Protein AF-0000000085419392 (afdb_homodimer)

Structure (mmCIF, N/CA/C/O backbone):
data_AF-0000000085419392-model_v1
#
loop_
_entity.id
_entity.type
_entity.pdbx_description
1 polymer 'Haloacid dehalogenase-like hydrolase domain-containing protein 3'
#
loop_
_atom_site.group_PDB
_atom_site.id
_atom_site.type_symbol
_atom_site.label_atom_id
_atom_site.label_alt_id
_atom_site.label_comp_id
_atom_site.label_asym_id
_atom_site.label_entity_id
_atom_site.label_seq_id
_atom_site.pdbx_PDB_ins_code
_atom_site.Cartn_x
_atom_site.Cartn_y
_atom_site.Cartn_z
_atom_site.occupancy
_atom_site.B_iso_or_equiv
_atom_site.auth_seq_id
_atom_site.auth_comp_id
_atom_site.auth_asym_id
_atom_site.auth_atom_id
_atom_site.pdbx_PDB_model_num
ATOM 1 N N . MET A 1 1 ? -0.703 -5.172 9.68 1 62.25 1 MET A N 1
ATOM 2 C CA . MET A 1 1 ? -2.096 -4.75 9.547 1 62.25 1 MET A CA 1
ATOM 3 C C . MET A 1 1 ? -2.98 -5.477 10.547 1 62.25 1 MET A C 1
ATOM 5 O O . MET A 1 1 ? -3.896 -6.207 10.164 1 62.25 1 MET A O 1
ATOM 9 N N . PRO A 1 2 ? -2.609 -5.266 11.789 1 72.12 2 PRO A N 1
ATOM 10 C CA . PRO A 1 2 ? -3.229 -6.117 12.805 1 72.12 2 PRO A CA 1
ATOM 11 C C . PRO A 1 2 ? -4.746 -5.961 12.867 1 72.12 2 PRO A C 1
ATOM 13 O O . PRO A 1 2 ? -5.469 -6.949 13.008 1 72.12 2 PRO A O 1
ATOM 16 N N . VAL A 1 3 ? -5.156 -4.75 12.586 1 88.69 3 VAL A N 1
ATOM 17 C CA . VAL A 1 3 ? -6.582 -4.547 12.828 1 88.69 3 VAL A CA 1
ATOM 18 C C . VAL A 1 3 ? -7.395 -5.199 11.711 1 88.69 3 VAL A C 1
ATOM 20 O O . VAL A 1 3 ? -8.477 -5.742 11.961 1 88.69 3 VAL A O 1
ATOM 23 N N . TYR A 1 4 ? -6.859 -5.219 10.461 1 93.81 4 TYR A N 1
ATOM 24 C CA . TYR A 1 4 ? -7.523 -5.891 9.352 1 93.81 4 TYR A CA 1
ATOM 25 C C . TYR A 1 4 ? -7.723 -7.371 9.641 1 93.81 4 TYR A C 1
ATOM 27 O O . TYR A 1 4 ? -8.797 -7.922 9.391 1 93.81 4 TYR A O 1
ATOM 35 N N . ARG A 1 5 ? -6.664 -7.988 10.164 1 92.94 5 ARG A N 1
ATOM 36 C CA . ARG A 1 5 ? -6.719 -9.422 10.453 1 92.94 5 ARG A CA 1
ATOM 37 C C . ARG A 1 5 ? -7.504 -9.695 11.727 1 92.94 5 ARG A C 1
ATOM 39 O O . ARG A 1 5 ? -8.391 -10.555 11.742 1 92.94 5 ARG A O 1
ATOM 46 N N . THR A 1 6 ? -7.195 -8.977 12.812 1 92.5 6 THR A N 1
ATOM 47 C CA . THR A 1 6 ? -7.793 -9.242 14.109 1 92.5 6 THR A CA 1
ATOM 48 C C . THR A 1 6 ? -9.305 -9.047 14.07 1 92.5 6 THR A C 1
ATOM 50 O O . THR A 1 6 ? -10.062 -9.898 14.523 1 92.5 6 THR A O 1
ATOM 53 N N . LEU A 1 7 ? -9.734 -7.961 13.484 1 94.19 7 LEU A N 1
ATOM 54 C CA . LEU A 1 7 ? -11.164 -7.707 13.359 1 94.19 7 LEU A CA 1
ATOM 55 C C . LEU A 1 7 ? -11.805 -8.672 12.359 1 94.19 7 LEU A C 1
ATOM 57 O O . LEU A 1 7 ? -12.969 -9.039 12.516 1 94.19 7 LEU A O 1
ATOM 61 N N . GLY A 1 8 ? -11.031 -9.039 11.344 1 95.81 8 GLY A N 1
ATOM 62 C CA . GLY A 1 8 ? -11.562 -9.844 10.258 1 95.81 8 GLY A CA 1
ATOM 63 C C . GLY A 1 8 ? -11.734 -11.305 10.617 1 95.81 8 GLY A C 1
ATOM 64 O O . GLY A 1 8 ? -12.484 -12.031 9.961 1 95.81 8 GLY A O 1
ATOM 65 N N . GLU A 1 9 ? -11.07 -11.727 11.664 1 94.69 9 GLU A N 1
ATOM 66 C CA . GLU A 1 9 ? -11.062 -13.141 12.039 1 94.69 9 GLU A CA 1
ATOM 67 C C . GLU A 1 9 ? -12.484 -13.656 12.25 1 94.69 9 GLU A C 1
ATOM 69 O O . GLU A 1 9 ? -12.844 -1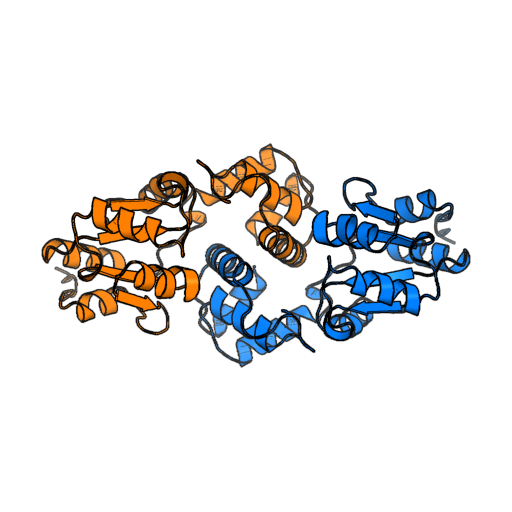4.719 11.734 1 94.69 9 GLU A O 1
ATOM 74 N N . LYS A 1 10 ? -13.289 -12.922 12.93 1 96.25 10 LYS A N 1
ATOM 75 C CA . LYS A 1 10 ? -14.633 -13.375 13.25 1 96.25 10 LYS A CA 1
ATOM 76 C C . LYS A 1 10 ? -15.539 -13.336 12.016 1 96.25 10 LYS A C 1
ATOM 78 O O . LYS A 1 10 ? -16.625 -13.906 12.023 1 96.25 10 LYS A O 1
ATOM 83 N N . TYR A 1 11 ? -15.094 -12.727 10.93 1 96.88 11 TYR A N 1
ATOM 84 C CA . TYR A 1 11 ? -15.883 -12.641 9.703 1 96.88 11 TYR A CA 1
ATOM 85 C C . TYR A 1 11 ? -15.352 -13.602 8.648 1 96.88 11 TYR A C 1
ATOM 87 O O . TYR A 1 11 ? -15.836 -13.609 7.512 1 96.88 11 TYR A O 1
ATOM 95 N N . GLY A 1 12 ? -14.289 -14.352 8.969 1 92.75 12 GLY A N 1
ATOM 96 C CA . GLY A 1 12 ? -13.844 -15.406 8.07 1 92.75 12 GLY A CA 1
ATOM 97 C C . GLY A 1 12 ? -12.578 -15.062 7.316 1 92.75 12 GLY A C 1
ATOM 98 O O . GLY A 1 12 ? -12.203 -15.758 6.371 1 92.75 12 GLY A O 1
ATOM 99 N N . VAL A 1 13 ? -11.906 -13.938 7.617 1 92.75 13 VAL A N 1
ATOM 100 C CA . VAL A 1 13 ? -10.625 -13.609 7.012 1 92.75 13 VAL A CA 1
ATOM 101 C C . VAL A 1 13 ? -9.594 -14.68 7.363 1 92.75 13 VAL A C 1
ATOM 103 O O . VAL A 1 13 ? -9.375 -14.977 8.539 1 92.75 13 VAL A O 1
ATOM 106 N N . LYS A 1 14 ? -8.898 -15.203 6.324 1 87.44 14 LYS A N 1
ATOM 107 C CA . LYS A 1 14 ? -7.992 -16.328 6.543 1 87.44 14 LYS A CA 1
ATOM 108 C C . LYS A 1 14 ? -6.547 -15.938 6.25 1 87.44 14 LYS A C 1
ATOM 110 O O . LYS A 1 14 ? -5.613 -16.594 6.723 1 87.44 14 LYS A O 1
ATOM 115 N N . TYR A 1 15 ? -6.359 -14.906 5.508 1 88.38 15 TYR A N 1
ATOM 116 C CA . TYR A 1 15 ? -5.008 -14.484 5.148 1 88.38 15 TYR A CA 1
ATOM 117 C C . TYR A 1 15 ? -4.238 -14.016 6.379 1 88.38 15 TYR A C 1
ATOM 119 O O . TYR A 1 15 ? -4.82 -13.422 7.293 1 88.38 15 TYR A O 1
ATOM 127 N N . SER A 1 16 ? -2.963 -14.234 6.379 1 87.88 16 SER A N 1
ATOM 128 C CA . SER A 1 16 ? -2.096 -13.688 7.418 1 87.88 16 SER A CA 1
ATOM 129 C C . SER A 1 16 ? -1.962 -12.172 7.289 1 87.88 16 SER A C 1
ATOM 131 O O . SER A 1 16 ? -2.328 -11.602 6.266 1 87.88 16 SER A O 1
ATOM 133 N N . GLU A 1 17 ? -1.417 -11.539 8.266 1 90.31 17 GLU A N 1
ATOM 134 C CA . GLU A 1 17 ? -1.191 -10.094 8.227 1 90.31 17 GLU A CA 1
ATOM 135 C C . GLU A 1 17 ? -0.261 -9.711 7.078 1 90.31 17 GLU A C 1
ATOM 137 O O . GLU A 1 17 ? -0.479 -8.703 6.406 1 90.31 17 GLU A O 1
ATOM 142 N N . ASP A 1 18 ? 0.721 -10.547 6.926 1 88.88 18 ASP A N 1
ATOM 143 C CA . ASP A 1 18 ? 1.685 -10.266 5.863 1 88.88 18 ASP A CA 1
ATOM 144 C C . ASP A 1 18 ? 1.052 -10.445 4.484 1 88.88 18 ASP A C 1
ATOM 146 O O . ASP A 1 18 ? 1.324 -9.672 3.566 1 88.88 18 ASP A O 1
ATOM 150 N N . GLU A 1 19 ? 0.229 -11.43 4.336 1 85.88 19 GLU A N 1
ATOM 151 C CA . GLU A 1 19 ? -0.485 -11.633 3.078 1 85.88 19 GLU A CA 1
ATOM 152 C C . GLU A 1 19 ? -1.461 -10.492 2.807 1 85.88 19 GLU A C 1
ATOM 154 O O . GLU A 1 19 ? -1.6 -10.047 1.667 1 85.88 19 GLU A O 1
ATOM 159 N N . ILE A 1 20 ? -2.135 -10.062 3.857 1 91.5 20 ILE A N 1
ATOM 160 C CA . ILE A 1 20 ? -3.062 -8.945 3.729 1 91.5 20 ILE A CA 1
ATOM 161 C C . ILE A 1 20 ? -2.307 -7.699 3.271 1 91.5 20 ILE A C 1
ATOM 163 O O . ILE A 1 20 ? -2.783 -6.961 2.406 1 91.5 20 ILE A O 1
ATOM 167 N N . LEU A 1 21 ? -1.169 -7.484 3.838 1 91.19 21 LEU A N 1
ATOM 168 C CA . LEU A 1 21 ? -0.359 -6.332 3.455 1 91.19 21 LEU A CA 1
ATOM 169 C C . LEU A 1 21 ? 0.006 -6.391 1.977 1 91.19 21 LEU A C 1
ATOM 171 O O . LEU A 1 21 ? -0.064 -5.379 1.274 1 91.19 21 LEU A O 1
ATOM 175 N N . MET A 1 22 ? 0.4 -7.504 1.529 1 86.69 22 MET A N 1
ATOM 176 C CA . MET A 1 22 ? 0.785 -7.68 0.131 1 86.69 22 MET A CA 1
ATOM 177 C C . MET A 1 22 ? -0.395 -7.41 -0.796 1 86.69 22 MET A C 1
ATOM 179 O O . MET A 1 22 ? -0.25 -6.719 -1.807 1 86.69 22 MET A O 1
ATOM 183 N N . ARG A 1 23 ? -1.497 -7.949 -0.425 1 87.56 23 ARG A N 1
ATOM 184 C CA . ARG A 1 23 ? -2.697 -7.754 -1.231 1 87.56 23 ARG A CA 1
ATOM 185 C C . ARG A 1 23 ? -3.164 -6.305 -1.178 1 87.56 23 ARG A C 1
ATOM 187 O O . ARG A 1 23 ? -3.684 -5.777 -2.164 1 87.56 23 ARG A O 1
ATOM 194 N N . TYR A 1 24 ? -2.994 -5.754 -0.038 1 92.06 24 TYR A N 1
ATOM 195 C CA . TYR A 1 24 ? -3.33 -4.348 0.161 1 92.06 24 TYR A CA 1
ATOM 196 C C . TYR A 1 24 ? -2.535 -3.457 -0.785 1 92.06 24 TYR A C 1
ATOM 198 O O . TYR A 1 24 ? -3.104 -2.598 -1.462 1 92.06 24 TYR A O 1
ATOM 206 N N . ARG A 1 25 ? -1.259 -3.625 -0.827 1 88.19 25 ARG A N 1
ATOM 207 C CA . ARG A 1 25 ? -0.41 -2.803 -1.684 1 88.19 25 ARG A CA 1
ATOM 208 C C . ARG A 1 25 ? -0.748 -3.018 -3.156 1 88.19 25 ARG A C 1
ATOM 210 O O . ARG A 1 25 ? -0.733 -2.07 -3.945 1 88.19 25 ARG A O 1
ATOM 217 N N . GLN A 1 26 ? -1.061 -4.207 -3.527 1 83.94 26 GLN A N 1
ATOM 218 C CA . GLN A 1 26 ? -1.454 -4.504 -4.902 1 83.94 26 GLN A CA 1
ATOM 219 C C . GLN A 1 26 ? -2.734 -3.764 -5.277 1 83.94 26 GLN A C 1
ATOM 221 O O . GLN A 1 26 ? -2.834 -3.199 -6.371 1 83.94 26 GLN A O 1
ATOM 226 N N . ALA A 1 27 ? -3.646 -3.824 -4.379 1 87.56 27 ALA A N 1
ATOM 227 C CA . ALA A 1 27 ? -4.926 -3.158 -4.625 1 87.56 27 ALA A CA 1
ATOM 228 C C . ALA A 1 27 ? -4.746 -1.647 -4.73 1 87.56 27 ALA A C 1
ATOM 230 O O . ALA A 1 27 ? -5.312 -1.008 -5.617 1 87.56 27 ALA A O 1
ATOM 231 N N . TYR A 1 28 ? -3.951 -1.117 -3.84 1 87.38 28 TYR A N 1
ATOM 232 C CA . TYR A 1 28 ? -3.77 0.329 -3.789 1 87.38 28 TYR A CA 1
ATOM 233 C C . TYR A 1 28 ? -2.98 0.823 -4.996 1 87.38 28 TYR A C 1
ATOM 235 O O . TYR A 1 28 ? -3.15 1.963 -5.434 1 87.38 28 TYR A O 1
ATOM 243 N N . ALA A 1 29 ? -2.1 -0.014 -5.504 1 80.19 29 ALA A N 1
ATOM 244 C CA . ALA A 1 29 ? -1.233 0.354 -6.621 1 80.19 29 ALA A CA 1
ATOM 245 C C . ALA A 1 29 ? -2.016 0.396 -7.934 1 80.19 29 ALA A C 1
ATOM 247 O O . ALA A 1 29 ? -1.55 0.964 -8.922 1 80.19 29 ALA A O 1
ATOM 248 N N . GLN A 1 30 ? -3.221 -0.127 -7.965 1 80.19 30 GLN A N 1
ATOM 249 C CA . GLN A 1 30 ? -4.035 -0.136 -9.172 1 80.19 30 GLN A CA 1
ATOM 250 C C . GLN A 1 30 ? -4.809 1.173 -9.328 1 80.19 30 GLN A C 1
ATOM 252 O O . GLN A 1 30 ? -5.227 1.771 -8.336 1 80.19 30 GLN A O 1
ATOM 257 N N . PRO A 1 31 ? -4.973 1.533 -10.602 1 78.94 31 PRO A N 1
ATOM 258 C CA . PRO A 1 31 ? -5.836 2.701 -10.797 1 78.94 31 PRO A CA 1
ATOM 259 C C . PRO A 1 31 ? -7.262 2.471 -10.305 1 78.94 31 PRO A C 1
ATOM 261 O O . PRO A 1 31 ? -7.797 1.368 -10.445 1 78.94 31 PRO A O 1
ATOM 264 N N . TRP A 1 32 ? -7.758 3.529 -9.719 1 84.25 32 TRP A N 1
ATOM 265 C CA . TRP A 1 32 ? -9.156 3.525 -9.305 1 84.25 32 TRP A CA 1
ATOM 266 C C . TRP A 1 32 ? -10.062 3.961 -10.453 1 84.25 32 TRP A C 1
ATOM 268 O O . TRP A 1 32 ? -10.07 5.133 -10.836 1 84.25 32 TRP A O 1
ATOM 278 N N . GLY A 1 33 ? -10.68 3.076 -11.141 1 76.19 33 GLY A N 1
ATOM 279 C CA . GLY A 1 33 ? -11.391 3.303 -12.383 1 76.19 33 GLY A CA 1
ATOM 280 C C . GLY A 1 33 ? -12.75 3.949 -12.188 1 76.19 33 GLY A C 1
ATOM 281 O O . GLY A 1 33 ? -13.375 4.398 -13.148 1 76.19 33 GLY A O 1
ATOM 282 N N . ARG A 1 34 ? -13.164 4.086 -11.031 1 77.62 34 ARG A N 1
ATOM 283 C CA . ARG A 1 34 ? -14.539 4.547 -10.844 1 77.62 34 ARG A CA 1
ATOM 284 C C . ARG A 1 34 ? -14.594 6.066 -10.742 1 77.62 34 ARG A C 1
ATOM 286 O O . ARG A 1 34 ? -15.672 6.66 -10.836 1 77.62 34 ARG A O 1
ATOM 293 N N . SER A 1 35 ? -13.438 6.637 -10.453 1 76.25 35 SER A N 1
ATOM 294 C CA . SER A 1 35 ? -13.367 8.086 -10.336 1 76.25 35 SER A CA 1
ATOM 295 C C . SER A 1 35 ? -11.953 8.594 -10.594 1 76.25 35 SER A C 1
ATOM 297 O O . SER A 1 35 ? -10.992 7.824 -10.547 1 76.25 35 SER A O 1
ATOM 299 N N . ARG A 1 36 ? -11.922 9.797 -10.867 1 77.56 36 ARG A N 1
ATOM 300 C CA . ARG A 1 36 ? -10.625 10.453 -11.008 1 77.56 36 ARG A CA 1
ATOM 301 C C . ARG A 1 36 ? -9.922 10.57 -9.656 1 77.56 36 ARG A C 1
ATOM 303 O O . ARG A 1 36 ? -8.695 10.609 -9.594 1 77.56 36 ARG A O 1
ATOM 310 N N . LEU A 1 37 ? -10.781 10.703 -8.625 1 86.31 37 LEU A N 1
ATOM 311 C CA . LEU A 1 37 ? -10.273 10.758 -7.254 1 86.31 37 LEU A CA 1
ATOM 312 C C . LEU A 1 37 ? -10.492 9.43 -6.539 1 86.31 37 LEU A C 1
ATOM 314 O O . LEU A 1 37 ? -11.531 8.789 -6.711 1 86.31 37 LEU A O 1
ATOM 318 N N . ARG A 1 38 ? -9.594 9.07 -5.703 1 84.75 38 ARG A N 1
ATOM 319 C CA . ARG A 1 38 ? -9.773 7.887 -4.867 1 84.75 38 ARG A CA 1
ATOM 320 C C . ARG A 1 38 ? -10.781 8.148 -3.758 1 84.75 38 ARG A C 1
ATOM 322 O O . ARG A 1 38 ? -11.672 7.328 -3.512 1 84.75 38 ARG A O 1
ATOM 329 N N . TYR A 1 39 ? -10.578 9.367 -3.227 1 90.12 39 TYR A N 1
ATOM 330 C CA . TYR A 1 39 ? -11.398 9.695 -2.07 1 90.12 39 TYR A CA 1
ATOM 331 C C . TYR A 1 39 ? -12.516 10.656 -2.455 1 90.12 39 TYR A C 1
ATOM 333 O O . TYR A 1 39 ? -12.352 11.875 -2.361 1 90.12 39 TYR A O 1
ATOM 341 N N . VAL A 1 40 ? -13.625 10.117 -2.85 1 91.69 40 VAL A N 1
ATOM 342 C CA . VAL A 1 40 ? -14.82 10.906 -3.139 1 91.69 40 VAL A CA 1
ATOM 343 C C . VAL A 1 40 ? -15.75 10.891 -1.931 1 91.69 40 VAL A C 1
ATOM 345 O O . VAL A 1 40 ? -16.109 9.828 -1.424 1 91.69 40 VAL A O 1
ATOM 348 N N . ASP A 1 41 ? -16.078 12.078 -1.458 1 94.5 41 ASP A N 1
ATOM 349 C CA . ASP A 1 41 ? -16.891 12.211 -0.257 1 94.5 41 ASP A CA 1
ATOM 350 C C . ASP A 1 41 ? -16.234 11.516 0.935 1 94.5 41 ASP A C 1
ATOM 352 O O . ASP A 1 41 ? -15.094 11.82 1.287 1 94.5 41 ASP A O 1
ATOM 356 N N . ASP A 1 42 ? -16.906 10.477 1.427 1 95.44 42 ASP A N 1
ATOM 357 C CA . ASP A 1 42 ? -16.359 9.828 2.607 1 95.44 42 ASP A CA 1
ATOM 358 C C . ASP A 1 42 ? -15.469 8.648 2.217 1 95.44 42 ASP A C 1
ATOM 360 O O . ASP A 1 42 ? -14.977 7.918 3.084 1 95.44 42 ASP A O 1
ATOM 364 N N . GLY A 1 43 ? -15.273 8.445 0.979 1 94.75 43 GLY A N 1
ATOM 365 C CA . GLY A 1 43 ? -14.312 7.488 0.463 1 94.75 43 GLY A CA 1
ATOM 366 C C . GLY A 1 43 ? -14.766 6.047 0.604 1 94.75 43 GLY A C 1
ATOM 367 O O . GLY A 1 43 ? -14 5.121 0.332 1 94.75 43 GLY A O 1
ATOM 368 N N . ARG A 1 44 ? -16.016 5.742 0.938 1 95.19 44 ARG A N 1
ATOM 369 C CA . ARG A 1 44 ? -16.516 4.414 1.286 1 95.19 44 ARG A CA 1
ATOM 370 C C . ARG A 1 44 ? -16.344 3.445 0.121 1 95.19 44 ARG A C 1
ATOM 372 O O . ARG A 1 44 ? -15.844 2.33 0.303 1 95.19 44 ARG A O 1
ATOM 379 N N . PRO A 1 45 ? -16.719 3.832 -1.145 1 94.75 45 PRO A N 1
ATOM 380 C CA . PRO A 1 45 ? -16.547 2.867 -2.234 1 94.75 45 PRO A CA 1
ATOM 381 C C . PRO A 1 45 ? -15.094 2.443 -2.434 1 94.75 45 PRO A C 1
ATOM 383 O O . PRO A 1 45 ? -14.82 1.262 -2.652 1 94.75 45 PRO A O 1
ATOM 386 N N . PHE A 1 46 ? -14.242 3.295 -2.34 1 94.5 46 PHE A N 1
ATOM 387 C CA . PHE A 1 46 ? -12.82 3.012 -2.51 1 94.5 46 PHE A CA 1
ATOM 388 C C . PHE A 1 46 ? -12.32 2.094 -1.402 1 94.5 46 PHE A C 1
ATOM 390 O O . PHE A 1 46 ? -11.664 1.084 -1.676 1 94.5 46 PHE A O 1
ATOM 397 N N . TRP A 1 47 ? -12.664 2.447 -0.149 1 95.31 47 TRP A N 1
ATOM 398 C CA . TRP A 1 47 ? -12.148 1.672 0.976 1 95.31 47 TRP A CA 1
ATOM 399 C C . TRP A 1 47 ? -12.773 0.279 1.007 1 95.31 47 TRP A C 1
ATOM 401 O O . TRP A 1 47 ? -12.125 -0.689 1.403 1 95.31 47 TRP A O 1
ATOM 411 N N . GLN A 1 48 ? -13.992 0.223 0.631 1 95.56 48 GLN A N 1
ATOM 412 C CA . GLN A 1 48 ? -14.625 -1.089 0.54 1 95.56 48 GLN A CA 1
ATOM 413 C C . GLN A 1 48 ? -13.875 -1.994 -0.433 1 95.56 48 GLN A C 1
ATOM 415 O O . GLN A 1 48 ? -13.672 -3.178 -0.156 1 95.56 48 GLN A O 1
ATOM 420 N N . HIS A 1 49 ? -13.531 -1.439 -1.519 1 93.19 49 HIS A N 1
ATOM 421 C CA . HIS A 1 49 ? -12.766 -2.176 -2.516 1 93.19 49 HIS A CA 1
ATOM 422 C C . HIS A 1 49 ? -11.422 -2.623 -1.952 1 93.19 49 HIS A C 1
ATOM 424 O O . HIS A 1 49 ? -11.023 -3.779 -2.119 1 93.19 49 HIS A O 1
ATOM 430 N N . ILE A 1 50 ? -10.719 -1.731 -1.301 1 93.44 50 ILE A N 1
ATOM 431 C CA . ILE A 1 50 ? -9.398 -2.029 -0.755 1 93.44 50 ILE A CA 1
ATOM 432 C C . ILE A 1 50 ? -9.508 -3.137 0.29 1 93.44 50 ILE A C 1
ATOM 434 O O . ILE A 1 50 ? -8.727 -4.09 0.279 1 93.44 50 ILE A O 1
ATOM 438 N N . VAL A 1 51 ? -10.5 -3.02 1.186 1 95.31 51 VAL A N 1
ATOM 439 C CA . VAL A 1 51 ? -10.672 -3.982 2.268 1 95.31 51 VAL A CA 1
ATOM 440 C C . VAL A 1 51 ? -11.008 -5.355 1.69 1 95.31 51 VAL A C 1
ATOM 442 O O . VAL A 1 51 ? -10.391 -6.359 2.061 1 95.31 51 VAL A O 1
ATOM 445 N N . SER A 1 52 ? -11.906 -5.398 0.786 1 94.12 52 SER A N 1
ATOM 446 C CA . SER A 1 52 ? -12.297 -6.68 0.203 1 94.12 52 SER A CA 1
ATOM 447 C C . SER A 1 52 ? -11.148 -7.301 -0.587 1 94.12 52 SER A C 1
ATOM 449 O O . SER A 1 52 ? -10.906 -8.508 -0.498 1 94.12 52 SER A O 1
ATOM 451 N N . SER A 1 53 ? -10.438 -6.492 -1.305 1 90.75 53 SER A N 1
ATOM 452 C CA . SER A 1 53 ? -9.344 -6.984 -2.133 1 90.75 53 SER A CA 1
ATOM 453 C C . SER A 1 53 ? -8.188 -7.496 -1.275 1 90.75 53 SER A C 1
ATOM 455 O O . SER A 1 53 ? -7.535 -8.477 -1.631 1 90.75 53 SER A O 1
ATOM 457 N N . SER A 1 54 ? -7.992 -6.84 -0.198 1 92.75 54 SER A N 1
ATOM 458 C CA . SER A 1 54 ? -6.812 -7.16 0.595 1 92.75 54 SER A CA 1
ATOM 459 C C . SER A 1 54 ? -7.074 -8.344 1.524 1 92.75 54 SER A C 1
ATOM 461 O O . SER A 1 54 ? -6.152 -9.094 1.856 1 92.75 54 SER A O 1
ATOM 463 N N . THR A 1 55 ? -8.336 -8.57 1.931 1 93.44 55 THR A N 1
ATOM 464 C CA . THR A 1 55 ? -8.609 -9.578 2.947 1 93.44 55 THR A CA 1
ATOM 465 C C . THR A 1 55 ? -9.383 -10.75 2.352 1 93.44 55 THR A C 1
ATOM 467 O O . THR A 1 55 ? -9.516 -11.797 2.984 1 93.44 55 THR A O 1
ATOM 470 N N . GLY A 1 56 ? -9.938 -10.539 1.182 1 88.5 56 GLY A N 1
ATOM 471 C CA . GLY A 1 56 ? -10.781 -11.555 0.576 1 88.5 56 GLY A CA 1
ATOM 472 C C . GLY A 1 56 ? -12.18 -11.602 1.173 1 88.5 56 GLY A C 1
ATOM 473 O O . GLY A 1 56 ? -12.961 -12.5 0.857 1 88.5 56 GLY A O 1
ATOM 474 N N . CYS A 1 57 ? -12.492 -10.648 2.068 1 93.75 57 CYS A N 1
ATOM 475 C CA . CYS A 1 57 ? -13.773 -10.633 2.77 1 93.75 57 CYS A CA 1
ATOM 476 C C . CYS A 1 57 ? -14.609 -9.43 2.357 1 93.75 57 CYS A C 1
ATOM 478 O O . CYS A 1 57 ? -14.18 -8.289 2.506 1 93.75 57 CYS A O 1
ATOM 480 N N . SER A 1 58 ? -15.773 -9.703 1.871 1 93.5 58 SER A N 1
ATOM 481 C CA . SER A 1 58 ? -16.641 -8.633 1.402 1 93.5 58 SER A CA 1
ATOM 482 C C . SER A 1 58 ? -17.797 -8.398 2.369 1 93.5 58 SER A C 1
ATOM 484 O O . SER A 1 58 ? -18.797 -7.758 2.014 1 93.5 58 SER A O 1
ATOM 486 N N . ASN A 1 59 ? -17.672 -8.945 3.574 1 96.75 59 ASN A N 1
ATOM 487 C CA . ASN A 1 59 ? -18.703 -8.734 4.586 1 96.75 59 ASN A CA 1
ATOM 488 C C . ASN A 1 59 ? -18.875 -7.262 4.93 1 96.75 59 ASN A C 1
ATOM 490 O O . ASN A 1 59 ? -17.906 -6.598 5.305 1 96.75 59 ASN A O 1
ATOM 494 N N . LEU A 1 60 ? -20.125 -6.797 4.84 1 97.31 60 LEU A N 1
ATOM 495 C CA . LEU A 1 60 ? -20.375 -5.375 5.035 1 97.31 60 LEU A CA 1
ATOM 496 C C . LEU A 1 60 ? -20.156 -4.977 6.488 1 97.31 60 LEU A C 1
ATOM 498 O O . LEU A 1 60 ? -19.703 -3.861 6.773 1 97.31 60 LEU A O 1
ATOM 502 N N . GLU A 1 61 ? -20.531 -5.809 7.383 1 98.19 61 GLU A N 1
ATOM 503 C CA . GLU A 1 61 ? -20.312 -5.504 8.789 1 98.19 61 GLU A CA 1
ATOM 504 C C . GLU A 1 61 ? -18.812 -5.406 9.109 1 98.19 61 GLU A C 1
ATOM 506 O O . GLU A 1 61 ? -18.406 -4.555 9.898 1 98.19 61 GLU A O 1
ATOM 511 N N . TYR A 1 62 ? -18.109 -6.344 8.562 1 97.94 62 TYR A N 1
ATOM 512 C CA . TYR A 1 62 ? -16.656 -6.305 8.711 1 97.94 62 TYR A CA 1
ATOM 513 C C . TYR A 1 62 ? -16.094 -4.973 8.227 1 97.94 62 TYR A C 1
ATOM 515 O O . TYR A 1 62 ? -15.336 -4.309 8.945 1 97.94 62 TYR A O 1
ATOM 523 N N . PHE A 1 63 ? -16.562 -4.562 7.055 1 97.94 63 PHE A N 1
ATOM 524 C CA . PHE A 1 63 ? -16.109 -3.301 6.48 1 97.94 63 PHE A CA 1
ATOM 525 C C . PHE A 1 63 ? -16.453 -2.133 7.398 1 97.94 63 PHE A C 1
ATOM 527 O O . PHE A 1 63 ? -15.602 -1.29 7.688 1 97.94 63 PHE A O 1
ATOM 534 N N . GLU A 1 64 ? -17.641 -2.094 7.848 1 97.88 64 GLU A N 1
ATOM 535 C CA . GLU A 1 64 ? -18.094 -0.971 8.656 1 97.88 64 GLU A CA 1
ATOM 536 C C . GLU A 1 64 ? -17.312 -0.874 9.961 1 97.88 64 GLU A C 1
ATOM 538 O O . GLU A 1 64 ? -17 0.226 10.43 1 97.88 64 GLU A O 1
ATOM 543 N N . GLU A 1 65 ? -17.016 -1.984 10.508 1 97 65 GLU A N 1
ATOM 544 C CA . GLU A 1 65 ? -16.234 -1.972 11.742 1 97 65 GLU A CA 1
ATOM 545 C C . GLU A 1 65 ? -14.836 -1.408 11.5 1 97 65 GLU A C 1
ATOM 547 O O . GLU A 1 65 ? -14.344 -0.593 12.281 1 97 65 GLU A O 1
ATOM 552 N N . LEU A 1 66 ? -14.242 -1.843 10.445 1 95.75 66 LEU A N 1
ATOM 553 C CA . LEU A 1 66 ? -12.914 -1.351 10.094 1 95.75 66 LEU A CA 1
ATOM 554 C C . LEU A 1 66 ? -12.953 0.132 9.742 1 95.75 66 LEU A C 1
ATOM 556 O O . LEU A 1 66 ? -12.094 0.903 10.172 1 95.75 66 LEU A O 1
ATOM 560 N N . TYR A 1 67 ? -13.938 0.426 8.961 1 96.06 67 TYR A N 1
ATOM 561 C CA . TYR A 1 67 ? -14.148 1.803 8.531 1 96.06 67 TYR A CA 1
ATOM 562 C C . TYR A 1 67 ? -14.312 2.732 9.727 1 96.06 67 TYR A C 1
ATOM 564 O O . TYR A 1 67 ? -13.695 3.799 9.773 1 96.06 67 TYR A O 1
ATOM 572 N N . HIS A 1 68 ? -15.055 2.322 10.703 1 94.25 68 HIS A N 1
ATOM 573 C CA . HIS A 1 68 ? -15.281 3.111 11.906 1 94.25 68 HIS A CA 1
ATOM 574 C C . HIS A 1 68 ? -14.008 3.199 12.75 1 94.25 68 HIS A C 1
ATOM 576 O O . HIS A 1 68 ? -13.727 4.242 13.344 1 94.25 68 HIS A O 1
ATOM 582 N N . TYR A 1 69 ? -13.312 2.113 12.836 1 93.38 69 TYR A N 1
ATOM 583 C CA . TYR A 1 69 ? -12.062 2.1 13.586 1 93.38 69 TYR A CA 1
ATOM 584 C C . TYR A 1 69 ? -11.133 3.217 13.117 1 93.38 69 TYR A C 1
ATOM 586 O O . TYR A 1 69 ? -10.555 3.932 13.938 1 93.38 69 TYR A O 1
ATOM 594 N N . TYR A 1 70 ? -11.062 3.469 11.844 1 91.75 70 TYR A N 1
ATOM 595 C CA . TYR A 1 70 ? -10.094 4.406 11.281 1 91.75 70 TYR A CA 1
ATOM 596 C C . TYR A 1 70 ? -10.617 5.836 11.352 1 91.75 70 TYR A C 1
ATOM 598 O O . TYR A 1 70 ? -9.969 6.77 10.883 1 91.75 70 TYR A O 1
ATOM 606 N N . THR A 1 71 ? -11.719 6.031 11.961 1 88.75 71 THR A N 1
ATOM 607 C CA . THR A 1 71 ? -12.219 7.375 12.227 1 88.75 71 THR A CA 1
ATOM 608 C C . THR A 1 71 ? -11.992 7.754 13.688 1 88.75 71 THR A C 1
ATOM 610 O O . THR A 1 71 ? -12.359 8.852 14.117 1 88.75 71 THR A O 1
ATOM 613 N N . THR A 1 72 ? -11.414 6.855 14.398 1 88.25 72 THR A N 1
ATOM 614 C CA . THR A 1 72 ? -11.203 7.086 15.828 1 88.25 72 THR A CA 1
ATOM 615 C C . THR A 1 72 ? -9.75 7.453 16.109 1 88.25 72 THR A C 1
ATOM 617 O O . THR A 1 72 ? -8.883 7.27 15.242 1 88.25 72 THR A O 1
ATOM 620 N N . GLU A 1 73 ? -9.484 7.875 17.328 1 86.62 73 GLU A N 1
ATOM 621 C CA . GLU A 1 73 ? -8.148 8.258 17.766 1 86.62 73 GLU A CA 1
ATOM 622 C C . GLU A 1 73 ? -7.281 7.027 18.031 1 86.62 73 GLU A C 1
ATOM 624 O O . GLU A 1 73 ? -6.066 7.141 18.188 1 86.62 73 GLU A O 1
ATOM 629 N N . LYS A 1 74 ? -7.906 5.891 18 1 87.19 74 LYS A N 1
ATOM 630 C CA . LYS A 1 74 ? -7.145 4.668 18.219 1 87.19 74 LYS A CA 1
ATOM 631 C C . LYS A 1 74 ? -6.211 4.379 17.047 1 87.19 74 LYS A C 1
ATOM 633 O O . LYS A 1 74 ? -5.141 3.797 17.219 1 87.19 74 LYS A O 1
ATOM 638 N N . ALA A 1 75 ? -6.648 4.852 15.898 1 86.75 75 ALA A N 1
ATOM 639 C CA . ALA A 1 75 ? -5.895 4.527 14.688 1 86.75 75 ALA A CA 1
ATOM 640 C C . ALA A 1 75 ? -4.848 5.594 14.391 1 86.75 75 ALA A C 1
ATOM 642 O O . ALA A 1 75 ? -3.938 5.371 13.586 1 86.75 75 ALA A O 1
ATOM 643 N N . TRP A 1 76 ? -4.992 6.746 15.062 1 84.69 76 TRP A N 1
ATOM 644 C CA . TRP A 1 76 ? -4.133 7.887 14.766 1 84.69 76 TRP A CA 1
ATOM 645 C C . TRP A 1 76 ? -3.586 8.508 16.047 1 84.69 76 TRP A C 1
ATOM 647 O O . TRP A 1 76 ? -4.285 8.57 17.062 1 84.69 76 TRP A O 1
ATOM 657 N N . GLN A 1 77 ? -2.314 8.875 16 1 79.94 77 GLN A N 1
ATOM 658 C CA . GLN A 1 77 ? -1.709 9.523 17.156 1 79.94 77 GLN A CA 1
ATOM 659 C C . GLN A 1 77 ? -0.896 10.742 16.75 1 79.94 77 GLN A C 1
ATOM 661 O O . GLN A 1 77 ? -0.256 10.742 15.688 1 79.94 77 GLN A O 1
ATOM 666 N N . LEU A 1 78 ? -1.034 11.711 17.594 1 80.06 78 LEU A N 1
ATOM 667 C CA . LEU A 1 78 ? -0.129 12.852 17.453 1 80.06 78 LEU A CA 1
ATOM 668 C C . LEU A 1 78 ? 1.262 12.5 17.969 1 80.06 78 LEU A C 1
ATOM 670 O O . LEU A 1 78 ? 1.423 12.164 19.156 1 80.06 78 LEU A O 1
ATOM 674 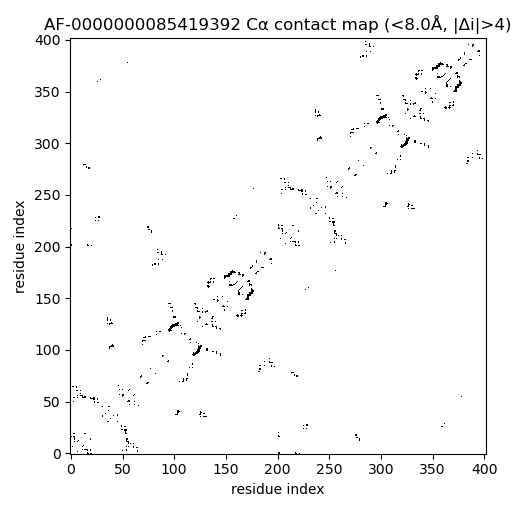N N . ILE A 1 79 ? 2.26 12.555 17.156 1 75.69 79 ILE A N 1
ATOM 675 C CA . ILE A 1 79 ? 3.562 12.016 17.516 1 75.69 79 ILE A CA 1
ATOM 676 C C . ILE A 1 79 ? 4.43 13.125 18.109 1 75.69 79 ILE A C 1
ATOM 678 O O . ILE A 1 79 ? 5.301 12.859 18.938 1 75.69 79 ILE A O 1
ATOM 682 N N . ASP A 1 80 ? 4.156 14.328 17.812 1 83.31 80 ASP A N 1
ATOM 683 C CA . ASP A 1 80 ? 4.977 15.422 18.328 1 83.31 80 ASP A CA 1
ATOM 684 C C . ASP A 1 80 ? 4.422 15.945 19.656 1 83.31 80 ASP A C 1
ATOM 686 O O . ASP A 1 80 ? 3.363 16.578 19.688 1 83.31 80 ASP A O 1
ATOM 690 N N . PRO A 1 81 ? 5.156 15.703 20.734 1 84.25 81 PRO A N 1
ATOM 691 C CA . PRO A 1 81 ? 4.648 16.109 22.047 1 84.25 81 PRO A CA 1
ATOM 692 C C . PRO A 1 81 ? 4.539 17.609 22.203 1 84.25 81 PRO A C 1
ATOM 694 O O . PRO A 1 81 ? 3.795 18.094 23.062 1 84.25 81 PRO A O 1
ATOM 697 N N . ASP A 1 82 ? 5.227 18.344 21.406 1 89.31 82 ASP A N 1
ATOM 698 C CA . ASP A 1 82 ? 5.242 19.797 21.531 1 89.31 82 ASP A CA 1
ATOM 699 C C . ASP A 1 82 ? 4.227 20.438 20.594 1 89.31 82 ASP A C 1
ATOM 701 O O . ASP A 1 82 ? 4.105 21.656 20.547 1 89.31 82 ASP A O 1
ATOM 705 N N . ALA A 1 83 ? 3.475 19.656 19.938 1 92.81 83 ALA A N 1
ATOM 706 C CA . ALA A 1 83 ? 2.605 20.172 18.891 1 92.81 83 ALA A CA 1
ATOM 707 C C . ALA A 1 83 ? 1.657 21.234 19.422 1 92.81 83 ALA A C 1
ATOM 709 O O . ALA A 1 83 ? 1.561 22.344 18.859 1 92.81 83 ALA A O 1
ATOM 710 N N . LYS A 1 84 ? 1.054 20.922 20.547 1 92.31 84 LYS A N 1
ATOM 711 C CA . LYS A 1 84 ? 0.08 21.844 21.094 1 92.31 84 LYS A CA 1
ATOM 712 C C . LYS A 1 84 ? 0.717 23.203 21.391 1 92.31 84 LYS A C 1
ATOM 714 O O . LYS A 1 84 ? 0.183 24.234 20.984 1 92.31 84 LYS A O 1
ATOM 719 N N . TYR A 1 85 ? 1.884 23.234 21.953 1 94 85 TYR A N 1
ATOM 720 C CA . TYR A 1 85 ? 2.566 24.469 22.328 1 94 85 TYR A CA 1
ATOM 721 C C . TYR A 1 85 ? 3.045 25.219 21.094 1 94 85 TYR A C 1
ATOM 723 O O . TYR A 1 85 ? 3.021 26.453 21.062 1 94 85 TYR A O 1
ATOM 731 N N . VAL A 1 86 ? 3.414 24.469 20.156 1 96.5 86 VAL A N 1
ATOM 732 C CA . VAL A 1 86 ? 3.91 25.078 18.922 1 96.5 86 VAL A CA 1
ATOM 733 C C . VAL A 1 86 ? 2.77 25.797 18.219 1 96.5 86 VAL A C 1
ATOM 735 O O . VAL A 1 86 ? 2.92 26.953 17.797 1 96.5 86 VAL A O 1
ATOM 738 N N . PHE A 1 87 ? 1.626 25.203 18.109 1 96.88 87 PHE A N 1
ATOM 739 C CA . PHE A 1 87 ? 0.52 25.797 17.359 1 96.88 87 PHE A CA 1
ATOM 740 C C . PHE A 1 87 ? -0.076 26.969 18.125 1 96.88 87 PHE A C 1
ATOM 742 O O . PHE A 1 87 ? -0.541 27.953 17.531 1 96.88 87 PHE A O 1
ATOM 749 N N . GLU A 1 88 ? 0.028 26.906 19.453 1 95.44 88 GLU A N 1
ATOM 750 C CA . GLU A 1 88 ? -0.351 28.078 20.25 1 95.44 88 GLU A CA 1
ATOM 751 C C . GLU A 1 88 ? 0.587 29.25 20 1 95.44 88 GLU A C 1
ATOM 753 O O . GLU A 1 88 ? 0.138 30.391 19.875 1 95.44 88 GLU A O 1
ATOM 758 N N . ALA A 1 89 ? 1.843 28.969 19.953 1 97 89 ALA A N 1
ATOM 759 C CA . ALA A 1 89 ? 2.836 30.016 19.703 1 97 89 ALA A CA 1
ATOM 760 C C . ALA A 1 89 ? 2.639 30.625 18.312 1 97 89 ALA A C 1
ATOM 762 O O . ALA A 1 89 ? 2.748 31.844 18.141 1 97 89 ALA A O 1
ATOM 763 N N . LEU A 1 90 ? 2.328 29.797 17.328 1 97.75 90 LEU A N 1
ATOM 764 C CA . LEU A 1 90 ? 2.078 30.281 15.977 1 97.75 90 LEU A CA 1
ATOM 765 C C . LEU A 1 90 ? 0.878 31.219 15.945 1 97.75 90 LEU A C 1
ATOM 767 O O . LEU A 1 90 ? 0.937 32.281 15.336 1 97.75 90 LEU A O 1
ATOM 771 N N . ARG A 1 91 ? -0.131 30.828 16.625 1 96.88 91 ARG A N 1
ATOM 772 C CA . ARG A 1 91 ? -1.339 31.641 16.672 1 96.88 91 ARG A CA 1
ATOM 773 C C . ARG A 1 91 ? -1.06 32.969 17.344 1 96.88 91 ARG A C 1
ATOM 775 O O . ARG A 1 91 ? -1.488 34.031 16.844 1 96.88 91 ARG A O 1
ATOM 782 N N . ARG A 1 92 ? -0.296 33 18.391 1 96.62 92 ARG A N 1
ATOM 783 C CA . ARG A 1 92 ? 0.049 34.219 19.109 1 96.62 92 ARG A CA 1
ATOM 784 C C . ARG A 1 92 ? 0.886 35.156 18.234 1 96.62 92 ARG A C 1
ATOM 786 O O . ARG A 1 92 ? 0.77 36.375 18.328 1 96.62 92 ARG A O 1
ATOM 793 N N . ALA A 1 93 ? 1.612 34.531 17.406 1 97.5 93 ALA A N 1
ATOM 794 C CA . ALA A 1 93 ? 2.496 35.312 16.531 1 97.5 93 ALA A CA 1
ATOM 795 C C . ALA A 1 93 ? 1.748 35.812 15.297 1 97.5 93 ALA A C 1
ATOM 797 O O . ALA A 1 93 ? 2.316 36.531 14.469 1 97.5 93 ALA A O 1
ATOM 798 N N . GLY A 1 94 ? 0.528 35.375 15.148 1 97.12 94 GLY A N 1
ATOM 799 C CA . GLY A 1 94 ? -0.289 35.844 14.031 1 97.12 94 GLY A CA 1
ATOM 800 C C . GLY A 1 94 ? -0.119 35 12.789 1 97.12 94 GLY A C 1
ATOM 801 O O . GLY A 1 94 ? -0.545 35.406 11.695 1 97.12 94 GLY A O 1
ATOM 802 N N . VAL A 1 95 ? 0.496 33.844 12.93 1 98.12 95 VAL A N 1
ATOM 803 C CA . VAL A 1 95 ? 0.689 32.969 11.797 1 98.12 95 VAL A CA 1
ATOM 804 C C . VAL A 1 95 ? -0.569 32.125 11.578 1 98.12 95 VAL A C 1
ATOM 806 O O . VAL A 1 95 ? -1.056 31.469 12.508 1 98.12 95 VAL A O 1
ATOM 809 N N . ARG A 1 96 ? -1.108 32.062 10.406 1 98.38 96 ARG A N 1
ATOM 810 C CA . ARG A 1 96 ? -2.25 31.234 10.07 1 98.38 96 ARG A CA 1
ATOM 811 C C . ARG A 1 96 ? -1.796 29.844 9.609 1 98.38 96 ARG A C 1
ATOM 813 O O . ARG A 1 96 ? -0.77 29.719 8.938 1 98.38 96 ARG A O 1
ATOM 820 N N . THR A 1 97 ? -2.506 28.875 9.961 1 98.56 97 THR A N 1
ATOM 821 C CA . THR A 1 97 ? -2.129 27.5 9.633 1 98.56 97 THR A CA 1
ATOM 822 C C . THR A 1 97 ? -3.297 26.75 9 1 98.56 97 THR A C 1
ATOM 824 O O . THR A 1 97 ? -4.457 27.047 9.289 1 98.56 97 THR A O 1
ATOM 827 N N . ALA A 1 98 ? -2.99 25.828 8.062 1 98.75 98 ALA A N 1
ATOM 828 C CA . ALA A 1 98 ? -3.99 25 7.398 1 98.75 98 ALA A CA 1
ATOM 829 C C . ALA A 1 98 ? -3.502 23.562 7.273 1 98.75 98 ALA A C 1
ATOM 831 O O . ALA A 1 98 ? -2.297 23.297 7.242 1 98.75 98 ALA A O 1
ATOM 832 N N . VAL A 1 99 ? -4.453 22.672 7.258 1 98.19 99 VAL A N 1
ATOM 833 C CA . VAL A 1 99 ? -4.188 21.281 6.875 1 98.19 99 VAL A CA 1
ATOM 834 C C . VAL A 1 99 ? -4.465 21.109 5.383 1 98.19 99 VAL A C 1
ATOM 836 O O . VAL A 1 99 ? -5.5 21.547 4.879 1 98.19 99 VAL A O 1
ATOM 839 N N . VAL A 1 100 ? -3.521 20.578 4.664 1 98.31 100 VAL A N 1
ATOM 840 C CA . VAL A 1 100 ? -3.684 20.156 3.277 1 98.31 100 VAL A CA 1
ATOM 841 C C . VAL A 1 100 ? -3.438 18.656 3.158 1 98.31 100 VAL A C 1
ATOM 843 O O . VAL A 1 100 ? -2.316 18.188 3.369 1 98.31 100 VAL A O 1
ATOM 846 N N . SER A 1 101 ? -4.465 17.891 2.844 1 95.88 101 SER A N 1
ATOM 847 C CA . SER A 1 101 ? -4.328 16.438 2.949 1 95.88 101 SER A CA 1
ATOM 848 C C . SER A 1 101 ? -5.094 15.727 1.84 1 95.88 101 SER A C 1
ATOM 850 O O . SER A 1 101 ? -6.211 16.125 1.501 1 95.88 101 SER A O 1
ATOM 852 N N . ASN A 1 102 ? -4.395 14.781 1.153 1 93.06 102 ASN A N 1
ATOM 853 C CA . ASN A 1 102 ? -5.133 13.773 0.399 1 93.06 102 ASN A CA 1
ATOM 854 C C . ASN A 1 102 ? -5.914 12.844 1.322 1 93.06 102 ASN A C 1
ATOM 856 O O . ASN A 1 102 ? -5.355 11.891 1.868 1 93.06 102 ASN A O 1
ATOM 860 N N . PHE A 1 103 ? -7.207 13.164 1.548 1 93.56 103 PHE A N 1
ATOM 861 C CA . PHE A 1 103 ? -8.039 12.445 2.506 1 93.56 103 PHE A CA 1
ATOM 862 C C . PHE A 1 103 ? -9.516 12.562 2.141 1 93.56 103 PHE A C 1
ATOM 864 O O . PHE A 1 103 ? -9.875 13.336 1.248 1 93.56 103 PHE A O 1
ATOM 871 N N . ASP A 1 104 ? -10.289 11.711 2.721 1 95.06 104 ASP A N 1
ATOM 872 C CA . ASP A 1 104 ? -11.727 11.82 2.52 1 95.06 104 ASP A CA 1
ATOM 873 C C . ASP A 1 104 ? -12.359 12.727 3.57 1 95.06 104 ASP A C 1
ATOM 875 O O . ASP A 1 104 ? -11.656 13.367 4.352 1 95.06 104 ASP A O 1
ATOM 879 N N . THR A 1 105 ? -13.68 12.914 3.541 1 95.38 105 THR A N 1
ATOM 880 C CA . THR A 1 105 ? -14.359 13.93 4.344 1 95.38 105 THR A CA 1
ATOM 881 C C . THR A 1 105 ? -14.312 13.562 5.828 1 95.38 105 THR A C 1
ATOM 883 O O . THR A 1 105 ? -14.695 14.359 6.68 1 95.38 105 THR A O 1
ATOM 886 N N . ARG A 1 106 ? -13.75 12.461 6.207 1 94.5 106 ARG A N 1
ATOM 887 C CA . ARG A 1 106 ? -13.648 12.055 7.605 1 94.5 106 ARG A CA 1
ATOM 888 C C . ARG A 1 106 ? -12.477 12.75 8.289 1 94.5 106 ARG A C 1
ATOM 890 O O . ARG A 1 106 ? -12.328 12.664 9.516 1 94.5 106 ARG A O 1
ATOM 897 N N . LEU A 1 107 ? -11.727 13.445 7.594 1 95 107 LEU A N 1
ATOM 898 C CA . LEU A 1 107 ? -10.586 14.133 8.188 1 95 107 LEU A CA 1
ATOM 899 C C . LEU A 1 107 ? -11.039 15.102 9.281 1 95 107 LEU A C 1
ATOM 901 O O . LEU A 1 107 ? -10.438 15.156 10.352 1 95 107 LEU A O 1
ATOM 905 N N . ARG A 1 108 ? -12.102 15.875 9.055 1 94.19 108 ARG A N 1
ATOM 906 C CA . ARG A 1 108 ? -12.523 16.891 10.016 1 94.19 108 ARG A CA 1
ATOM 907 C C . ARG A 1 108 ? -12.961 16.25 11.328 1 94.19 108 ARG A C 1
ATOM 909 O O . ARG A 1 108 ? -12.453 16.594 12.398 1 94.19 108 ARG A O 1
ATOM 916 N N . PRO A 1 109 ? -13.859 15.227 11.227 1 93.69 109 PRO A N 1
ATOM 917 C CA . PRO A 1 109 ? -14.195 14.594 12.5 1 93.69 109 PRO A CA 1
ATOM 918 C C . PRO A 1 109 ? -12.992 13.906 13.148 1 93.69 109 PRO A C 1
ATOM 920 O O . PRO A 1 109 ? -12.898 13.844 14.375 1 93.69 109 PRO A O 1
ATOM 923 N N . LEU A 1 110 ? -12.07 13.438 12.406 1 93.19 110 LEU A N 1
ATOM 924 C CA . LEU A 1 110 ? -10.859 12.836 12.961 1 93.19 110 LEU A CA 1
ATOM 925 C C . LEU A 1 110 ? -10.039 13.875 13.719 1 93.19 110 LEU A C 1
ATOM 927 O O . LEU A 1 110 ? -9.555 13.609 14.82 1 93.19 110 LEU A O 1
ATOM 931 N N . LEU A 1 111 ? -9.867 15.062 13.18 1 94.75 111 LEU A N 1
ATOM 932 C CA . LEU A 1 111 ? -9.133 16.141 13.844 1 94.75 111 LEU A CA 1
ATOM 933 C C . LEU A 1 111 ? -9.812 16.531 15.156 1 94.75 111 LEU A C 1
ATOM 935 O O . LEU A 1 111 ? -9.141 16.844 16.141 1 94.75 111 LEU A O 1
ATOM 939 N N . GLN A 1 112 ? -11.109 16.438 15.148 1 94.25 112 GLN A N 1
ATOM 940 C CA . GLN A 1 112 ? -11.859 16.703 16.375 1 94.25 112 GLN A CA 1
ATOM 941 C C . GLN A 1 112 ? -11.594 15.633 17.422 1 94.25 112 GLN A C 1
ATOM 943 O O . GLN A 1 112 ? -11.375 15.945 18.594 1 94.25 112 GLN A O 1
ATOM 948 N N . ALA A 1 113 ? -11.602 14.422 16.953 1 91.38 113 ALA A N 1
ATOM 949 C CA . ALA A 1 113 ? -11.352 13.305 17.859 1 91.38 113 ALA A CA 1
ATOM 950 C C . ALA A 1 113 ? -9.953 13.391 18.453 1 91.38 113 ALA A C 1
ATOM 952 O O . ALA A 1 113 ? -9.742 13 19.609 1 91.38 113 ALA A O 1
ATOM 953 N N . LEU A 1 114 ? -9.07 13.938 17.734 1 91.44 114 LEU A N 1
ATOM 954 C CA . LEU A 1 114 ? -7.691 14.078 18.188 1 91.44 114 LEU A CA 1
ATOM 955 C C . LEU A 1 114 ? -7.504 15.375 18.969 1 91.44 114 LEU A C 1
ATOM 957 O O . LEU A 1 114 ? -6.395 15.68 19.422 1 91.44 114 LEU A O 1
ATOM 961 N N . ASN A 1 115 ? -8.531 16.203 19.062 1 92.44 115 ASN A N 1
ATOM 962 C CA . ASN A 1 115 ? -8.547 17.469 19.781 1 92.44 115 ASN A CA 1
ATOM 963 C C . ASN A 1 115 ? -7.52 18.438 19.219 1 92.44 115 ASN A C 1
ATOM 965 O O . ASN A 1 115 ? -6.793 19.094 19.969 1 92.44 115 ASN A O 1
ATOM 969 N N . CYS A 1 116 ? -7.457 18.469 17.844 1 94.31 116 CYS A N 1
ATOM 970 C CA . CYS A 1 116 ? -6.484 19.375 17.266 1 94.31 116 CYS A CA 1
ATOM 971 C C . CYS A 1 116 ? -7.113 20.188 16.141 1 94.31 116 CYS A C 1
ATOM 973 O O . CYS A 1 116 ? -6.422 20.953 15.461 1 94.31 116 CYS A O 1
ATOM 975 N N . ASP A 1 117 ? -8.43 20.062 15.977 1 94.94 117 ASP A N 1
ATOM 976 C CA . ASP A 1 117 ? -9.125 20.797 14.922 1 94.94 117 ASP A CA 1
ATOM 977 C C . ASP A 1 117 ? -8.992 22.297 15.133 1 94.94 117 ASP A C 1
ATOM 979 O O . ASP A 1 117 ? -8.883 23.062 14.164 1 94.94 117 ASP A O 1
ATOM 983 N N . HIS A 1 118 ? -8.891 22.734 16.344 1 95.56 118 HIS A N 1
ATOM 984 C CA . HIS A 1 118 ? -8.883 24.156 16.688 1 95.56 118 HIS A CA 1
ATOM 985 C C . HIS A 1 118 ? -7.504 24.766 16.453 1 95.56 118 HIS A C 1
ATOM 987 O O . HIS A 1 118 ? -7.344 26 16.531 1 95.56 118 HIS A O 1
ATOM 993 N N . TRP A 1 119 ? -6.5 23.906 16.141 1 95.94 119 TRP A N 1
ATOM 994 C CA . TRP A 1 119 ? -5.156 24.406 15.867 1 95.94 119 TRP A CA 1
ATOM 995 C C . TRP A 1 119 ? -5.098 25.125 14.523 1 95.94 119 TRP A C 1
ATOM 997 O O . TRP A 1 119 ? -4.215 25.953 14.297 1 95.94 119 TRP A O 1
ATOM 1007 N N . PHE A 1 120 ? -6.023 24.875 13.625 1 98.19 120 PHE A N 1
ATOM 1008 C CA . PHE A 1 120 ? -5.883 25.266 12.234 1 98.19 120 PHE A CA 1
ATOM 1009 C C . PHE A 1 120 ? -6.953 26.281 11.852 1 98.19 120 PHE A C 1
ATOM 1011 O O . PHE A 1 120 ? -8.102 26.172 12.281 1 98.19 120 PHE A O 1
ATOM 1018 N N . ASP A 1 121 ? -6.574 27.203 11.031 1 98.56 121 ASP A N 1
ATOM 1019 C CA . ASP A 1 121 ? -7.488 28.234 10.539 1 98.56 121 ASP A CA 1
ATOM 1020 C C . ASP A 1 121 ? -8.273 27.719 9.328 1 98.56 121 ASP A C 1
ATOM 1022 O O . ASP A 1 121 ? -9.328 28.266 9 1 98.56 121 ASP A O 1
ATOM 1026 N N . ALA A 1 122 ? -7.734 26.719 8.664 1 98.5 122 ALA A N 1
ATOM 1027 C CA . ALA A 1 122 ? -8.383 26.156 7.48 1 98.5 122 ALA A CA 1
ATOM 1028 C C . ALA A 1 122 ? -7.996 24.688 7.281 1 98.5 122 ALA A C 1
ATOM 1030 O O . ALA A 1 122 ? -6.973 24.234 7.797 1 98.5 122 ALA A O 1
ATOM 1031 N N . VAL A 1 123 ? -8.875 24 6.59 1 98.31 123 VAL A N 1
ATOM 1032 C CA . VAL A 1 123 ? -8.625 22.609 6.203 1 98.31 123 VAL A CA 1
ATOM 1033 C C . VAL A 1 123 ? -8.977 22.406 4.73 1 98.31 123 VAL A C 1
ATOM 1035 O O . VAL A 1 123 ? -10.117 22.656 4.324 1 98.31 123 VAL A O 1
ATOM 1038 N N . ALA A 1 124 ? -7.984 22.094 3.947 1 98.25 124 ALA A N 1
ATOM 1039 C CA . ALA A 1 124 ? -8.188 21.703 2.555 1 98.25 124 ALA A CA 1
ATOM 1040 C C . ALA A 1 124 ? -8.023 20.188 2.383 1 98.25 124 ALA A C 1
ATOM 1042 O O . ALA A 1 124 ? -6.902 19.672 2.426 1 98.25 124 ALA A O 1
ATOM 1043 N N . VAL A 1 125 ? -9.117 19.562 2.186 1 97.5 125 VAL A N 1
ATOM 1044 C CA . VAL A 1 125 ? -9.141 18.125 1.996 1 97.5 125 VAL A CA 1
ATOM 1045 C C . VAL A 1 125 ? -9.477 17.797 0.543 1 97.5 125 VAL A C 1
ATOM 1047 O O . VAL A 1 125 ? -10.375 18.406 -0.044 1 97.5 125 VAL A O 1
ATOM 1050 N N . SER A 1 126 ? -8.766 16.844 0.008 1 96.69 126 SER A N 1
ATOM 1051 C CA . SER A 1 126 ? -8.883 16.562 -1.419 1 96.69 126 SER A CA 1
ATOM 1052 C C . SER A 1 126 ? -10.312 16.219 -1.802 1 96.69 126 SER A C 1
ATOM 1054 O O . SER A 1 126 ? -10.797 16.625 -2.861 1 96.69 126 SER A O 1
ATOM 1056 N N . ALA A 1 127 ? -11.039 15.531 -0.968 1 95.88 127 ALA A N 1
ATOM 1057 C CA . ALA A 1 127 ? -12.406 15.109 -1.269 1 95.88 127 ALA A CA 1
ATOM 1058 C C . ALA A 1 127 ? -13.328 16.312 -1.41 1 95.88 127 ALA A C 1
ATOM 1060 O O . ALA A 1 127 ? -14.289 16.281 -2.184 1 95.88 127 ALA A O 1
ATOM 1061 N N . GLU A 1 128 ? -13.023 17.328 -0.752 1 95.62 128 GLU A N 1
ATOM 1062 C CA . GLU A 1 128 ? -13.836 18.547 -0.778 1 95.62 128 GLU A CA 1
ATOM 1063 C C . GLU A 1 128 ? -13.383 19.484 -1.891 1 95.62 128 GLU A C 1
ATOM 1065 O O . GLU A 1 128 ? -14.219 20.094 -2.576 1 95.62 128 GLU A O 1
ATOM 1070 N N . VAL A 1 129 ? -12.086 19.547 -2.076 1 96.31 129 VAL A N 1
ATOM 1071 C CA . VAL A 1 129 ? -11.5 20.453 -3.061 1 96.31 129 VAL A CA 1
ATOM 1072 C C . VAL A 1 129 ? -11.602 19.844 -4.453 1 96.31 129 VAL A C 1
ATOM 1074 O O . VAL A 1 129 ? -11.5 20.547 -5.461 1 96.31 129 VAL A O 1
ATOM 1077 N N . ALA A 1 130 ? -11.727 18.531 -4.559 1 94.69 130 ALA A N 1
ATOM 1078 C CA . ALA A 1 130 ? -11.789 17.75 -5.793 1 94.69 130 ALA A CA 1
ATOM 1079 C C . ALA A 1 130 ? -10.453 17.781 -6.531 1 94.69 130 ALA A C 1
ATOM 1081 O O . ALA A 1 130 ? -10.422 17.859 -7.762 1 94.69 130 ALA A O 1
ATOM 1082 N N . ALA A 1 131 ? -9.398 17.828 -5.809 1 94.81 131 ALA A N 1
ATOM 1083 C CA . ALA A 1 131 ? -8.031 17.734 -6.305 1 94.81 131 ALA A CA 1
ATOM 1084 C C . ALA A 1 131 ? -7.094 17.172 -5.242 1 94.81 131 ALA A C 1
ATOM 1086 O O . ALA A 1 131 ? -7.156 17.562 -4.074 1 94.81 131 ALA A O 1
ATOM 1087 N N . GLU A 1 132 ? -6.305 16.203 -5.625 1 93.75 132 GLU A N 1
ATOM 1088 C CA . GLU A 1 132 ? -5.324 15.602 -4.727 1 93.75 132 GLU A CA 1
ATOM 1089 C C . GLU A 1 132 ? -3.924 16.156 -4.992 1 93.75 132 GLU A C 1
ATOM 1091 O O . GLU A 1 132 ? -3.594 16.5 -6.125 1 93.75 132 GLU A O 1
ATOM 1096 N N . LYS A 1 133 ? -3.17 16.219 -3.836 1 95.44 133 LYS A N 1
ATOM 1097 C CA . LYS A 1 133 ? -1.74 16.438 -4.043 1 95.44 133 LYS A CA 1
ATOM 1098 C C . LYS A 1 133 ? -1.166 15.375 -4.988 1 95.44 133 LYS A C 1
ATOM 1100 O O . LYS A 1 133 ? -1.573 14.211 -4.949 1 95.44 133 LYS A O 1
ATOM 1105 N N . PRO A 1 134 ? -0.399 15.805 -5.945 1 94.44 134 PRO A N 1
ATOM 1106 C CA . PRO A 1 134 ? 0.385 17.047 -6.039 1 94.44 134 PRO A CA 1
ATOM 1107 C C . PRO A 1 134 ? -0.295 18.109 -6.895 1 94.44 134 PRO A C 1
ATOM 1109 O O . PRO A 1 134 ? 0.33 19.109 -7.246 1 94.44 134 PRO A O 1
ATOM 1112 N N . ASN A 1 135 ? -1.502 17.953 -7.289 1 95.62 135 ASN A N 1
ATOM 1113 C CA . ASN A 1 135 ? -2.211 19 -8.023 1 95.62 135 ASN A CA 1
ATOM 1114 C C . ASN A 1 135 ? -2.145 20.344 -7.293 1 95.62 135 ASN A C 1
ATOM 1116 O O . ASN A 1 135 ? -2.516 20.438 -6.125 1 95.62 135 ASN A O 1
ATOM 1120 N N . PRO A 1 136 ? -1.657 21.359 -8.031 1 98.12 136 PRO A N 1
ATOM 1121 C CA . PRO A 1 136 ? -1.475 22.641 -7.348 1 98.12 136 PRO A CA 1
ATOM 1122 C C . PRO A 1 136 ? -2.783 23.219 -6.809 1 98.12 136 PRO A C 1
ATOM 1124 O O . PRO A 1 136 ? -2.77 24.031 -5.887 1 98.12 136 PRO A O 1
ATOM 1127 N N . THR A 1 137 ? -3.863 22.766 -7.301 1 98.25 137 THR A N 1
ATOM 1128 C CA . THR A 1 137 ? -5.176 23.328 -6.98 1 98.25 137 THR A CA 1
ATOM 1129 C C . THR A 1 137 ? -5.449 23.219 -5.48 1 98.25 137 THR A C 1
ATOM 1131 O O . THR A 1 137 ? -6.016 24.141 -4.891 1 98.25 137 THR A O 1
ATOM 1134 N N . ILE A 1 138 ? -5.031 22.188 -4.867 1 98.44 138 ILE A N 1
ATOM 1135 C CA . ILE A 1 138 ? -5.375 21.984 -3.463 1 98.44 138 ILE A CA 1
ATOM 1136 C C . ILE A 1 138 ? -4.543 22.922 -2.59 1 98.44 138 ILE A C 1
ATOM 1138 O O . ILE A 1 138 ? -5.016 23.406 -1.56 1 98.44 138 ILE A O 1
ATOM 1142 N N . PHE A 1 139 ? -3.355 23.203 -2.977 1 98.88 139 PHE A N 1
ATOM 1143 C CA . PHE A 1 139 ? -2.52 24.156 -2.254 1 98.88 139 PHE A CA 1
ATOM 1144 C C . PHE A 1 139 ? -3.053 25.578 -2.412 1 98.88 139 PHE A C 1
ATOM 1146 O O . PHE A 1 139 ? -3.117 26.328 -1.441 1 98.88 139 PHE A O 1
ATOM 1153 N N . LEU A 1 140 ? -3.439 25.906 -3.631 1 98.81 140 LEU A N 1
ATOM 1154 C CA . LEU A 1 140 ? -4 27.234 -3.914 1 98.81 140 LEU A CA 1
ATOM 1155 C C . LEU A 1 140 ? -5.293 27.453 -3.139 1 98.81 140 LEU A C 1
ATOM 1157 O O . LEU A 1 140 ? -5.547 28.547 -2.641 1 98.81 140 LEU A O 1
ATOM 1161 N N . LYS A 1 141 ? -6.07 26.422 -3.055 1 98.81 141 LYS A N 1
ATOM 1162 C CA . LYS A 1 141 ? -7.297 26.5 -2.268 1 98.81 141 LYS A CA 1
ATOM 1163 C C . LYS A 1 141 ? -6.992 26.797 -0.801 1 98.81 141 LYS A C 1
ATOM 1165 O O . LYS A 1 141 ? -7.691 27.578 -0.161 1 98.81 141 LYS A O 1
ATOM 1170 N N . ALA A 1 142 ? -6.008 26.125 -0.246 1 98.88 142 ALA A N 1
ATOM 1171 C CA . ALA A 1 142 ? -5.613 26.375 1.138 1 98.88 142 ALA A CA 1
ATOM 1172 C C . ALA A 1 142 ? -5.176 27.828 1.328 1 98.88 142 ALA A C 1
ATOM 1174 O O . ALA A 1 142 ? -5.547 28.469 2.314 1 98.88 142 ALA A O 1
ATOM 1175 N N . CYS A 1 143 ? -4.43 28.328 0.411 1 98.81 143 CYS A N 1
ATOM 1176 C CA . CYS A 1 143 ? -3.996 29.719 0.469 1 98.81 143 CYS A CA 1
ATOM 1177 C C . CYS A 1 143 ? -5.188 30.672 0.425 1 98.81 143 CYS A C 1
ATOM 1179 O O . CYS A 1 143 ? -5.242 31.641 1.179 1 98.81 143 CYS A O 1
ATOM 1181 N N . GLU A 1 144 ? -6.066 30.375 -0.474 1 98.81 144 GLU A N 1
ATOM 1182 C CA . GLU A 1 144 ? -7.289 31.172 -0.581 1 98.81 144 GLU A CA 1
ATOM 1183 C C . GLU A 1 144 ? -8.047 31.188 0.745 1 98.81 144 GLU A C 1
ATOM 1185 O O . GLU A 1 144 ? -8.453 32.25 1.212 1 98.81 144 GLU A O 1
ATOM 1190 N N . LEU A 1 145 ? -8.211 30.094 1.372 1 98.62 145 LEU A N 1
ATOM 1191 C CA . LEU A 1 145 ? -8.93 29.984 2.637 1 98.62 145 LEU A CA 1
ATOM 1192 C C . LEU A 1 145 ? -8.219 30.766 3.738 1 98.62 145 LEU A C 1
ATOM 1194 O O . LEU A 1 145 ? -8.867 31.297 4.641 1 98.62 145 LEU A O 1
ATOM 1198 N N . LEU A 1 146 ? -6.926 30.766 3.619 1 98.56 146 LEU A N 1
ATOM 1199 C CA . LEU A 1 146 ? -6.121 31.469 4.617 1 98.56 146 LEU A CA 1
ATOM 1200 C C . LEU A 1 146 ? -5.996 32.938 4.277 1 98.56 146 LEU A C 1
ATOM 1202 O O . LEU A 1 146 ? -5.5 33.75 5.086 1 98.56 146 LEU A O 1
ATOM 1206 N N . ASP A 1 147 ? -6.398 33.281 3.086 1 98.38 147 ASP A N 1
ATOM 1207 C CA . ASP A 1 147 ? -6.27 34.656 2.572 1 98.38 147 ASP A CA 1
ATOM 1208 C C . ASP A 1 147 ? -4.809 35.094 2.521 1 98.38 147 ASP A C 1
ATOM 1210 O O . ASP A 1 147 ? -4.445 36.125 3.057 1 98.38 147 ASP A O 1
ATOM 1214 N N . VAL A 1 148 ? -3.939 34.25 1.936 1 98.5 148 VAL A N 1
ATOM 1215 C CA . VAL A 1 148 ? -2.529 34.562 1.706 1 98.5 148 VAL A CA 1
ATOM 1216 C C . VAL A 1 148 ? -2.154 34.188 0.268 1 98.5 148 VAL A C 1
ATOM 1218 O O . VAL A 1 148 ? -2.842 33.406 -0.386 1 98.5 148 VAL A O 1
ATOM 1221 N N . LYS A 1 149 ? -1.08 34.812 -0.21 1 98.56 149 LYS A N 1
ATOM 1222 C CA . LYS A 1 149 ? -0.514 34.438 -1.5 1 98.56 149 LYS A CA 1
ATOM 1223 C C . LYS A 1 149 ? 0.371 33.219 -1.366 1 98.56 149 LYS A C 1
ATOM 1225 O O . LYS A 1 149 ? 1.001 33 -0.327 1 98.56 149 LYS A O 1
ATOM 1230 N N . PRO A 1 150 ? 0.388 32.406 -2.43 1 98.75 150 PRO A N 1
ATOM 1231 C CA . PRO A 1 150 ? 1.239 31.203 -2.365 1 98.75 150 PRO A CA 1
ATOM 1232 C C . PRO A 1 150 ? 2.68 31.531 -1.975 1 98.75 150 PRO A C 1
ATOM 1234 O O . PRO A 1 150 ? 3.297 30.781 -1.208 1 98.75 150 PRO A O 1
ATOM 1237 N N . GLU A 1 151 ? 3.148 32.625 -2.383 1 98.5 151 GLU A N 1
ATOM 1238 C CA . GLU A 1 151 ? 4.535 33 -2.135 1 98.5 151 GLU A CA 1
ATOM 1239 C C . GLU A 1 151 ? 4.77 33.312 -0.659 1 98.5 151 GLU A C 1
ATOM 1241 O O . GLU A 1 151 ? 5.914 33.406 -0.207 1 98.5 151 GLU A O 1
ATOM 1246 N N . GLU A 1 152 ? 3.727 33.438 0.102 1 98.12 152 GLU A N 1
ATOM 1247 C CA . GLU A 1 152 ? 3.801 33.75 1.524 1 98.12 152 GLU A CA 1
ATOM 1248 C C . GLU A 1 152 ? 3.607 32.5 2.379 1 98.12 152 GLU A C 1
ATOM 1250 O O . GLU A 1 152 ? 3.584 32.594 3.609 1 98.12 152 GLU A O 1
ATOM 1255 N N . ALA A 1 153 ? 3.473 31.375 1.775 1 98.62 153 ALA A N 1
ATOM 1256 C CA . ALA A 1 153 ? 3.146 30.141 2.492 1 98.62 153 ALA A CA 1
ATOM 1257 C C . ALA A 1 153 ? 4.277 29.125 2.381 1 98.62 153 ALA A C 1
ATOM 1259 O O . ALA A 1 153 ? 5 29.094 1.381 1 98.62 153 ALA A O 1
ATOM 1260 N N . VAL A 1 154 ? 4.445 28.344 3.432 1 98.81 154 VAL A N 1
ATOM 1261 C CA . VAL A 1 154 ? 5.332 27.188 3.41 1 98.81 154 VAL A CA 1
ATOM 1262 C C . VAL A 1 154 ? 4.547 25.938 3.754 1 98.81 154 VAL A C 1
ATOM 1264 O O . VAL A 1 154 ? 3.781 25.906 4.723 1 98.81 154 VAL A O 1
ATOM 1267 N N . HIS A 1 155 ? 4.605 24.969 2.908 1 98.88 155 HIS A N 1
ATOM 1268 C CA . HIS A 1 155 ? 3.98 23.672 3.145 1 98.88 155 HIS A CA 1
ATOM 1269 C C . HIS A 1 155 ? 4.977 22.688 3.732 1 98.88 155 HIS A C 1
ATOM 1271 O O . HIS A 1 155 ? 6.105 22.562 3.248 1 98.88 155 HIS A O 1
ATOM 1277 N N . ILE A 1 156 ? 4.547 22.016 4.801 1 97.69 156 ILE A N 1
ATOM 1278 C CA . ILE A 1 156 ? 5.34 20.969 5.441 1 97.69 156 ILE A CA 1
ATOM 1279 C C . ILE A 1 156 ? 4.68 19.609 5.23 1 97.69 156 ILE A C 1
ATOM 1281 O O . ILE A 1 156 ? 3.51 19.422 5.57 1 97.69 156 ILE A O 1
ATOM 1285 N N . GLY A 1 157 ? 5.359 18.719 4.676 1 94.5 157 GLY A N 1
ATOM 1286 C CA . GLY A 1 157 ? 4.852 17.375 4.5 1 94.5 157 GLY A CA 1
ATOM 1287 C C . GLY A 1 157 ? 5.949 16.328 4.359 1 94.5 157 GLY A C 1
ATOM 1288 O O . GLY A 1 157 ? 7.133 16.672 4.348 1 94.5 157 GLY A O 1
ATOM 1289 N N . ASP A 1 158 ? 5.582 15.102 4.262 1 88.12 158 ASP A N 1
ATOM 1290 C CA . ASP A 1 158 ? 6.582 14.039 4.324 1 88.12 158 ASP A CA 1
ATOM 1291 C C . ASP A 1 158 ? 6.652 13.266 3.008 1 88.12 158 ASP A C 1
ATOM 1293 O O . ASP A 1 158 ? 7.32 12.234 2.922 1 88.12 158 ASP A O 1
ATOM 1297 N N . ASP A 1 159 ? 5.965 13.734 2.072 1 87.62 159 ASP A N 1
ATOM 1298 C CA . ASP A 1 159 ? 6.008 13.125 0.748 1 87.62 159 ASP A CA 1
ATOM 1299 C C . ASP A 1 159 ? 6.621 14.078 -0.277 1 87.62 159 ASP A C 1
ATOM 1301 O O . ASP A 1 159 ? 6.043 15.117 -0.584 1 87.62 159 ASP A O 1
ATOM 1305 N N . ARG A 1 160 ? 7.727 13.695 -0.875 1 87.81 160 ARG A N 1
ATOM 1306 C CA . ARG A 1 160 ? 8.492 14.578 -1.741 1 87.81 160 ARG A CA 1
ATOM 1307 C C . ARG A 1 160 ? 7.656 15.039 -2.932 1 87.81 160 ARG A C 1
ATOM 1309 O O . ARG A 1 160 ? 7.641 16.219 -3.268 1 87.81 160 ARG A O 1
ATOM 1316 N N . ARG A 1 161 ? 6.988 14.117 -3.572 1 87.75 161 ARG A N 1
ATOM 1317 C CA . ARG A 1 161 ? 6.215 14.477 -4.758 1 87.75 161 ARG A CA 1
ATOM 1318 C C . ARG A 1 161 ? 4.949 15.242 -4.379 1 87.75 161 ARG A C 1
ATOM 1320 O O . ARG A 1 161 ? 4.727 16.359 -4.852 1 87.75 161 ARG A O 1
ATOM 1327 N N . ASN A 1 162 ? 4.156 14.617 -3.535 1 92.31 162 ASN A N 1
ATOM 1328 C CA . ASN A 1 162 ? 2.857 15.195 -3.203 1 92.31 162 ASN A CA 1
ATOM 1329 C C . ASN A 1 162 ? 3.002 16.5 -2.434 1 92.31 162 ASN A C 1
ATOM 1331 O O . ASN A 1 162 ? 2.244 17.453 -2.658 1 92.31 162 ASN A O 1
ATOM 1335 N N . ASP A 1 163 ? 3.994 16.547 -1.568 1 96.25 163 ASP A N 1
ATOM 1336 C CA . ASP A 1 163 ? 4.078 17.688 -0.667 1 96.25 163 ASP A CA 1
ATOM 1337 C C . ASP A 1 163 ? 5.102 18.703 -1.166 1 96.25 163 ASP A C 1
ATOM 1339 O O . ASP A 1 163 ? 4.793 19.891 -1.299 1 96.25 163 ASP A O 1
ATOM 1343 N N . LEU A 1 164 ? 6.281 18.312 -1.479 1 96.06 164 LEU A N 1
ATOM 1344 C CA . LEU A 1 164 ? 7.324 19.266 -1.846 1 96.06 164 LEU A CA 1
ATOM 1345 C C . LEU A 1 164 ? 7.109 19.797 -3.262 1 96.06 164 LEU A C 1
ATOM 1347 O O . LEU A 1 164 ? 6.91 21 -3.457 1 96.06 164 LEU A O 1
ATOM 1351 N N . TRP A 1 165 ? 7.043 18.922 -4.215 1 95.69 165 TRP A N 1
ATOM 1352 C CA . TRP A 1 165 ? 6.902 19.344 -5.602 1 95.69 165 TRP A CA 1
ATOM 1353 C C . TRP A 1 165 ? 5.539 19.984 -5.844 1 95.69 165 TRP A C 1
ATOM 1355 O O . TRP A 1 165 ? 5.434 21 -6.527 1 95.69 165 TRP A O 1
ATOM 1365 N N . GLY A 1 166 ? 4.469 19.359 -5.281 1 97.31 166 GLY A N 1
ATOM 1366 C CA . GLY A 1 166 ? 3.131 19.906 -5.434 1 97.31 166 GLY A CA 1
ATOM 1367 C C . GLY A 1 166 ? 2.996 21.328 -4.898 1 97.31 166 GLY A C 1
ATOM 1368 O O . GLY A 1 166 ? 2.461 22.203 -5.578 1 97.31 166 GLY A O 1
ATOM 1369 N N . ALA A 1 167 ? 3.539 21.547 -3.74 1 98.75 167 ALA A N 1
ATOM 1370 C CA . ALA A 1 167 ? 3.453 22.859 -3.125 1 98.75 167 ALA A CA 1
ATOM 1371 C C . ALA A 1 167 ? 4.273 23.891 -3.904 1 98.75 167 ALA A C 1
ATOM 1373 O O . ALA A 1 167 ? 3.828 25.016 -4.117 1 98.75 167 ALA A O 1
ATOM 1374 N N . ARG A 1 168 ? 5.43 23.531 -4.348 1 98.44 168 ARG A N 1
ATOM 1375 C CA . ARG A 1 168 ? 6.293 24.422 -5.105 1 98.44 168 ARG A CA 1
ATOM 1376 C C . ARG A 1 168 ? 5.664 24.797 -6.449 1 98.44 168 ARG A C 1
ATOM 1378 O O . ARG A 1 168 ? 5.762 25.938 -6.898 1 98.44 168 ARG A O 1
ATOM 1385 N N . ASP A 1 169 ? 5.055 23.812 -7.031 1 98.19 169 ASP A N 1
ATOM 1386 C CA . ASP A 1 169 ? 4.352 24.078 -8.281 1 98.19 169 ASP A CA 1
ATOM 1387 C C . ASP A 1 169 ? 3.217 25.078 -8.086 1 98.19 169 ASP A C 1
ATOM 1389 O O . ASP A 1 169 ? 2.844 25.781 -9.023 1 98.19 169 ASP A O 1
ATOM 1393 N N . ALA A 1 170 ? 2.67 25.141 -6.945 1 98.56 170 ALA A N 1
ATOM 1394 C CA . ALA A 1 170 ? 1.587 26.062 -6.617 1 98.56 170 ALA A CA 1
ATOM 1395 C C . ALA A 1 170 ? 2.131 27.438 -6.246 1 98.56 170 ALA A C 1
ATOM 1397 O O . ALA A 1 170 ? 1.365 28.375 -6.039 1 98.56 170 ALA A O 1
ATOM 1398 N N . GLY A 1 171 ? 3.484 27.5 -6.137 1 98.69 171 GLY A N 1
ATOM 1399 C CA . GLY A 1 171 ? 4.102 28.781 -5.828 1 98.69 171 GLY A CA 1
ATOM 1400 C C . GLY A 1 171 ? 4.438 28.938 -4.359 1 98.69 171 GLY A C 1
ATOM 1401 O O . GLY A 1 171 ? 4.906 30 -3.936 1 98.69 171 GLY A O 1
ATOM 1402 N N . CYS A 1 172 ? 4.305 27.875 -3.562 1 98.81 172 CYS A N 1
ATOM 1403 C CA . CYS A 1 172 ? 4.617 27.906 -2.139 1 98.81 172 CYS A CA 1
ATOM 1404 C C . CYS A 1 172 ? 6.059 27.484 -1.886 1 98.81 172 CYS A C 1
ATOM 1406 O O . CYS A 1 172 ? 6.66 26.797 -2.715 1 98.81 172 CYS A O 1
ATOM 1408 N N . ASP A 1 173 ? 6.59 27.906 -0.8 1 98.56 173 ASP A N 1
ATOM 1409 C CA . ASP A 1 173 ? 7.746 27.188 -0.261 1 98.56 173 ASP A CA 1
ATOM 1410 C C . ASP A 1 173 ? 7.348 25.828 0.277 1 98.56 173 ASP A C 1
ATOM 1412 O O . ASP A 1 173 ? 6.172 25.578 0.55 1 98.56 173 ASP A O 1
ATOM 1416 N N . ALA A 1 174 ? 8.266 24.953 0.396 1 98.75 174 ALA A N 1
ATOM 1417 C CA . ALA A 1 174 ? 7.969 23.625 0.892 1 98.75 174 ALA A CA 1
ATOM 1418 C C . ALA A 1 174 ? 9.172 23.016 1.619 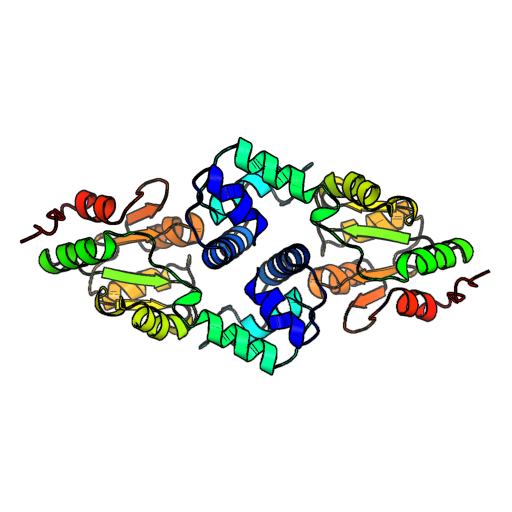1 98.75 174 ALA A C 1
ATOM 1420 O O . ALA A 1 174 ? 10.312 23.172 1.174 1 98.75 174 ALA A O 1
ATOM 1421 N N . TRP A 1 175 ? 8.922 22.469 2.768 1 98.31 175 TRP A N 1
ATOM 1422 C CA . TRP A 1 175 ? 9.93 21.75 3.547 1 98.31 175 TRP A CA 1
ATOM 1423 C C . TRP A 1 175 ? 9.523 20.297 3.76 1 98.31 175 TRP A C 1
ATOM 1425 O O . TRP A 1 175 ? 8.383 20.016 4.133 1 98.31 175 TRP A O 1
ATOM 1435 N N . LEU A 1 176 ? 10.398 19.391 3.514 1 94.81 176 LEU A N 1
ATOM 1436 C CA . LEU A 1 176 ? 10.148 17.969 3.682 1 94.81 176 LEU A CA 1
ATOM 1437 C C . LEU A 1 176 ? 10.352 17.547 5.133 1 94.81 176 LEU A C 1
ATOM 1439 O O . LEU A 1 176 ? 11.438 17.703 5.684 1 94.81 176 LEU A O 1
ATOM 1443 N N . TRP A 1 177 ? 9.312 17.016 5.711 1 91.19 177 TRP A N 1
ATOM 1444 C CA . TRP A 1 177 ? 9.383 16.453 7.059 1 91.19 177 TRP A CA 1
ATOM 1445 C C . TRP A 1 177 ? 10.305 15.242 7.098 1 91.19 177 TRP A C 1
ATOM 1447 O O . TRP A 1 177 ? 10.188 14.352 6.258 1 91.19 177 TRP A O 1
ATOM 1457 N N . GLY A 1 178 ? 11.188 15.141 8.07 1 84.75 178 GLY A N 1
ATOM 1458 C CA . GLY A 1 178 ? 12.125 14.039 8.188 1 84.75 178 GLY A CA 1
ATOM 1459 C C . GLY A 1 178 ? 13.43 14.281 7.453 1 84.75 178 GLY A C 1
ATOM 1460 O O . GLY A 1 178 ? 14.375 13.5 7.582 1 84.75 178 GLY A O 1
ATOM 1461 N N . SER A 1 179 ? 13.508 15.391 6.715 1 89.88 179 SER A N 1
ATOM 1462 C CA . SER A 1 179 ? 14.719 15.773 5.992 1 89.88 179 SER A CA 1
ATOM 1463 C C . SER A 1 179 ? 15.086 17.234 6.254 1 89.88 179 SER A C 1
ATOM 1465 O O . SER A 1 179 ? 16.016 17.516 7.02 1 89.88 179 SER A O 1
ATOM 1467 N N . ASP A 1 180 ? 14.203 18.125 5.832 1 94.81 180 ASP A N 1
ATOM 1468 C CA . ASP A 1 180 ? 14.438 19.547 6.035 1 94.81 180 ASP A CA 1
ATOM 1469 C C . ASP A 1 180 ? 14.117 19.953 7.473 1 94.81 180 ASP A C 1
ATOM 1471 O O . ASP A 1 180 ? 14.781 20.828 8.039 1 94.81 180 ASP A O 1
ATOM 1475 N N . VAL A 1 181 ? 13.062 19.391 8 1 94.5 181 VAL A N 1
ATOM 1476 C CA . VAL A 1 181 ? 12.609 19.656 9.359 1 94.5 181 VAL A CA 1
ATOM 1477 C C . VAL A 1 181 ? 12.211 18.359 10.039 1 94.5 181 VAL A C 1
ATOM 1479 O O . VAL A 1 181 ? 11.781 17.406 9.383 1 94.5 181 VAL A O 1
ATOM 1482 N N . HIS A 1 182 ? 12.281 18.375 11.43 1 89.81 182 HIS A N 1
ATOM 1483 C CA . HIS A 1 182 ? 12.086 17.125 12.148 1 89.81 182 HIS A CA 1
ATOM 1484 C C . HIS A 1 182 ? 11.102 17.297 13.297 1 89.81 182 HIS A C 1
ATOM 1486 O O . HIS A 1 182 ? 10.766 16.312 13.977 1 89.81 182 HIS A O 1
ATOM 1492 N N . SER A 1 183 ? 10.695 18.516 13.578 1 92.12 183 SER A N 1
ATOM 1493 C CA . SER A 1 183 ? 9.719 18.797 14.625 1 92.12 183 SER A CA 1
ATOM 1494 C C . SER A 1 183 ? 8.93 20.062 14.32 1 92.12 183 SER A C 1
ATOM 1496 O O . SER A 1 183 ? 9.375 20.906 13.531 1 92.12 183 SER A O 1
ATOM 1498 N N . PHE A 1 184 ? 7.77 20.188 14.922 1 95.19 184 PHE A N 1
ATOM 1499 C CA . PHE A 1 184 ? 6.992 21.422 14.766 1 95.19 184 PHE A CA 1
ATOM 1500 C C . PHE A 1 184 ? 7.727 22.609 15.375 1 95.19 184 PHE A C 1
ATOM 1502 O O . PHE A 1 184 ? 7.625 23.719 14.867 1 95.19 184 PHE A O 1
ATOM 1509 N N . LYS A 1 185 ? 8.453 22.328 16.422 1 95.88 185 LYS A N 1
ATOM 1510 C CA . LYS A 1 185 ? 9.258 23.391 17.031 1 95.88 185 LYS A CA 1
ATOM 1511 C C . LYS A 1 185 ? 10.281 23.938 16.031 1 95.88 185 LYS A C 1
ATOM 1513 O O . LYS A 1 185 ? 10.445 25.156 15.914 1 95.88 185 LYS A O 1
ATOM 1518 N N . GLU A 1 186 ? 10.906 23.031 15.359 1 96.19 186 GLU A N 1
ATOM 1519 C CA . GLU A 1 186 ? 11.867 23.438 14.344 1 96.19 186 GLU A CA 1
ATOM 1520 C C . GLU A 1 186 ? 11.203 24.266 13.242 1 96.19 186 GLU A C 1
ATOM 1522 O O . GLU A 1 186 ? 11.773 25.234 12.758 1 96.19 186 GLU A O 1
ATOM 1527 N N . VAL A 1 187 ? 10.016 23.922 12.852 1 97.06 187 VAL A N 1
ATOM 1528 C CA . VAL A 1 187 ? 9.266 24.641 11.836 1 97.06 187 VAL A CA 1
ATOM 1529 C C . VAL A 1 187 ? 8.984 26.062 12.32 1 97.06 187 VAL A C 1
ATOM 1531 O O . VAL A 1 187 ? 9.234 27.031 11.609 1 97.06 187 VAL A O 1
ATOM 1534 N N . ALA A 1 188 ? 8.477 26.188 13.508 1 97.62 188 ALA A N 1
ATOM 1535 C CA . ALA A 1 188 ? 8.125 27.484 14.07 1 97.62 188 ALA A CA 1
ATOM 1536 C C . ALA A 1 188 ? 9.352 28.391 14.164 1 97.62 188 ALA A C 1
ATOM 1538 O O . ALA A 1 188 ? 9.305 29.547 13.773 1 97.62 188 ALA A O 1
ATOM 1539 N N . GLU A 1 189 ? 10.398 27.828 14.609 1 96.56 189 GLU A N 1
ATOM 1540 C CA . GLU A 1 189 ? 11.625 28.609 14.789 1 96.56 189 GLU A CA 1
ATOM 1541 C C . GLU A 1 189 ? 12.188 29.062 13.445 1 96.56 189 GLU A C 1
ATOM 1543 O O . GLU A 1 189 ? 12.703 30.172 13.328 1 96.56 189 GLU A O 1
ATOM 1548 N N . ARG A 1 190 ? 12.062 28.266 12.484 1 97.38 190 ARG A N 1
ATOM 1549 C CA . ARG A 1 190 ? 12.594 28.578 11.156 1 97.38 190 ARG A CA 1
ATOM 1550 C C . ARG A 1 190 ? 11.82 29.734 10.523 1 97.38 190 ARG A C 1
ATOM 1552 O O . ARG A 1 190 ? 12.367 30.5 9.727 1 97.38 190 ARG A O 1
ATOM 1559 N N . ILE A 1 191 ? 10.586 29.844 10.891 1 97.06 191 ILE A N 1
ATOM 1560 C CA . ILE A 1 191 ? 9.828 30.938 10.305 1 97.06 191 ILE A CA 1
ATOM 1561 C C . ILE A 1 191 ? 9.812 32.125 11.258 1 97.06 191 ILE A C 1
ATOM 1563 O O . ILE A 1 191 ? 9.039 33.062 11.078 1 97.06 191 ILE A O 1
ATOM 1567 N N . GLY A 1 192 ? 10.586 32.062 12.375 1 96.56 192 GLY A N 1
ATOM 1568 C CA . GLY A 1 192 ? 10.836 33.25 13.203 1 96.56 192 GLY A CA 1
ATOM 1569 C C . GLY A 1 192 ? 9.938 33.312 14.43 1 96.56 192 GLY A C 1
ATOM 1570 O O . GLY A 1 192 ? 9.781 34.375 15.039 1 96.56 192 GLY A O 1
ATOM 1571 N N . VAL A 1 193 ? 9.289 32.156 14.719 1 96.88 193 VAL A N 1
ATOM 1572 C CA . VAL A 1 193 ? 8.398 32.156 15.867 1 96.88 193 VAL A CA 1
ATOM 1573 C C . VAL A 1 193 ? 9.078 31.422 17.031 1 96.88 193 VAL A C 1
ATOM 1575 O O . VAL A 1 193 ? 9.5 30.281 16.906 1 96.88 193 VAL A O 1
ATOM 1578 N N . SER A 1 194 ? 9.234 32.062 18.188 1 92.56 194 SER A N 1
ATOM 1579 C CA . SER A 1 194 ? 9.797 31.469 19.391 1 92.56 194 SER A CA 1
ATOM 1580 C C . SER A 1 194 ? 8.758 30.625 20.125 1 92.56 194 SER A C 1
ATOM 1582 O O . SER A 1 194 ? 7.641 31.094 20.375 1 92.56 194 SER A O 1
ATOM 1584 N N . VAL A 1 195 ? 9.031 29.406 20.375 1 89.56 195 VAL A N 1
ATOM 1585 C CA . VAL A 1 195 ? 8.141 28.5 21.078 1 89.56 195 VAL A CA 1
ATOM 1586 C C . VAL A 1 195 ? 8.547 28.422 22.547 1 89.56 195 VAL A C 1
ATOM 1588 O O . VAL A 1 195 ? 9.695 28.078 22.859 1 89.56 195 VAL A O 1
ATOM 1591 N N . GLY A 1 196 ? 8.188 29.391 23.422 1 70.31 196 GLY A N 1
ATOM 1592 C CA . GLY A 1 196 ? 8.547 29.422 24.828 1 70.31 196 GLY A CA 1
ATOM 1593 C C . GLY A 1 196 ? 8.188 28.156 25.578 1 70.31 196 GLY A C 1
ATOM 1594 O O . GLY A 1 196 ? 7.305 27.406 25.156 1 70.31 196 GLY A O 1
ATOM 1595 N N . MET A 1 197 ? 9.133 27.531 26.266 1 58 197 MET A N 1
ATOM 1596 C CA . MET A 1 197 ? 8.883 26.391 27.156 1 58 197 MET A CA 1
ATOM 1597 C C . MET A 1 197 ? 7.633 26.625 28 1 58 197 MET A C 1
ATOM 1599 O O . MET A 1 197 ? 7.371 27.75 28.438 1 58 197 MET A O 1
ATOM 1603 N N . GLY A 1 198 ? 6.41 26.156 27.703 1 48.56 198 GLY A N 1
ATOM 1604 C CA . GLY A 1 198 ? 5.398 26.172 28.75 1 48.56 198 GLY A CA 1
ATOM 1605 C C . GLY A 1 198 ? 5.98 26.156 30.141 1 48.56 198 GLY A C 1
ATOM 1606 O O . GLY A 1 198 ? 6.82 25.328 30.469 1 48.56 198 GLY A O 1
ATOM 1607 N N . ASN A 1 199 ? 6.211 27.234 30.75 1 38.94 199 ASN A N 1
ATOM 1608 C CA . ASN A 1 199 ? 6.492 27.312 32.188 1 38.94 199 ASN A CA 1
ATOM 1609 C C . ASN A 1 199 ? 5.629 26.328 32.969 1 38.94 199 ASN A C 1
ATOM 1611 O O . ASN A 1 199 ? 4.418 26.25 32.75 1 38.94 199 ASN A O 1
ATOM 1615 N N . SER A 1 200 ? 6.051 25.062 33.281 1 35.47 200 SER A N 1
ATOM 1616 C CA . SER A 1 200 ? 5.516 24.578 34.562 1 35.47 200 SER A CA 1
ATOM 1617 C C . SER A 1 200 ? 5.297 25.719 35.531 1 35.47 200 SER A C 1
ATOM 1619 O O . SER A 1 200 ? 6.254 26.266 36.094 1 35.47 200 SER A O 1
ATOM 1621 N N . MET A 1 201 ? 4.445 26.688 35.281 1 25.66 201 MET A N 1
ATOM 1622 C CA . MET A 1 201 ? 3.93 27.234 36.531 1 25.66 201 MET A CA 1
ATOM 1623 C C . MET A 1 201 ? 3.156 26.172 37.312 1 25.66 201 MET A C 1
ATOM 1625 O O . MET A 1 201 ? 2.486 25.328 36.719 1 25.66 201 MET A O 1
ATOM 1629 N N . MET B 1 1 ? 0.911 -3.939 10.195 1 62.28 1 MET B N 1
ATOM 1630 C CA . MET B 1 1 ? 2.271 -4.234 9.75 1 62.28 1 MET B CA 1
ATOM 1631 C C . MET B 1 1 ? 3.174 -4.543 10.938 1 62.28 1 MET B C 1
ATOM 1633 O O . MET B 1 1 ? 4.117 -3.801 11.219 1 62.28 1 MET B O 1
ATOM 1637 N N . PRO B 1 2 ? 2.797 -5.629 11.586 1 72.06 2 PRO B N 1
ATOM 1638 C CA . PRO B 1 2 ? 3.426 -5.863 12.883 1 72.06 2 PRO B CA 1
ATOM 1639 C C . PRO B 1 2 ? 4.945 -6.004 12.789 1 72.06 2 PRO B C 1
ATOM 1641 O O . PRO B 1 2 ? 5.672 -5.469 13.633 1 72.06 2 PRO B O 1
ATOM 1644 N N . VAL B 1 3 ? 5.352 -6.574 11.688 1 88.94 3 VAL B N 1
ATOM 1645 C CA . VAL B 1 3 ? 6.777 -6.887 11.68 1 88.94 3 VAL B CA 1
ATOM 1646 C C . VAL B 1 3 ? 7.586 -5.613 11.445 1 88.94 3 VAL B C 1
ATOM 1648 O O . VAL B 1 3 ? 8.672 -5.445 12.008 1 88.94 3 VAL B O 1
ATOM 1651 N N . TYR B 1 4 ? 7.047 -4.652 10.648 1 93.94 4 TYR B N 1
ATOM 1652 C CA . TYR B 1 4 ? 7.707 -3.369 10.43 1 93.94 4 TYR B CA 1
ATOM 1653 C C . TYR B 1 4 ? 7.914 -2.627 11.742 1 93.94 4 TYR B C 1
ATOM 1655 O O . TYR B 1 4 ? 8.984 -2.074 11.992 1 93.94 4 TYR B O 1
ATOM 1663 N N . ARG B 1 5 ? 6.855 -2.619 12.555 1 92.94 5 ARG B N 1
ATOM 1664 C CA . ARG B 1 5 ? 6.918 -1.901 13.828 1 92.94 5 ARG B CA 1
ATOM 1665 C C . ARG B 1 5 ? 7.711 -2.688 14.859 1 92.94 5 ARG B C 1
ATOM 1667 O O . ARG B 1 5 ? 8.602 -2.139 15.516 1 92.94 5 ARG B O 1
ATOM 1674 N N . THR B 1 6 ? 7.406 -3.973 15.023 1 92.56 6 THR B N 1
ATOM 1675 C CA . THR B 1 6 ? 8.016 -4.785 16.078 1 92.56 6 THR B CA 1
ATOM 1676 C C . THR B 1 6 ? 9.523 -4.879 15.883 1 92.56 6 THR B C 1
ATOM 1678 O O . THR B 1 6 ? 10.289 -4.664 16.828 1 92.56 6 THR B O 1
ATOM 1681 N N . LEU B 1 7 ? 9.953 -5.137 14.68 1 94.19 7 LEU B N 1
ATOM 1682 C CA . LEU B 1 7 ? 11.383 -5.203 14.398 1 94.19 7 LEU B CA 1
ATOM 1683 C C . LEU B 1 7 ? 12.016 -3.816 14.469 1 94.19 7 LEU B C 1
ATOM 1685 O O . LEU B 1 7 ? 13.18 -3.684 14.844 1 94.19 7 LEU B O 1
ATOM 1689 N N . GLY B 1 8 ? 11.234 -2.807 14.102 1 95.81 8 GLY B N 1
ATOM 1690 C CA . GLY B 1 8 ? 11.758 -1.455 13.992 1 95.81 8 GLY B CA 1
ATOM 1691 C C . GLY B 1 8 ? 11.938 -0.773 15.328 1 95.81 8 GLY B C 1
ATOM 1692 O O . GLY B 1 8 ? 12.688 0.199 15.445 1 95.81 8 GLY B O 1
ATOM 1693 N N . GLU B 1 9 ? 11.289 -1.29 16.328 1 94.75 9 GLU B N 1
ATOM 1694 C CA . GLU B 1 9 ? 11.289 -0.657 17.656 1 94.75 9 GLU B CA 1
ATOM 1695 C C . GLU B 1 9 ? 12.711 -0.473 18.172 1 94.75 9 GLU B C 1
ATOM 1697 O O . GLU B 1 9 ? 13.078 0.609 18.641 1 94.75 9 GLU B O 1
ATOM 1702 N N . LYS B 1 10 ? 13.516 -1.471 18.047 1 96.25 10 LYS B N 1
ATOM 1703 C CA . LYS B 1 10 ? 14.875 -1.413 18.578 1 96.25 10 LYS B CA 1
ATOM 1704 C C . LYS B 1 10 ? 15.758 -0.504 17.734 1 96.25 10 LYS B C 1
ATOM 1706 O O . LYS B 1 10 ? 16.859 -0.128 18.172 1 96.25 10 LYS B O 1
ATOM 1711 N N . TYR B 1 11 ? 15.305 -0.081 16.578 1 96.88 11 TYR B N 1
ATOM 1712 C CA . TYR B 1 11 ? 16.078 0.79 15.695 1 96.88 11 TYR B CA 1
ATOM 1713 C C . TYR B 1 11 ? 15.555 2.217 15.734 1 96.88 11 TYR B C 1
ATOM 1715 O O . TYR B 1 11 ? 16.016 3.082 14.992 1 96.88 11 TYR B O 1
ATOM 1723 N N . GLY B 1 12 ? 14.5 2.463 16.531 1 92.75 12 GLY B N 1
ATOM 1724 C CA . GLY B 1 12 ? 14.055 3.83 16.75 1 92.75 12 GLY B CA 1
ATOM 1725 C C . GLY B 1 12 ? 12.781 4.176 16 1 92.75 12 GLY B C 1
ATOM 1726 O O . GLY B 1 12 ? 12.398 5.344 15.922 1 92.75 12 GLY B O 1
ATOM 1727 N N . VAL B 1 13 ? 12.109 3.211 15.359 1 92.75 13 VAL B N 1
ATOM 1728 C CA . VAL B 1 13 ? 10.812 3.453 14.719 1 92.75 13 VAL B CA 1
ATOM 1729 C C . VAL B 1 13 ? 9.797 3.883 15.773 1 92.75 13 VAL B C 1
ATOM 1731 O O . VAL B 1 13 ? 9.586 3.186 16.766 1 92.75 13 VAL B O 1
ATOM 1734 N N . LYS B 1 14 ? 9.094 5.012 15.492 1 87.25 14 LYS B N 1
ATOM 1735 C CA . LYS B 1 14 ? 8.195 5.582 16.5 1 87.25 14 LYS B CA 1
ATOM 1736 C C . LYS B 1 14 ? 6.746 5.547 16.031 1 87.25 14 LYS B C 1
ATOM 1738 O O . LYS B 1 14 ? 5.82 5.605 16.844 1 87.25 14 LYS B O 1
ATOM 1743 N N . TYR B 1 15 ? 6.543 5.426 14.766 1 88.19 15 TYR B N 1
ATOM 1744 C CA . TYR B 1 15 ? 5.188 5.43 14.227 1 88.19 15 TYR B CA 1
ATOM 1745 C C . TYR B 1 15 ? 4.426 4.188 14.672 1 88.19 15 TYR B C 1
ATOM 1747 O O . TYR B 1 15 ? 5.008 3.109 14.812 1 88.19 15 TYR B O 1
ATOM 1755 N N . SER B 1 16 ? 3.15 4.328 14.852 1 87.69 16 SER B N 1
ATOM 1756 C CA . SER B 1 16 ? 2.291 3.182 15.125 1 87.69 16 SER B CA 1
ATOM 1757 C C . SER B 1 16 ? 2.148 2.289 13.898 1 87.69 16 SER B C 1
ATOM 1759 O O . SER B 1 16 ? 2.502 2.693 12.789 1 87.69 16 SER B O 1
ATOM 1761 N N . GLU B 1 17 ? 1.598 1.131 14.047 1 90.19 17 GLU B N 1
ATOM 1762 C CA . GLU B 1 17 ? 1.364 0.216 12.938 1 90.19 17 GLU B CA 1
ATOM 1763 C C . GLU B 1 17 ? 0.422 0.831 11.906 1 90.19 17 GLU B C 1
ATOM 1765 O O . GLU B 1 17 ? 0.63 0.682 10.703 1 90.19 17 GLU B O 1
ATOM 1770 N N . ASP B 1 18 ? -0.561 1.487 12.445 1 88.69 18 ASP B N 1
ATOM 1771 C CA . ASP B 1 18 ? -1.534 2.104 11.547 1 88.69 18 ASP B CA 1
ATOM 1772 C C . ASP B 1 18 ? -0.911 3.266 10.773 1 88.69 18 ASP B C 1
ATOM 1774 O O . ASP B 1 18 ? -1.197 3.457 9.594 1 88.69 18 ASP B O 1
ATOM 1778 N N . GLU B 1 19 ? -0.085 4.031 11.422 1 85.62 19 GLU B N 1
ATOM 1779 C CA . GLU B 1 19 ? 0.62 5.117 10.742 1 85.62 19 GLU B CA 1
ATOM 1780 C C . GLU B 1 19 ? 1.592 4.582 9.695 1 85.62 19 GLU B C 1
ATOM 1782 O O . GLU B 1 19 ? 1.723 5.152 8.617 1 85.62 19 GLU B O 1
ATOM 1787 N N . ILE B 1 20 ? 2.27 3.508 10.062 1 91.5 20 ILE B N 1
ATOM 1788 C CA . ILE B 1 20 ? 3.193 2.877 9.125 1 91.5 20 ILE B CA 1
ATOM 1789 C C . ILE B 1 20 ? 2.43 2.406 7.887 1 91.5 20 ILE B C 1
ATOM 1791 O O . ILE B 1 20 ? 2.896 2.58 6.758 1 91.5 20 ILE B O 1
ATOM 1795 N N . LEU B 1 21 ? 1.299 1.833 8.094 1 91.25 21 LEU B N 1
ATOM 1796 C CA . LEU B 1 21 ? 0.48 1.367 6.984 1 91.25 21 LEU B CA 1
ATOM 1797 C C . LEU B 1 21 ? 0.102 2.525 6.066 1 91.25 21 LEU B C 1
ATOM 1799 O O . LEU B 1 21 ? 0.16 2.395 4.84 1 91.25 21 LEU B O 1
ATOM 1803 N N . MET B 1 22 ? -0.298 3.59 6.617 1 86.56 22 MET B N 1
ATOM 1804 C CA . MET B 1 22 ? -0.691 4.762 5.844 1 86.56 22 MET B CA 1
ATOM 1805 C C . MET B 1 22 ? 0.48 5.285 5.02 1 86.56 22 MET B C 1
ATOM 1807 O O . MET B 1 22 ? 0.324 5.594 3.836 1 86.56 22 MET B O 1
ATOM 1811 N N . ARG B 1 23 ? 1.586 5.367 5.66 1 87.5 23 ARG B N 1
ATOM 1812 C CA . ARG B 1 23 ? 2.779 5.852 4.973 1 87.5 23 ARG B CA 1
ATOM 1813 C C . ARG B 1 23 ? 3.236 4.867 3.906 1 87.5 23 ARG B C 1
ATOM 1815 O O . ARG B 1 23 ? 3.746 5.27 2.857 1 87.5 23 ARG B O 1
ATOM 1822 N N . TYR B 1 24 ? 3.076 3.643 4.238 1 92.06 24 TYR B N 1
ATOM 1823 C CA . TYR B 1 24 ? 3.408 2.574 3.303 1 92.06 24 TYR B CA 1
ATOM 1824 C C . TYR B 1 24 ? 2.602 2.707 2.016 1 92.06 24 TYR B C 1
ATOM 1826 O O . TYR B 1 24 ? 3.162 2.666 0.918 1 92.06 24 TYR B O 1
ATOM 1834 N N . ARG B 1 25 ? 1.327 2.838 2.117 1 88.31 25 ARG B N 1
ATOM 1835 C CA . ARG B 1 25 ? 0.471 2.943 0.94 1 88.31 25 ARG B CA 1
ATOM 1836 C C . ARG B 1 25 ? 0.791 4.199 0.14 1 88.31 25 ARG B C 1
ATOM 1838 O O . ARG B 1 25 ? 0.764 4.184 -1.092 1 88.31 25 ARG B O 1
ATOM 1845 N N . GLN B 1 26 ? 1.109 5.266 0.804 1 83.94 26 GLN B N 1
ATOM 1846 C CA . GLN B 1 26 ? 1.492 6.5 0.127 1 83.94 26 GLN B CA 1
ATOM 1847 C C . GLN B 1 26 ? 2.766 6.309 -0.69 1 83.94 26 GLN B C 1
ATOM 1849 O O . GLN B 1 26 ? 2.855 6.77 -1.83 1 83.94 26 GLN B O 1
ATOM 1854 N N . ALA B 1 27 ? 3.691 5.672 -0.071 1 87.56 27 ALA B N 1
ATOM 1855 C CA . ALA B 1 27 ? 4.965 5.43 -0.747 1 87.56 27 ALA B CA 1
ATOM 1856 C C . ALA B 1 27 ? 4.777 4.523 -1.96 1 87.56 27 ALA B C 1
ATOM 1858 O O . ALA B 1 27 ? 5.336 4.781 -3.027 1 87.56 27 ALA B O 1
ATOM 1859 N N . TYR B 1 28 ? 3.99 3.498 -1.775 1 87.38 28 TYR B N 1
ATOM 1860 C CA . TYR B 1 28 ? 3.801 2.52 -2.84 1 87.38 28 TYR B CA 1
ATOM 1861 C C . TYR B 1 28 ? 3.004 3.113 -3.994 1 87.38 28 TYR B C 1
ATOM 1863 O O . TYR B 1 28 ? 3.164 2.701 -5.145 1 87.38 28 TYR B O 1
ATOM 1871 N N . ALA B 1 29 ? 2.125 4.039 -3.678 1 80.31 29 ALA B N 1
ATOM 1872 C CA . ALA B 1 29 ? 1.252 4.645 -4.68 1 80.31 29 ALA B CA 1
ATOM 1873 C C . ALA B 1 29 ? 2.025 5.613 -5.57 1 80.31 29 ALA B C 1
ATOM 1875 O O . ALA B 1 29 ? 1.551 5.996 -6.641 1 80.31 29 ALA B O 1
ATOM 1876 N N . GLN B 1 30 ? 3.24 5.984 -5.195 1 80.25 30 GLN B N 1
ATOM 1877 C CA . GLN B 1 30 ? 4.051 6.906 -5.984 1 80.25 30 GLN B CA 1
ATOM 1878 C C . GLN B 1 30 ? 4.812 6.172 -7.082 1 80.25 30 GLN B C 1
ATOM 1880 O O . GLN B 1 30 ? 5.234 5.031 -6.895 1 80.25 30 GLN B O 1
ATOM 1885 N N . PRO B 1 31 ? 4.961 6.906 -8.195 1 79 31 PRO B N 1
ATOM 1886 C CA . PRO B 1 31 ? 5.816 6.293 -9.219 1 79 31 PRO B CA 1
ATOM 1887 C C . PRO B 1 31 ? 7.246 6.074 -8.734 1 79 31 PRO B C 1
ATOM 1889 O O . PRO B 1 31 ? 7.789 6.902 -7.996 1 79 31 PRO B O 1
ATOM 1892 N N . TRP B 1 32 ? 7.742 4.938 -9.164 1 84.19 32 TRP B N 1
ATOM 1893 C CA . TRP B 1 32 ? 9.141 4.629 -8.906 1 84.19 32 TRP B CA 1
ATOM 1894 C C . TRP B 1 32 ? 10.039 5.211 -9.992 1 84.19 32 TRP B C 1
ATOM 1896 O O . TRP B 1 32 ? 10.039 4.734 -11.125 1 84.19 32 TRP B O 1
ATOM 1906 N N . GLY B 1 33 ? 10.641 6.328 -9.773 1 76.25 33 GLY B N 1
ATOM 1907 C CA . GLY B 1 33 ? 11.344 7.125 -10.766 1 76.25 33 GLY B CA 1
ATOM 1908 C C . GLY B 1 33 ? 12.695 6.555 -11.148 1 76.25 33 GLY B C 1
ATOM 1909 O O . GLY B 1 33 ? 13.312 6.992 -12.117 1 76.25 33 GLY B O 1
ATOM 1910 N N . ARG B 1 34 ? 13.117 5.594 -10.508 1 77.5 34 ARG B N 1
ATOM 1911 C CA . ARG B 1 34 ? 14.484 5.152 -10.742 1 77.5 34 ARG B CA 1
ATOM 1912 C C . ARG B 1 34 ? 14.539 4.082 -11.836 1 77.5 34 ARG B C 1
ATOM 1914 O O . ARG B 1 34 ? 15.602 3.779 -12.367 1 77.5 34 ARG B O 1
ATOM 1921 N N . SER B 1 35 ? 13.367 3.498 -12.062 1 76.31 35 SER B N 1
ATOM 1922 C CA . SER B 1 35 ? 13.289 2.463 -13.086 1 76.31 35 SER B CA 1
ATOM 1923 C C . SER B 1 35 ? 11.867 2.318 -13.617 1 76.31 35 SER B C 1
ATOM 1925 O O . SER B 1 35 ? 10.914 2.783 -12.992 1 76.31 35 SER B O 1
ATOM 1927 N N . ARG B 1 36 ? 11.828 1.744 -14.711 1 77.62 36 ARG B N 1
ATOM 1928 C CA . ARG B 1 36 ? 10.523 1.409 -15.281 1 77.62 36 ARG B CA 1
ATOM 1929 C C . ARG B 1 36 ? 9.852 0.299 -14.484 1 77.62 36 ARG B C 1
ATOM 1931 O O . ARG B 1 36 ? 8.617 0.211 -14.461 1 77.62 36 ARG B O 1
ATOM 1938 N N . LEU B 1 37 ? 10.734 -0.566 -13.914 1 86.69 37 LEU B N 1
ATOM 1939 C CA . LEU B 1 37 ? 10.25 -1.645 -13.062 1 86.69 37 LEU B CA 1
ATOM 1940 C C . LEU B 1 37 ? 10.469 -1.311 -11.586 1 86.69 37 LEU B C 1
ATOM 1942 O O . LEU B 1 37 ? 11.508 -0.745 -11.227 1 86.69 37 LEU B O 1
ATOM 1946 N N . ARG B 1 38 ? 9.586 -1.725 -10.758 1 85.06 38 ARG B N 1
ATOM 1947 C CA . ARG B 1 38 ? 9.773 -1.579 -9.32 1 85.06 38 ARG B CA 1
ATOM 1948 C C . ARG B 1 38 ? 10.797 -2.582 -8.797 1 85.06 38 ARG B C 1
ATOM 1950 O O . ARG B 1 38 ? 11.688 -2.221 -8.023 1 85.06 38 ARG B O 1
ATOM 1957 N N . TYR B 1 39 ? 10.578 -3.771 -9.367 1 90.38 39 TYR B N 1
ATOM 1958 C CA . TYR B 1 39 ? 11.406 -4.855 -8.859 1 90.38 39 TYR B CA 1
ATOM 1959 C C . TYR B 1 39 ? 12.523 -5.199 -9.836 1 90.38 39 TYR B C 1
ATOM 1961 O O . TYR B 1 39 ? 12.383 -6.117 -10.648 1 90.38 39 TYR B O 1
ATOM 1969 N N . VAL B 1 40 ? 13.625 -4.523 -9.719 1 91.81 40 VAL B N 1
ATOM 1970 C CA . VAL B 1 40 ? 14.812 -4.816 -10.508 1 91.81 40 VAL B CA 1
ATOM 1971 C C . VAL B 1 40 ? 15.75 -5.723 -9.719 1 91.81 40 VAL B C 1
ATOM 1973 O O . VAL B 1 40 ? 16.109 -5.41 -8.578 1 91.81 40 VAL B O 1
ATOM 1976 N N . ASP B 1 41 ? 16.078 -6.852 -10.312 1 94.5 41 ASP B N 1
ATOM 1977 C CA . ASP B 1 41 ? 16.906 -7.844 -9.641 1 94.5 41 ASP B CA 1
ATOM 1978 C C . ASP B 1 41 ? 16.266 -8.297 -8.328 1 94.5 41 ASP B C 1
ATOM 1980 O O . ASP B 1 41 ? 15.125 -8.766 -8.32 1 94.5 41 ASP B O 1
ATOM 1984 N N . ASP B 1 42 ? 16.953 -8.008 -7.23 1 95.5 42 ASP B N 1
ATOM 1985 C CA . ASP B 1 42 ? 16.406 -8.477 -5.961 1 95.5 42 ASP B CA 1
ATOM 1986 C C . ASP B 1 42 ? 15.523 -7.418 -5.312 1 95.5 42 ASP B C 1
ATOM 1988 O O . ASP B 1 42 ? 15.047 -7.598 -4.188 1 95.5 42 ASP B O 1
ATOM 1992 N N . GLY B 1 43 ? 15.328 -6.344 -5.965 1 94.81 43 GLY B N 1
ATOM 1993 C CA . GLY B 1 43 ? 14.359 -5.332 -5.57 1 94.81 43 GLY B CA 1
ATOM 1994 C C . GLY B 1 43 ? 14.82 -4.5 -4.391 1 94.81 43 GLY B C 1
ATOM 1995 O O . GLY B 1 43 ? 14.055 -3.693 -3.855 1 94.81 43 GLY B O 1
ATOM 1996 N N . ARG B 1 44 ? 16.094 -4.547 -3.959 1 95.19 44 ARG B N 1
ATOM 1997 C CA . ARG B 1 44 ? 16.594 -3.938 -2.73 1 95.19 44 ARG B CA 1
ATOM 1998 C C . ARG B 1 44 ? 16.406 -2.424 -2.754 1 95.19 44 ARG B C 1
ATOM 2000 O O . ARG B 1 44 ? 15.914 -1.837 -1.786 1 95.19 44 ARG B O 1
ATOM 2007 N N . PRO B 1 45 ? 16.766 -1.723 -3.879 1 94.81 45 PRO B N 1
ATOM 2008 C CA . PRO B 1 45 ? 16.594 -0.267 -3.855 1 94.81 45 PRO B CA 1
ATOM 2009 C C . PRO B 1 45 ? 15.141 0.156 -3.65 1 94.81 45 PRO B C 1
ATOM 2011 O O . PRO B 1 45 ? 14.867 1.088 -2.891 1 94.81 45 PRO B O 1
ATOM 2014 N N . PHE B 1 46 ? 14.281 -0.474 -4.23 1 94.5 46 PHE B N 1
ATOM 2015 C CA . PHE B 1 46 ? 12.859 -0.164 -4.109 1 94.5 46 PHE B CA 1
ATOM 2016 C C . PHE B 1 46 ? 12.367 -0.412 -2.688 1 94.5 46 PHE B C 1
ATOM 2018 O O . PHE B 1 46 ? 11.719 0.448 -2.092 1 94.5 46 PHE B O 1
ATOM 2025 N N . TRP B 1 47 ? 12.727 -1.593 -2.145 1 95.38 47 TRP B N 1
ATOM 2026 C CA . TRP B 1 47 ? 12.227 -1.944 -0.82 1 95.38 47 TRP B CA 1
ATOM 2027 C C . TRP B 1 47 ? 12.859 -1.058 0.251 1 95.38 47 TRP B C 1
ATOM 2029 O O . TRP B 1 47 ? 12.211 -0.732 1.251 1 95.38 47 TRP B O 1
ATOM 2039 N N . GLN B 1 48 ? 14.078 -0.725 0.044 1 95.62 48 GLN B N 1
ATOM 2040 C CA . GLN B 1 48 ? 14.711 0.204 0.973 1 95.62 48 GLN B CA 1
ATOM 2041 C C . GLN B 1 48 ? 13.953 1.528 1.031 1 95.62 48 GLN B C 1
ATOM 2043 O O . GLN B 1 48 ? 13.758 2.088 2.111 1 95.62 48 GLN B O 1
ATOM 2048 N N . HIS B 1 49 ? 13.594 1.984 -0.097 1 93.12 49 HIS B N 1
ATOM 2049 C CA . HIS B 1 49 ? 12.82 3.217 -0.182 1 93.12 49 HIS B CA 1
ATOM 2050 C C . HIS B 1 49 ? 11.484 3.076 0.538 1 93.12 49 HIS B C 1
ATOM 2052 O O . HIS B 1 49 ? 11.094 3.953 1.312 1 93.12 49 HIS B O 1
ATOM 2058 N N . ILE B 1 50 ? 10.781 1.996 0.291 1 93.44 50 ILE B N 1
ATOM 2059 C CA . ILE B 1 50 ? 9.469 1.771 0.885 1 93.44 50 ILE B CA 1
ATOM 2060 C C . ILE B 1 50 ? 9.594 1.699 2.404 1 93.44 50 ILE B C 1
ATOM 2062 O O . ILE B 1 50 ? 8.812 2.324 3.129 1 93.44 50 ILE B O 1
ATOM 2066 N N . VAL B 1 51 ? 10.594 0.953 2.893 1 95.38 51 VAL B N 1
ATOM 2067 C CA . VAL B 1 51 ? 10.773 0.762 4.328 1 95.38 51 VAL B CA 1
ATOM 2068 C C . VAL B 1 51 ? 11.109 2.098 4.988 1 95.38 51 VAL B C 1
ATOM 2070 O O . VAL B 1 51 ? 10.5 2.469 5.996 1 95.38 51 VAL B O 1
ATOM 2073 N N . SER B 1 52 ? 12 2.816 4.422 1 94.19 52 SER B N 1
ATOM 2074 C CA . SER B 1 52 ? 12.391 4.098 5.004 1 94.19 52 SER B CA 1
ATOM 2075 C C . SER B 1 52 ? 11.242 5.094 4.969 1 94.19 52 SER B C 1
ATOM 2077 O O . SER B 1 52 ? 11.008 5.812 5.945 1 94.19 52 SER B O 1
ATOM 2079 N N . SER B 1 53 ? 10.516 5.105 3.893 1 90.81 53 SER B N 1
ATOM 2080 C CA . SER B 1 53 ? 9.414 6.051 3.736 1 90.81 53 SER B CA 1
ATOM 2081 C C . SER B 1 53 ? 8.273 5.727 4.691 1 90.81 53 SER B C 1
ATOM 2083 O O . SER B 1 53 ? 7.617 6.633 5.211 1 90.81 53 SER B O 1
ATOM 2085 N N . SER B 1 54 ? 8.078 4.48 4.91 1 92.81 54 SER B N 1
ATOM 2086 C CA . SER B 1 54 ? 6.91 4.082 5.68 1 92.81 54 SER B CA 1
ATOM 2087 C C . SER B 1 54 ? 7.184 4.156 7.18 1 92.81 54 SER B C 1
ATOM 2089 O O . SER B 1 54 ? 6.27 4.395 7.973 1 92.81 54 SER B O 1
ATOM 2091 N N . THR B 1 55 ? 8.453 4.016 7.602 1 93.5 55 THR B N 1
ATOM 2092 C CA . THR B 1 55 ? 8.75 3.906 9.031 1 93.5 55 THR B CA 1
ATOM 2093 C C . THR B 1 55 ? 9.523 5.125 9.516 1 93.5 55 THR B C 1
ATOM 2095 O O . THR B 1 55 ? 9.664 5.332 10.727 1 93.5 55 THR B O 1
ATOM 2098 N N . GLY B 1 56 ? 10.062 5.871 8.594 1 88.5 56 GLY B N 1
ATOM 2099 C CA . GLY B 1 56 ? 10.906 6.996 8.953 1 88.5 56 GLY B CA 1
ATOM 2100 C C . GLY B 1 56 ? 12.305 6.578 9.375 1 88.5 56 GLY B C 1
ATOM 2101 O O . GLY B 1 56 ? 13.094 7.406 9.836 1 88.5 56 GLY B O 1
ATOM 2102 N N . CYS B 1 57 ? 12.633 5.273 9.242 1 93.81 57 CYS B N 1
ATOM 2103 C CA . CYS B 1 57 ? 13.914 4.738 9.68 1 93.81 57 CYS B CA 1
ATOM 2104 C C . CYS B 1 57 ? 14.75 4.27 8.492 1 93.81 57 CYS B C 1
ATOM 2106 O O . CYS B 1 57 ? 14.312 3.41 7.723 1 93.81 57 CYS B O 1
ATOM 2108 N N . SER B 1 58 ? 15.906 4.82 8.375 1 93.5 58 SER B N 1
ATOM 2109 C CA . SER B 1 58 ? 16.766 4.48 7.25 1 93.5 58 SER B CA 1
ATOM 2110 C C . SER B 1 58 ? 17.938 3.596 7.695 1 93.5 58 SER B C 1
ATOM 2112 O O . SER B 1 58 ? 18.922 3.455 6.973 1 93.5 58 SER B O 1
ATOM 2114 N N . ASN B 1 59 ? 17.812 3.041 8.891 1 96.75 59 ASN B N 1
ATOM 2115 C CA . ASN B 1 59 ? 18.859 2.145 9.383 1 96.75 59 ASN B CA 1
ATOM 2116 C C . ASN B 1 59 ? 19.016 0.918 8.484 1 96.75 59 ASN B C 1
ATOM 2118 O O . ASN B 1 59 ? 18.047 0.195 8.242 1 96.75 59 ASN B O 1
ATOM 2122 N N . LEU B 1 60 ? 20.25 0.682 8.062 1 97.31 60 LEU B N 1
ATOM 2123 C CA . LEU B 1 60 ? 20.516 -0.391 7.102 1 97.31 60 LEU B CA 1
ATOM 2124 C C . LEU B 1 60 ? 20.297 -1.757 7.75 1 97.31 60 LEU B C 1
ATOM 2126 O O . LEU B 1 60 ? 19.844 -2.697 7.094 1 97.31 60 LEU B O 1
ATOM 2130 N N . GLU B 1 61 ? 20.688 -1.884 8.969 1 98.19 61 GLU B N 1
ATOM 2131 C CA . GLU B 1 61 ? 20.469 -3.152 9.656 1 98.19 61 GLU B CA 1
ATOM 2132 C C . GLU B 1 61 ? 18.984 -3.465 9.805 1 98.19 61 GLU B C 1
ATOM 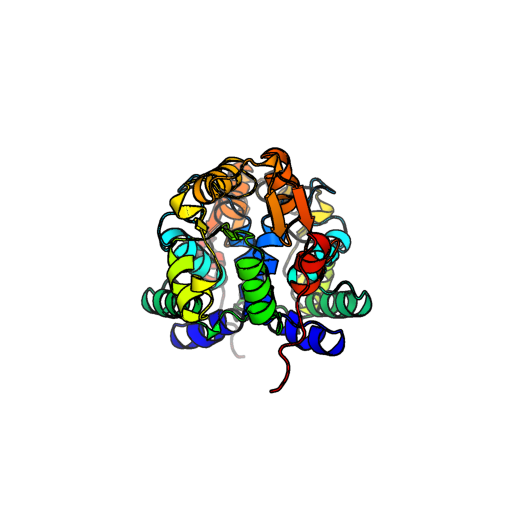2134 O O . GLU B 1 61 ? 18.578 -4.617 9.672 1 98.19 61 GLU B O 1
ATOM 2139 N N . TYR B 1 62 ? 18.266 -2.439 10.164 1 98 62 TYR B N 1
ATOM 2140 C CA . TYR B 1 62 ? 16.812 -2.582 10.242 1 98 62 TYR B CA 1
ATOM 2141 C C . TYR B 1 62 ? 16.25 -3.088 8.922 1 98 62 TYR B C 1
ATOM 2143 O O . TYR B 1 62 ? 15.5 -4.07 8.898 1 98 62 TYR B O 1
ATOM 2151 N N . PHE B 1 63 ? 16.703 -2.461 7.848 1 98 63 PHE B N 1
ATOM 2152 C CA . PHE B 1 63 ? 16.25 -2.85 6.52 1 98 63 PHE B CA 1
ATOM 2153 C C . PHE B 1 63 ? 16.594 -4.305 6.23 1 98 63 PHE B C 1
ATOM 2155 O O . PHE B 1 63 ? 15.742 -5.074 5.785 1 98 63 PHE B O 1
ATOM 2162 N N . GLU B 1 64 ? 17.781 -4.672 6.477 1 97.94 64 GLU B N 1
ATOM 2163 C CA . GLU B 1 64 ? 18.234 -6.016 6.152 1 97.94 64 GLU B CA 1
ATOM 2164 C C . GLU B 1 64 ? 17.453 -7.07 6.934 1 97.94 64 GLU B C 1
ATOM 2166 O O . GLU B 1 64 ? 17.156 -8.141 6.406 1 97.94 64 GLU B O 1
ATOM 2171 N N . GLU B 1 65 ? 17.172 -6.762 8.133 1 97 65 GLU B N 1
ATOM 2172 C CA . GLU B 1 65 ? 16.406 -7.707 8.93 1 97 65 GLU B CA 1
ATOM 2173 C C . GLU B 1 65 ? 15 -7.895 8.352 1 97 65 GLU B C 1
ATOM 2175 O O . GLU B 1 65 ? 14.516 -9.023 8.25 1 97 65 GLU B O 1
ATOM 2180 N N . LEU B 1 66 ? 14.398 -6.812 8 1 95.88 66 LEU B N 1
ATOM 2181 C CA . LEU B 1 66 ? 13.062 -6.875 7.41 1 95.88 66 LEU B CA 1
ATOM 2182 C C . LEU B 1 66 ? 13.102 -7.574 6.055 1 95.88 66 LEU B C 1
ATOM 2184 O O . LEU B 1 66 ? 12.242 -8.406 5.754 1 95.88 66 LEU B O 1
ATOM 2188 N N . TYR B 1 67 ? 14.078 -7.176 5.32 1 96.12 67 TYR B N 1
ATOM 2189 C CA . TYR B 1 67 ? 14.281 -7.742 3.99 1 96.12 67 TYR B CA 1
ATOM 2190 C C . TYR B 1 67 ? 14.445 -9.258 4.066 1 96.12 67 TYR B C 1
ATOM 2192 O O . TYR B 1 67 ? 13.82 -9.992 3.297 1 96.12 67 TYR B O 1
ATOM 2200 N N . HIS B 1 68 ? 15.203 -9.727 5.008 1 94.31 68 HIS B N 1
ATOM 2201 C CA . HIS B 1 68 ? 15.43 -11.156 5.199 1 94.31 68 HIS B CA 1
ATOM 2202 C C . HIS B 1 68 ? 14.164 -11.852 5.688 1 94.31 68 HIS B C 1
ATOM 2204 O O . HIS B 1 68 ? 13.875 -12.984 5.281 1 94.31 68 HIS B O 1
ATOM 2210 N N . TYR B 1 69 ? 13.477 -11.211 6.578 1 93.44 69 TYR B N 1
ATOM 2211 C CA . TYR B 1 69 ? 12.234 -11.773 7.082 1 93.44 69 TYR B CA 1
ATOM 2212 C C . TYR B 1 69 ? 11.297 -12.148 5.938 1 93.44 69 TYR B C 1
ATOM 2214 O O . TYR B 1 69 ? 10.719 -13.234 5.938 1 93.44 69 TYR B O 1
ATOM 2222 N N . TYR B 1 70 ? 11.211 -11.352 4.918 1 91.88 70 TYR B N 1
ATOM 2223 C CA . TYR B 1 70 ? 10.242 -11.539 3.848 1 91.88 70 TYR B CA 1
ATOM 2224 C C . TYR B 1 70 ? 10.766 -12.516 2.805 1 91.88 70 TYR B C 1
ATOM 2226 O O . TYR B 1 70 ? 10.102 -12.766 1.792 1 91.88 70 TYR B O 1
ATOM 2234 N N . THR B 1 71 ? 11.852 -13.109 3.045 1 88.94 71 THR B N 1
ATOM 2235 C CA . THR B 1 71 ? 12.352 -14.188 2.197 1 88.94 71 THR B CA 1
ATOM 2236 C C . THR B 1 71 ? 12.133 -15.547 2.865 1 88.94 71 THR B C 1
ATOM 2238 O O . THR B 1 71 ? 12.5 -16.578 2.309 1 88.94 71 THR B O 1
ATOM 2241 N N . THR B 1 72 ? 11.57 -15.5 4.012 1 88.5 72 THR B N 1
ATOM 2242 C CA . THR B 1 72 ? 11.367 -16.734 4.77 1 88.5 72 THR B CA 1
ATOM 2243 C C . THR B 1 72 ? 9.914 -17.188 4.688 1 88.5 72 THR B C 1
ATOM 2245 O O . THR B 1 72 ? 9.039 -16.422 4.273 1 88.5 72 THR B O 1
ATOM 2248 N N . GLU B 1 73 ? 9.664 -18.375 5.168 1 86.81 73 GLU B N 1
ATOM 2249 C CA . GLU B 1 73 ? 8.328 -18.969 5.184 1 86.81 73 GLU B CA 1
ATOM 2250 C C . GLU B 1 73 ? 7.469 -18.359 6.289 1 86.81 73 GLU B C 1
ATOM 2252 O O . GLU B 1 73 ? 6.25 -18.562 6.32 1 86.81 73 GLU B O 1
ATOM 2257 N N . LYS B 1 74 ? 8.094 -17.594 7.125 1 87.5 74 LYS B N 1
ATOM 2258 C CA . LYS B 1 74 ? 7.336 -16.953 8.203 1 87.5 74 LYS B CA 1
ATOM 2259 C C . LYS B 1 74 ? 6.395 -15.891 7.66 1 87.5 74 LYS B C 1
ATOM 2261 O O . LYS B 1 74 ? 5.328 -15.648 8.227 1 87.5 74 LYS B O 1
ATOM 2266 N N . ALA B 1 75 ? 6.816 -15.328 6.547 1 87.12 75 ALA B N 1
ATOM 2267 C CA . ALA B 1 75 ? 6.059 -14.203 6.012 1 87.12 75 ALA B CA 1
ATOM 2268 C C . ALA B 1 75 ? 5 -14.68 5.016 1 87.12 75 ALA B C 1
ATOM 2270 O O . ALA B 1 75 ? 4.09 -13.922 4.66 1 87.12 75 ALA B O 1
ATOM 2271 N N . TRP B 1 76 ? 5.148 -15.922 4.582 1 85.12 76 TRP B N 1
ATOM 2272 C CA . TRP B 1 76 ? 4.281 -16.453 3.531 1 85.12 76 TRP B CA 1
ATOM 2273 C C . TRP B 1 76 ? 3.74 -17.828 3.908 1 85.12 76 TRP B C 1
ATOM 2275 O O . TRP B 1 76 ? 4.445 -18.625 4.52 1 85.12 76 TRP B O 1
ATOM 2285 N N . GLN B 1 77 ? 2.469 -18.031 3.602 1 80.5 77 GLN B N 1
ATOM 2286 C CA . GLN B 1 77 ? 1.869 -19.344 3.867 1 80.5 77 GLN B CA 1
ATOM 2287 C C . GLN B 1 77 ? 1.055 -19.828 2.672 1 80.5 77 GLN B C 1
ATOM 2289 O O . GLN B 1 77 ? 0.41 -19.031 1.988 1 80.5 77 GLN B O 1
ATOM 2294 N N . LEU B 1 78 ? 1.185 -21.094 2.488 1 80.75 78 LEU B N 1
ATOM 2295 C CA . LEU B 1 78 ? 0.276 -21.75 1.544 1 80.75 78 LEU B CA 1
ATOM 2296 C C . LEU B 1 78 ? -1.106 -21.922 2.16 1 80.75 78 LEU B C 1
ATOM 2298 O O . LEU B 1 78 ? -1.254 -22.625 3.17 1 80.75 78 LEU B O 1
ATOM 2302 N N . ILE B 1 79 ? -2.107 -21.328 1.606 1 76 79 ILE B N 1
ATOM 2303 C CA . ILE B 1 79 ? -3.402 -21.266 2.273 1 76 79 ILE B CA 1
ATOM 2304 C C . ILE B 1 79 ? -4.27 -22.438 1.82 1 76 79 ILE B C 1
ATOM 2306 O O . ILE B 1 79 ? -5.125 -22.906 2.572 1 76 79 ILE B O 1
ATOM 2310 N N . ASP B 1 80 ? -4.012 -22.984 0.703 1 83.75 80 ASP B N 1
ATOM 2311 C CA . ASP B 1 80 ? -4.832 -24.078 0.211 1 83.75 80 ASP B CA 1
ATOM 2312 C C . ASP B 1 80 ? -4.27 -25.422 0.67 1 83.75 80 ASP B C 1
ATOM 2314 O O . ASP B 1 80 ? -3.213 -25.859 0.207 1 83.75 80 ASP B O 1
ATOM 2318 N N . PRO B 1 81 ? -4.988 -26.094 1.558 1 84.38 81 PRO B N 1
ATOM 2319 C CA . PRO B 1 81 ? -4.473 -27.359 2.107 1 84.38 81 PRO B CA 1
ATOM 2320 C C . PRO B 1 81 ? -4.371 -28.453 1.059 1 84.38 81 PRO B C 1
ATOM 2322 O O . PRO B 1 81 ? -3.623 -29.422 1.244 1 84.38 81 PRO B O 1
ATOM 2325 N N . ASP B 1 82 ? -5.066 -28.312 0.005 1 89.38 82 ASP B N 1
ATOM 2326 C CA . ASP B 1 82 ? -5.086 -29.359 -1.013 1 89.38 82 ASP B CA 1
ATOM 2327 C C . ASP B 1 82 ? -4.078 -29.062 -2.123 1 89.38 82 ASP B C 1
ATOM 2329 O O . ASP B 1 82 ? -3.965 -29.828 -3.084 1 89.38 82 ASP B O 1
ATOM 2333 N N . ALA B 1 83 ? -3.34 -28.062 -1.975 1 92.94 83 ALA B N 1
ATOM 2334 C CA . ALA B 1 83 ? -2.48 -27.594 -3.057 1 92.94 83 ALA B CA 1
ATOM 2335 C C . ALA B 1 83 ? -1.531 -28.688 -3.523 1 92.94 83 ALA B C 1
ATOM 2337 O O . ALA B 1 83 ? -1.446 -28.984 -4.719 1 92.94 83 ALA B O 1
ATOM 2338 N N . LYS B 1 84 ? -0.916 -29.312 -2.553 1 92.44 84 LYS B N 1
ATOM 2339 C CA . LYS B 1 84 ? 0.06 -30.344 -2.9 1 92.44 84 LYS B CA 1
ATOM 2340 C C . LYS B 1 84 ? -0.58 -31.453 -3.738 1 92.44 84 LYS B C 1
ATOM 2342 O O . LYS B 1 84 ? -0.053 -31.828 -4.789 1 92.44 84 LYS B O 1
ATOM 2347 N N . TYR B 1 85 ? -1.733 -31.906 -3.375 1 94.12 85 TYR B N 1
ATOM 2348 C CA . TYR B 1 85 ? -2.42 -33 -4.059 1 94.12 85 TYR B CA 1
ATOM 2349 C C . TYR B 1 85 ? -2.91 -32.562 -5.434 1 94.12 85 TYR B C 1
ATOM 2351 O O . TYR B 1 85 ? -2.889 -33.344 -6.387 1 94.12 85 TYR B O 1
ATOM 2359 N N . VAL B 1 86 ? -3.291 -31.359 -5.469 1 96.56 86 VAL B N 1
ATOM 2360 C CA . VAL B 1 86 ? -3.801 -30.828 -6.727 1 96.56 86 VAL B CA 1
ATOM 2361 C C . VAL B 1 86 ? -2.67 -30.75 -7.75 1 96.56 86 VAL B C 1
ATOM 2363 O O . VAL B 1 86 ? -2.828 -31.188 -8.891 1 96.56 86 VAL B O 1
ATOM 2366 N N . PHE B 1 87 ? -1.521 -30.281 -7.395 1 96.88 87 PHE B N 1
ATOM 2367 C CA . PHE B 1 87 ? -0.423 -30.094 -8.336 1 96.88 87 PHE B CA 1
ATOM 2368 C C . PHE B 1 87 ? 0.176 -31.438 -8.734 1 96.88 87 PHE B C 1
ATOM 2370 O O . PHE B 1 87 ? 0.632 -31.625 -9.867 1 96.88 87 PHE B O 1
ATOM 2377 N N . GLU B 1 88 ? 0.085 -32.406 -7.824 1 95.5 88 GLU B N 1
ATOM 2378 C CA . GLU B 1 88 ? 0.466 -33.781 -8.18 1 95.5 88 GLU B CA 1
ATOM 2379 C C . GLU B 1 88 ? -0.478 -34.344 -9.227 1 95.5 88 GLU B C 1
ATOM 2381 O O . GLU B 1 88 ? -0.033 -35 -10.188 1 95.5 88 GLU B O 1
ATOM 2386 N N . ALA B 1 89 ? -1.734 -34.156 -9.031 1 97 89 ALA B N 1
ATOM 2387 C CA . ALA B 1 89 ? -2.734 -34.625 -9.984 1 97 89 ALA B CA 1
ATOM 2388 C C . ALA B 1 89 ? -2.551 -33.969 -11.352 1 97 89 ALA B C 1
ATOM 2390 O O . ALA B 1 89 ? -2.664 -34.625 -12.383 1 97 89 ALA B O 1
ATOM 2391 N N . LEU B 1 90 ? -2.25 -32.688 -11.375 1 97.75 90 LEU B N 1
ATOM 2392 C CA . LEU B 1 90 ? -2.012 -31.984 -12.625 1 97.75 90 LEU B CA 1
ATOM 2393 C C . LEU B 1 90 ? -0.816 -32.562 -13.367 1 97.75 90 LEU B C 1
ATOM 2395 O O . LEU B 1 90 ? -0.885 -32.781 -14.578 1 97.75 90 LEU B O 1
ATOM 2399 N N . ARG B 1 91 ? 0.203 -32.812 -12.641 1 96.88 91 ARG B N 1
ATOM 2400 C CA . ARG B 1 91 ? 1.407 -33.375 -13.234 1 96.88 91 ARG B CA 1
ATOM 2401 C C . ARG B 1 91 ? 1.129 -34.781 -13.812 1 96.88 91 ARG B C 1
ATOM 2403 O O . ARG B 1 91 ? 1.549 -35.062 -14.938 1 96.88 91 ARG B O 1
ATOM 2410 N N . ARG B 1 92 ? 0.371 -35.562 -13.125 1 96.56 92 ARG B N 1
ATOM 2411 C CA . ARG B 1 92 ? 0.026 -36.906 -13.586 1 96.56 92 ARG B CA 1
ATOM 2412 C C . ARG B 1 92 ? -0.822 -36.875 -14.852 1 96.56 92 ARG B C 1
ATOM 2414 O O . ARG B 1 92 ? -0.71 -37.719 -15.719 1 96.56 92 ARG B O 1
ATOM 2421 N N . ALA B 1 93 ? -1.554 -35.844 -14.938 1 97.5 93 ALA B N 1
ATOM 2422 C CA . ALA B 1 93 ? -2.447 -35.688 -16.078 1 97.5 93 ALA B CA 1
ATOM 2423 C C . ALA B 1 93 ? -1.71 -35.062 -17.266 1 97.5 93 ALA B C 1
ATOM 2425 O O . ALA B 1 93 ? -2.287 -34.906 -18.344 1 97.5 93 ALA B O 1
ATOM 2426 N N . GLY B 1 94 ? -0.483 -34.656 -17.047 1 97.12 94 GLY B N 1
ATOM 2427 C CA . GLY B 1 94 ? 0.325 -34.125 -18.125 1 97.12 94 GLY B CA 1
ATOM 2428 C C . GLY B 1 94 ? 0.148 -32.625 -18.297 1 97.12 94 GLY B C 1
ATOM 2429 O O . GLY B 1 94 ? 0.562 -32.062 -19.312 1 97.12 94 GLY B O 1
ATOM 2430 N N . VAL B 1 95 ? -0.476 -31.984 -17.328 1 98.12 95 VAL B N 1
ATOM 2431 C CA . VAL B 1 95 ? -0.675 -30.547 -17.391 1 98.12 95 VAL B CA 1
ATOM 2432 C C . VAL B 1 95 ? 0.584 -29.828 -16.906 1 98.12 95 VAL B C 1
ATOM 2434 O O . VAL B 1 95 ? 1.08 -30.109 -15.812 1 98.12 95 VAL B O 1
ATOM 2437 N N . ARG B 1 96 ? 1.121 -28.906 -17.641 1 98.38 96 ARG B N 1
ATOM 2438 C CA . ARG B 1 96 ? 2.264 -28.094 -17.234 1 98.38 96 ARG B CA 1
ATOM 2439 C C . ARG B 1 96 ? 1.809 -26.844 -16.484 1 98.38 96 ARG B C 1
ATOM 2441 O O . ARG B 1 96 ? 0.775 -26.266 -16.812 1 98.38 96 ARG B O 1
ATOM 2448 N N . THR B 1 97 ? 2.521 -26.484 -15.516 1 98.56 97 THR B N 1
ATOM 2449 C CA . THR B 1 97 ? 2.148 -25.344 -14.68 1 98.56 97 THR B CA 1
ATOM 2450 C C . THR B 1 97 ? 3.316 -24.375 -14.539 1 98.56 97 THR B C 1
ATOM 2452 O O . THR B 1 97 ? 4.48 -24.781 -14.578 1 98.56 97 THR B O 1
ATOM 2455 N N . ALA B 1 98 ? 3.01 -23.062 -14.438 1 98.75 98 ALA B N 1
ATOM 2456 C CA . ALA B 1 98 ? 4.012 -22.016 -14.242 1 98.75 98 ALA B CA 1
ATOM 2457 C C . ALA B 1 98 ? 3.531 -20.984 -13.227 1 98.75 98 ALA B C 1
ATOM 2459 O O . ALA B 1 98 ? 2.326 -20.797 -13.047 1 98.75 98 ALA B O 1
ATOM 2460 N N . VAL B 1 99 ? 4.48 -20.391 -12.578 1 98.19 99 VAL B N 1
ATOM 2461 C CA . VAL B 1 99 ? 4.219 -19.203 -11.773 1 98.19 99 VAL B CA 1
ATOM 2462 C C . VAL B 1 99 ? 4.488 -17.953 -12.609 1 98.19 99 VAL B C 1
ATOM 2464 O O . VAL B 1 99 ? 5.516 -17.859 -13.281 1 98.19 99 VAL B O 1
ATOM 2467 N N . VAL B 1 100 ? 3.549 -17.062 -12.672 1 98.38 100 VAL B N 1
ATOM 2468 C CA . VAL B 1 100 ? 3.701 -15.742 -13.258 1 98.38 100 VAL B CA 1
ATOM 2469 C C . VAL B 1 100 ? 3.461 -14.672 -12.195 1 98.38 100 VAL B C 1
ATOM 2471 O O . VAL B 1 100 ? 2.344 -14.531 -11.695 1 98.38 100 VAL B O 1
ATOM 2474 N N . SER B 1 101 ? 4.492 -13.938 -11.836 1 95.94 101 SER B N 1
ATOM 2475 C CA . SER B 1 101 ? 4.363 -13.078 -10.664 1 95.94 101 SER B CA 1
ATOM 2476 C C . SER B 1 101 ? 5.125 -11.766 -10.852 1 95.94 101 SER B C 1
ATOM 2478 O O . SER B 1 101 ? 6.238 -11.766 -11.375 1 95.94 101 SER B O 1
ATOM 2480 N N . ASN B 1 102 ? 4.43 -10.625 -10.57 1 93.31 102 ASN B N 1
ATOM 2481 C CA . ASN B 1 102 ? 5.168 -9.398 -10.305 1 93.31 102 ASN B CA 1
ATOM 2482 C C . ASN B 1 102 ? 5.965 -9.484 -9 1 93.31 102 ASN B C 1
ATOM 2484 O O . ASN B 1 102 ? 5.418 -9.266 -7.922 1 93.31 102 ASN B O 1
ATOM 2488 N N . PHE B 1 103 ? 7.25 -9.875 -9.109 1 93.81 103 PHE B N 1
ATOM 2489 C CA . PHE B 1 103 ? 8.094 -10.133 -7.945 1 93.81 103 PHE B CA 1
ATOM 2490 C C . PHE B 1 103 ? 9.562 -9.93 -8.289 1 93.81 103 PHE B C 1
ATOM 2492 O O . PHE B 1 103 ? 9.914 -9.75 -9.453 1 93.81 103 PHE B O 1
ATOM 2499 N N . ASP B 1 104 ? 10.344 -9.797 -7.262 1 95.25 104 ASP B N 1
ATOM 2500 C CA . ASP B 1 104 ? 11.789 -9.711 -7.488 1 95.25 104 ASP B CA 1
ATOM 2501 C C . ASP B 1 104 ? 12.422 -11.102 -7.492 1 95.25 104 ASP B C 1
ATOM 2503 O O . ASP B 1 104 ? 11.719 -12.117 -7.457 1 95.25 104 ASP B O 1
ATOM 2507 N N . THR B 1 105 ? 13.742 -11.203 -7.664 1 95.56 105 THR B N 1
ATOM 2508 C CA . THR B 1 105 ? 14.422 -12.469 -7.91 1 95.56 105 THR B CA 1
ATOM 2509 C C . THR B 1 105 ? 14.383 -13.352 -6.668 1 95.56 105 THR B C 1
ATOM 2511 O O . THR B 1 105 ? 14.773 -14.523 -6.719 1 95.56 105 THR B O 1
ATOM 2514 N N . ARG B 1 106 ? 13.828 -12.922 -5.59 1 94.62 106 ARG B N 1
ATOM 2515 C CA . ARG B 1 106 ? 13.734 -13.719 -4.371 1 94.62 106 ARG B CA 1
ATOM 2516 C C . ARG B 1 106 ? 12.562 -14.695 -4.441 1 94.62 106 ARG B C 1
ATOM 2518 O O . ARG B 1 106 ? 12.422 -15.57 -3.586 1 94.62 106 ARG B O 1
ATOM 2525 N N . LEU B 1 107 ? 11.797 -14.625 -5.422 1 95.12 107 LEU B N 1
ATOM 2526 C CA . LEU B 1 107 ? 10.656 -15.531 -5.543 1 95.12 107 LEU B CA 1
ATOM 2527 C C . LEU B 1 107 ? 11.117 -16.984 -5.57 1 95.12 107 LEU B C 1
ATOM 2529 O O . LEU B 1 107 ? 10.523 -17.844 -4.906 1 95.12 107 LEU B O 1
ATOM 2533 N N . ARG B 1 108 ? 12.172 -17.312 -6.305 1 94.25 108 ARG B N 1
ATOM 2534 C CA . ARG B 1 108 ? 12.594 -18.703 -6.449 1 94.25 108 ARG B CA 1
ATOM 2535 C C . ARG B 1 108 ? 13.047 -19.281 -5.109 1 94.25 108 ARG B C 1
ATOM 2537 O O . ARG B 1 108 ? 12.547 -20.312 -4.672 1 94.25 108 ARG B O 1
ATOM 2544 N N . PRO B 1 109 ? 13.961 -18.547 -4.418 1 93.81 109 PRO B N 1
ATOM 2545 C CA . PRO B 1 109 ? 14.305 -19.094 -3.104 1 93.81 109 PRO B CA 1
ATOM 2546 C C . PRO B 1 109 ? 13.109 -19.141 -2.154 1 93.81 109 PRO B C 1
ATOM 2548 O O . PRO B 1 109 ? 13.031 -20.031 -1.301 1 93.81 109 PRO B O 1
ATOM 2551 N N . LEU B 1 110 ? 12.188 -18.266 -2.275 1 93.38 110 LEU B N 1
ATOM 2552 C CA . LEU B 1 110 ? 10.984 -18.297 -1.447 1 93.38 110 LEU B CA 1
ATOM 2553 C C . LEU B 1 110 ? 10.156 -19.547 -1.735 1 93.38 110 LEU B C 1
ATOM 2555 O O . LEU B 1 110 ? 9.68 -20.219 -0.811 1 93.38 110 LEU B O 1
ATOM 2559 N N . LEU B 1 111 ? 9.977 -19.922 -2.984 1 94.81 111 LEU B N 1
ATOM 2560 C CA . LEU B 1 111 ? 9.25 -21.125 -3.359 1 94.81 111 LEU B CA 1
ATOM 2561 C C . LEU B 1 111 ? 9.938 -22.375 -2.805 1 94.81 111 LEU B C 1
ATOM 2563 O O . LEU B 1 111 ? 9.266 -23.328 -2.406 1 94.81 111 LEU B O 1
ATOM 2567 N N . GLN B 1 112 ? 11.234 -22.312 -2.758 1 94.31 112 GLN B N 1
ATOM 2568 C CA . GLN B 1 112 ? 11.992 -23.406 -2.168 1 94.31 112 GLN B CA 1
ATOM 2569 C C . GLN B 1 112 ? 11.734 -23.5 -0.666 1 94.31 112 GLN B C 1
ATOM 2571 O O . GLN B 1 112 ? 11.523 -24.594 -0.138 1 94.31 112 GLN B O 1
ATOM 2576 N N . ALA B 1 113 ? 11.742 -22.359 -0.056 1 91.56 113 ALA B N 1
ATOM 2577 C CA . ALA B 1 113 ? 11.508 -22.312 1.385 1 91.56 113 ALA B CA 1
ATOM 2578 C C . ALA B 1 113 ? 10.109 -22.844 1.725 1 91.56 113 ALA B C 1
ATOM 2580 O O . ALA B 1 113 ? 9.906 -23.453 2.773 1 91.56 113 ALA B O 1
ATOM 2581 N N . LEU B 1 114 ? 9.227 -22.656 0.846 1 91.62 114 LEU B N 1
ATOM 2582 C CA . LEU B 1 114 ? 7.848 -23.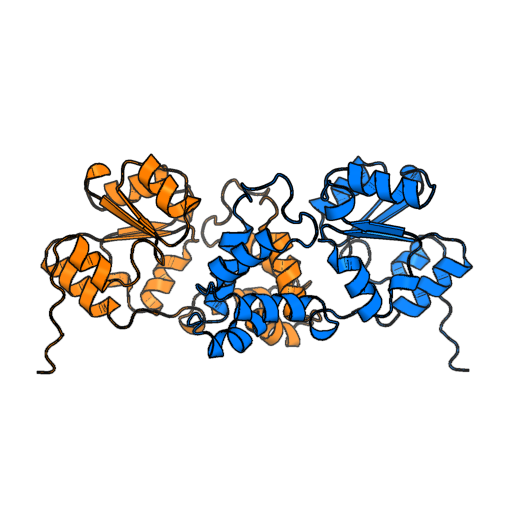094 1.044 1 91.62 114 LEU B CA 1
ATOM 2583 C C . LEU B 1 114 ? 7.66 -24.531 0.565 1 91.62 114 LEU B C 1
ATOM 2585 O O . LEU B 1 114 ? 6.555 -25.062 0.636 1 91.62 114 LEU B O 1
ATOM 2589 N N . ASN B 1 115 ? 8.68 -25.125 -0.007 1 92.62 115 ASN B N 1
ATOM 2590 C CA . ASN B 1 115 ? 8.703 -26.5 -0.502 1 92.62 115 ASN B CA 1
ATOM 2591 C C . ASN B 1 115 ? 7.668 -26.703 -1.604 1 92.62 115 ASN B C 1
ATOM 2593 O O . ASN B 1 115 ? 6.953 -27.703 -1.604 1 92.62 115 ASN B O 1
ATOM 2597 N N . CYS B 1 116 ? 7.594 -25.672 -2.498 1 94.38 116 CYS B N 1
ATOM 2598 C CA . CYS B 1 116 ? 6.613 -25.828 -3.568 1 94.38 116 CYS B CA 1
ATOM 2599 C C . CYS B 1 116 ? 7.227 -25.516 -4.922 1 94.38 116 CYS B C 1
ATOM 2601 O O . CYS B 1 116 ? 6.531 -25.484 -5.938 1 94.38 116 CYS B O 1
ATOM 2603 N N . ASP B 1 117 ? 8.547 -25.297 -4.941 1 95 117 ASP B N 1
ATOM 2604 C CA . ASP B 1 117 ? 9.234 -24.984 -6.188 1 95 117 ASP B CA 1
ATOM 2605 C C . ASP B 1 117 ? 9.094 -26.109 -7.199 1 95 117 ASP B C 1
ATOM 2607 O O . ASP B 1 117 ? 8.977 -25.875 -8.398 1 95 117 ASP B O 1
ATOM 2611 N N . HIS B 1 118 ? 8.992 -27.328 -6.742 1 95.56 118 HIS B N 1
ATOM 2612 C CA . HIS B 1 118 ? 8.984 -28.5 -7.602 1 95.56 118 HIS B CA 1
ATOM 2613 C C . HIS B 1 118 ? 7.598 -28.734 -8.203 1 95.56 118 HIS B C 1
ATOM 2615 O O . HIS B 1 118 ? 7.434 -29.578 -9.078 1 95.56 118 HIS B O 1
ATOM 2621 N N . TRP B 1 119 ? 6.598 -27.922 -7.75 1 96 119 TRP B N 1
ATOM 2622 C CA . TRP B 1 119 ? 5.25 -28.047 -8.289 1 96 119 TRP B CA 1
ATOM 2623 C C . TRP B 1 119 ? 5.18 -27.5 -9.711 1 96 119 TRP B C 1
ATOM 2625 O O . TRP B 1 119 ? 4.293 -27.875 -10.484 1 96 119 TRP B O 1
ATOM 2635 N N . PHE B 1 120 ? 6.09 -26.656 -10.117 1 98.19 120 PHE B N 1
ATOM 2636 C CA . PHE B 1 120 ? 5.934 -25.859 -11.328 1 98.19 120 PHE B CA 1
ATOM 2637 C C . PHE B 1 120 ? 7 -26.234 -12.352 1 98.19 120 PHE B C 1
ATOM 2639 O O . PHE B 1 120 ? 8.148 -26.484 -12 1 98.19 120 PHE B O 1
ATOM 2646 N N . ASP B 1 121 ? 6.605 -26.219 -13.578 1 98.5 121 ASP B N 1
ATOM 2647 C CA . ASP B 1 121 ? 7.512 -26.5 -14.688 1 98.5 121 ASP B CA 1
ATOM 2648 C C . ASP B 1 121 ? 8.289 -25.25 -15.094 1 98.5 121 ASP B C 1
ATOM 2650 O O . ASP B 1 121 ? 9.344 -25.359 -15.727 1 98.5 121 ASP B O 1
ATOM 2654 N N . ALA B 1 122 ? 7.754 -24.094 -14.758 1 98.5 122 ALA B N 1
ATOM 2655 C CA . ALA B 1 122 ? 8.398 -22.828 -15.109 1 98.5 122 ALA B CA 1
ATOM 2656 C C . ALA B 1 122 ? 8.016 -21.734 -14.125 1 98.5 122 ALA B C 1
ATOM 2658 O O . ALA B 1 122 ? 7 -21.828 -13.438 1 98.5 122 ALA B O 1
ATOM 2659 N N . VAL B 1 123 ? 8.891 -20.75 -14.047 1 98.31 123 VAL B N 1
ATOM 2660 C CA . VAL B 1 123 ? 8.648 -19.562 -13.242 1 98.31 123 VAL B CA 1
ATOM 2661 C C . VAL B 1 123 ? 8.992 -18.312 -14.055 1 98.31 123 VAL B C 1
ATOM 2663 O O . VAL B 1 123 ? 10.133 -18.156 -14.516 1 98.31 123 VAL B O 1
ATOM 2666 N N . ALA B 1 124 ? 8 -17.5 -14.32 1 98.25 124 ALA B N 1
ATOM 2667 C CA . ALA B 1 124 ? 8.195 -16.188 -14.93 1 98.25 124 ALA B CA 1
ATOM 2668 C C . ALA B 1 124 ? 8.031 -15.078 -13.898 1 98.25 124 ALA B C 1
ATOM 2670 O O . ALA B 1 124 ? 6.918 -14.781 -13.461 1 98.25 124 ALA B O 1
ATOM 2671 N N . VAL B 1 125 ? 9.133 -14.523 -13.57 1 97.56 125 VAL B N 1
ATOM 2672 C CA . VAL B 1 125 ? 9.156 -13.438 -12.594 1 97.56 125 VAL B CA 1
ATOM 2673 C C . VAL B 1 125 ? 9.492 -12.117 -13.297 1 97.56 125 VAL B C 1
ATOM 2675 O O . VAL B 1 125 ? 10.375 -12.078 -14.156 1 97.56 125 VAL B O 1
ATOM 2678 N N . SER B 1 126 ? 8.781 -11.102 -12.914 1 96.75 126 SER B N 1
ATOM 2679 C CA . SER B 1 126 ? 8.883 -9.828 -13.633 1 96.75 126 SER B CA 1
ATOM 2680 C C . SER B 1 126 ? 10.32 -9.32 -13.633 1 96.75 126 SER B C 1
ATOM 2682 O O . SER B 1 126 ? 10.789 -8.781 -14.641 1 96.75 126 SER B O 1
ATOM 2684 N N . ALA B 1 127 ? 11.055 -9.508 -12.57 1 95.94 127 ALA B N 1
ATOM 2685 C CA . ALA B 1 127 ? 12.422 -9.008 -12.461 1 95.94 127 ALA B CA 1
ATOM 2686 C C . ALA B 1 127 ? 13.336 -9.68 -13.484 1 95.94 127 ALA B C 1
ATOM 2688 O O . ALA B 1 127 ? 14.297 -9.07 -13.961 1 95.94 127 ALA B O 1
ATOM 2689 N N . GLU B 1 128 ? 13.031 -10.836 -13.82 1 95.62 128 GLU B N 1
ATOM 2690 C CA . GLU B 1 128 ? 13.836 -11.602 -14.766 1 95.62 128 GLU B CA 1
ATOM 2691 C C . GLU B 1 128 ? 13.375 -11.367 -16.203 1 95.62 128 GLU B C 1
ATOM 2693 O O . GLU B 1 128 ? 14.195 -11.242 -17.109 1 95.62 128 GLU B O 1
ATOM 2698 N N . VAL B 1 129 ? 12.07 -11.273 -16.359 1 96.31 129 VAL B N 1
ATOM 2699 C CA . VAL B 1 129 ? 11.469 -11.109 -17.688 1 96.31 129 VAL B CA 1
ATOM 2700 C C . VAL B 1 129 ? 11.562 -9.656 -18.125 1 96.31 129 VAL B C 1
ATOM 2702 O O . VAL B 1 129 ? 11.445 -9.344 -19.312 1 96.31 129 VAL B O 1
ATOM 2705 N N . ALA B 1 130 ? 11.703 -8.719 -17.188 1 94.81 130 ALA B N 1
ATOM 2706 C CA . ALA B 1 130 ? 11.758 -7.273 -17.406 1 94.81 130 ALA B CA 1
ATOM 2707 C C . ALA B 1 130 ? 10.422 -6.742 -17.906 1 94.81 130 ALA B C 1
ATOM 2709 O O . ALA B 1 130 ? 10.375 -5.859 -18.766 1 94.81 130 ALA B O 1
ATOM 2710 N N . ALA B 1 131 ? 9.367 -7.328 -17.438 1 94.94 131 ALA B N 1
ATOM 2711 C CA . ALA B 1 131 ? 7.992 -6.906 -17.688 1 94.94 131 ALA B CA 1
ATOM 2712 C C . ALA B 1 131 ? 7.066 -7.34 -16.562 1 94.94 131 ALA B C 1
ATOM 2714 O O . ALA B 1 131 ? 7.133 -8.484 -16.094 1 94.94 131 ALA B O 1
ATOM 2715 N N . GLU B 1 132 ? 6.281 -6.422 -16.078 1 93.81 132 GLU B N 1
ATOM 2716 C CA . GLU B 1 132 ? 5.309 -6.711 -15.031 1 93.81 132 GLU B CA 1
ATOM 2717 C C . GLU B 1 132 ? 3.904 -6.867 -15.602 1 93.81 132 GLU B C 1
ATOM 2719 O O . GLU B 1 132 ? 3.564 -6.234 -16.609 1 93.81 132 GLU B O 1
ATOM 2724 N N . LYS B 1 133 ? 3.178 -7.801 -14.906 1 95.44 133 LYS B N 1
ATOM 2725 C CA . LYS B 1 133 ? 1.744 -7.773 -15.188 1 95.44 133 LYS B CA 1
ATOM 2726 C C . LYS B 1 133 ? 1.171 -6.375 -14.992 1 95.44 133 LYS B C 1
ATOM 2728 O O . LYS B 1 133 ? 1.585 -5.648 -14.078 1 95.44 133 LYS B O 1
ATOM 2733 N N . PRO B 1 134 ? 0.384 -5.93 -15.945 1 94.44 134 PRO B N 1
ATOM 2734 C CA . PRO B 1 134 ? -0.404 -6.668 -16.938 1 94.44 134 PRO B CA 1
ATOM 2735 C C . PRO B 1 134 ? 0.264 -6.715 -18.297 1 94.44 134 PRO B C 1
ATOM 2737 O O . PRO B 1 134 ? -0.366 -7.105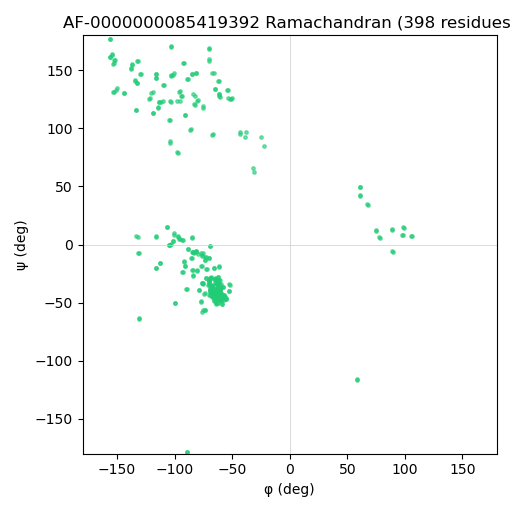 -19.281 1 94.44 134 PRO B O 1
ATOM 2740 N N . ASN B 1 135 ? 1.463 -6.293 -18.453 1 95.62 135 ASN B N 1
ATOM 2741 C CA . ASN B 1 135 ? 2.16 -6.418 -19.734 1 95.62 135 ASN B CA 1
ATOM 2742 C C . ASN B 1 135 ? 2.092 -7.844 -20.266 1 95.62 135 ASN B C 1
ATOM 2744 O O . ASN B 1 135 ? 2.469 -8.789 -19.578 1 95.62 135 ASN B O 1
ATOM 2748 N N . PRO B 1 136 ? 1.595 -7.965 -21.516 1 98.12 136 PRO B N 1
ATOM 2749 C CA . PRO B 1 136 ? 1.408 -9.312 -22.047 1 98.12 136 PRO B CA 1
ATOM 2750 C C . PRO B 1 136 ? 2.717 -10.094 -22.141 1 98.12 136 PRO B C 1
ATOM 2752 O O . PRO B 1 136 ? 2.705 -11.328 -22.156 1 98.12 136 PRO B O 1
ATOM 2755 N N . THR B 1 137 ? 3.801 -9.414 -22.125 1 98.25 137 THR B N 1
ATOM 2756 C CA . THR B 1 137 ? 5.109 -10.016 -22.359 1 98.25 137 THR B CA 1
ATOM 2757 C C . THR B 1 137 ? 5.395 -11.094 -21.312 1 98.25 137 THR B C 1
ATOM 2759 O O . THR B 1 137 ? 5.957 -12.141 -21.625 1 98.25 137 THR B O 1
ATOM 2762 N N . ILE B 1 138 ? 4.984 -10.891 -20.125 1 98.44 138 ILE B N 1
ATOM 2763 C CA . ILE B 1 138 ? 5.34 -11.82 -19.062 1 98.44 138 ILE B CA 1
ATOM 2764 C C . ILE B 1 138 ? 4.508 -13.094 -19.203 1 98.44 138 ILE B C 1
ATOM 2766 O O . ILE B 1 138 ? 4.988 -14.195 -18.906 1 98.44 138 ILE B O 1
ATOM 2770 N N . PHE B 1 139 ? 3.326 -12.992 -19.641 1 98.88 139 PHE B N 1
ATOM 2771 C CA . PHE B 1 139 ? 2.492 -14.164 -19.891 1 98.88 139 PHE B CA 1
ATOM 2772 C C . PHE B 1 139 ? 3.018 -14.961 -21.078 1 98.88 139 PHE B C 1
ATOM 2774 O O . PHE B 1 139 ? 3.086 -16.188 -21.016 1 98.88 139 PHE B O 1
ATOM 2781 N N . LEU B 1 140 ? 3.385 -14.25 -22.125 1 98.81 140 LEU B N 1
ATOM 2782 C CA . LEU B 1 140 ? 3.938 -14.891 -23.312 1 98.81 140 LEU B CA 1
ATOM 2783 C C . LEU B 1 140 ? 5.234 -15.625 -22.984 1 98.81 140 LEU B C 1
ATOM 2785 O O . LEU B 1 140 ? 5.488 -16.719 -23.5 1 98.81 140 LEU B O 1
ATOM 2789 N N . LYS B 1 141 ? 6.02 -15.023 -22.172 1 98.81 141 LYS B N 1
ATOM 2790 C CA . LYS B 1 141 ? 7.254 -15.664 -21.719 1 98.81 141 LYS B CA 1
ATOM 2791 C C . LYS B 1 141 ? 6.957 -16.969 -20.984 1 98.81 141 LYS B C 1
ATOM 2793 O O . LYS B 1 141 ? 7.656 -17.969 -21.172 1 98.81 141 LYS B O 1
ATOM 2798 N N . ALA B 1 142 ? 5.98 -16.953 -20.109 1 98.88 142 ALA B N 1
ATOM 2799 C CA . ALA B 1 142 ? 5.594 -18.172 -19.391 1 98.88 142 ALA B CA 1
ATOM 2800 C C . ALA B 1 142 ? 5.152 -19.266 -20.359 1 98.88 142 ALA B C 1
ATOM 2802 O O . ALA B 1 142 ? 5.523 -20.422 -20.219 1 98.88 142 ALA B O 1
ATOM 2803 N N . CYS B 1 143 ? 4.398 -18.891 -21.344 1 98.81 143 CYS B N 1
ATOM 2804 C CA . CYS B 1 143 ? 3.957 -19.844 -22.359 1 98.81 143 CYS B CA 1
ATOM 2805 C C . CYS B 1 143 ? 5.145 -20.422 -23.109 1 98.81 143 CYS B C 1
ATOM 2807 O O . CYS B 1 143 ? 5.199 -21.625 -23.359 1 98.81 143 CYS B O 1
ATOM 2809 N N . GLU B 1 144 ? 6.016 -19.547 -23.484 1 98.81 144 GLU B N 1
ATOM 2810 C CA . GLU B 1 144 ? 7.234 -19.984 -24.156 1 98.81 144 GLU B CA 1
ATOM 2811 C C . GLU B 1 144 ? 8 -21 -23.328 1 98.81 144 GLU B C 1
ATOM 2813 O O . GLU B 1 144 ? 8.398 -22.047 -23.828 1 98.81 144 GLU B O 1
ATOM 2818 N N . LEU B 1 145 ? 8.18 -20.766 -22.078 1 98.62 145 LEU B N 1
ATOM 2819 C CA . LEU B 1 145 ? 8.906 -21.641 -21.172 1 98.62 145 LEU B CA 1
ATOM 2820 C C . LEU B 1 145 ? 8.203 -22.984 -21.047 1 98.62 145 LEU B C 1
ATOM 2822 O O . LEU B 1 145 ? 8.852 -24.031 -20.875 1 98.62 145 LEU B O 1
ATOM 2826 N N . LEU B 1 146 ? 6.898 -22.906 -21.125 1 98.56 146 LEU B N 1
ATOM 2827 C CA . LEU B 1 146 ? 6.098 -24.125 -21 1 98.56 146 LEU B CA 1
ATOM 2828 C C . LEU B 1 146 ? 5.969 -24.828 -22.344 1 98.56 146 LEU B C 1
ATOM 2830 O O . LEU B 1 146 ? 5.473 -25.953 -22.406 1 98.56 146 LEU B O 1
ATOM 2834 N N . ASP B 1 147 ? 6.355 -24.156 -23.375 1 98.38 147 ASP B N 1
ATOM 2835 C CA . ASP B 1 147 ? 6.223 -24.656 -24.75 1 98.38 147 ASP B CA 1
ATOM 2836 C C . ASP B 1 147 ? 4.758 -24.891 -25.094 1 98.38 147 ASP B C 1
ATOM 2838 O O . ASP B 1 147 ? 4.395 -25.984 -25.547 1 98.38 147 ASP B O 1
ATOM 2842 N N . VAL B 1 148 ? 3.885 -23.922 -24.844 1 98.5 148 VAL B N 1
ATOM 2843 C CA . VAL B 1 148 ? 2.473 -23.938 -25.203 1 98.5 148 VAL B CA 1
ATOM 2844 C C . VAL B 1 148 ? 2.088 -22.625 -25.875 1 98.5 148 VAL B C 1
ATOM 2846 O O . VAL B 1 148 ? 2.773 -21.609 -25.703 1 98.5 148 VAL B O 1
ATOM 2849 N N . LYS B 1 149 ? 1.007 -22.672 -26.641 1 98.56 149 LYS B N 1
ATOM 2850 C CA . LYS B 1 149 ? 0.433 -21.438 -27.188 1 98.56 149 LYS B CA 1
ATOM 2851 C C . LYS B 1 149 ? -0.441 -20.734 -26.156 1 98.56 149 LYS B C 1
ATOM 2853 O O . LYS B 1 149 ? -1.062 -21.391 -25.312 1 98.56 149 LYS B O 1
ATOM 2858 N N . PRO B 1 150 ? -0.458 -19.406 -26.234 1 98.75 150 PRO B N 1
ATOM 2859 C CA . PRO B 1 150 ? -1.301 -18.672 -25.281 1 98.75 150 PRO B CA 1
ATOM 2860 C C . PRO B 1 150 ? -2.74 -19.188 -25.25 1 98.75 150 PRO B C 1
ATOM 2862 O O . PRO B 1 150 ? -3.348 -19.281 -24.188 1 98.75 150 PRO B O 1
ATOM 2865 N N . GLU B 1 151 ? -3.223 -19.594 -26.344 1 98.5 151 GLU B N 1
ATOM 2866 C CA . GLU B 1 151 ? -4.613 -20.031 -26.453 1 98.5 151 GLU B CA 1
ATOM 2867 C C . GLU B 1 151 ? -4.84 -21.359 -25.734 1 98.5 151 GLU B C 1
ATOM 2869 O O . GLU B 1 151 ? -5.98 -21.75 -25.5 1 98.5 151 GLU B O 1
ATOM 2874 N N . GLU B 1 152 ? -3.797 -22.016 -25.344 1 98.12 152 GLU B N 1
ATOM 2875 C CA . GLU B 1 152 ? -3.865 -23.297 -24.672 1 98.12 152 GLU B CA 1
ATOM 2876 C C . GLU B 1 152 ? -3.662 -23.125 -23.156 1 98.12 152 GLU B C 1
ATOM 2878 O O . GLU B 1 152 ? -3.635 -24.109 -22.422 1 98.12 152 GLU B O 1
ATOM 2883 N N . ALA B 1 153 ? -3.521 -21.922 -22.688 1 98.69 153 ALA B N 1
ATOM 2884 C CA . ALA B 1 153 ? -3.182 -21.672 -21.297 1 98.69 153 ALA B CA 1
ATOM 2885 C C . ALA B 1 153 ? -4.309 -20.922 -20.594 1 98.69 153 ALA B C 1
ATOM 2887 O O . ALA B 1 153 ? -5.035 -20.141 -21.219 1 98.69 153 ALA B O 1
ATOM 2888 N N . VAL B 1 154 ? -4.461 -21.219 -19.312 1 98.81 154 VAL B N 1
ATOM 2889 C CA . VAL B 1 154 ? -5.34 -20.438 -18.438 1 98.81 154 VAL B CA 1
ATOM 2890 C C . VAL B 1 154 ? -4.543 -19.875 -17.266 1 98.81 154 VAL B C 1
ATOM 2892 O O . VAL B 1 154 ? -3.775 -20.609 -16.625 1 98.81 154 VAL B O 1
ATOM 2895 N N . HIS B 1 155 ? -4.609 -18.609 -17.078 1 98.88 155 HIS B N 1
ATOM 2896 C CA . HIS B 1 155 ? -3.975 -17.953 -15.945 1 98.88 155 HIS B CA 1
ATOM 2897 C C . HIS B 1 155 ? -4.961 -17.75 -14.797 1 98.88 155 HIS B C 1
ATOM 2899 O O . HIS B 1 155 ? -6.09 -17.312 -15.016 1 98.88 155 HIS B O 1
ATOM 2905 N N . ILE B 1 156 ? -4.527 -18.141 -13.602 1 97.69 156 ILE B N 1
ATOM 2906 C CA . ILE B 1 156 ? -5.312 -17.953 -12.391 1 97.69 156 ILE B CA 1
ATOM 2907 C C . ILE B 1 156 ? -4.645 -16.891 -11.5 1 97.69 156 ILE B C 1
ATOM 2909 O O . ILE B 1 156 ? -3.471 -17.031 -11.148 1 97.69 156 ILE B O 1
ATOM 2913 N N . GLY B 1 157 ? -5.332 -15.898 -11.18 1 94.5 157 GLY B N 1
ATOM 2914 C CA . GLY B 1 157 ? -4.816 -14.883 -10.273 1 94.5 157 GLY B CA 1
ATOM 2915 C C . GLY B 1 157 ? -5.91 -14.102 -9.57 1 94.5 157 GLY B C 1
ATOM 2916 O O . GLY B 1 157 ? -7.098 -14.312 -9.828 1 94.5 157 GLY B O 1
ATOM 2917 N N . ASP B 1 158 ? -5.535 -13.219 -8.695 1 88.19 158 ASP B N 1
ATOM 2918 C CA . ASP B 1 158 ? -6.531 -12.578 -7.844 1 88.19 158 ASP B CA 1
ATOM 2919 C C . ASP B 1 158 ? -6.602 -11.078 -8.117 1 88.19 158 ASP B C 1
ATOM 2921 O O . ASP B 1 158 ? -7.266 -10.336 -7.391 1 88.19 158 ASP B O 1
ATOM 2925 N N . ASP B 1 159 ? -5.918 -10.68 -9.094 1 87.69 159 ASP B N 1
ATOM 2926 C CA . ASP B 1 159 ? -5.961 -9.273 -9.492 1 87.69 159 ASP B CA 1
ATOM 2927 C C . ASP B 1 159 ? -6.586 -9.117 -10.875 1 87.69 159 ASP B C 1
ATOM 2929 O O . ASP B 1 159 ? -6.02 -9.57 -11.875 1 87.69 159 ASP B O 1
ATOM 2933 N N . ARG B 1 160 ? -7.699 -8.422 -10.969 1 87.88 160 ARG B N 1
ATOM 2934 C CA . ARG B 1 160 ? -8.477 -8.344 -12.203 1 87.88 160 ARG B CA 1
ATOM 2935 C C . ARG B 1 160 ? -7.645 -7.738 -13.336 1 87.88 160 ARG B C 1
ATOM 2937 O O . ARG B 1 160 ? -7.629 -8.258 -14.445 1 87.88 160 ARG B O 1
ATOM 2944 N N . ARG B 1 161 ? -6.984 -6.648 -13.062 1 87.81 161 ARG B N 1
ATOM 2945 C CA . ARG B 1 161 ? -6.223 -5.977 -14.109 1 87.81 161 ARG B CA 1
ATOM 2946 C C . ARG B 1 161 ? -4.957 -6.758 -14.445 1 87.81 161 ARG B C 1
ATOM 2948 O O . ARG B 1 161 ? -4.742 -7.125 -15.609 1 87.81 161 ARG B O 1
ATOM 2955 N N . ASN B 1 162 ? -4.148 -6.988 -13.422 1 92.31 162 ASN B N 1
ATOM 2956 C CA . ASN B 1 162 ? -2.852 -7.609 -13.656 1 92.31 162 ASN B CA 1
ATOM 2957 C C . ASN B 1 162 ? -2.998 -9.047 -14.141 1 92.31 162 ASN B C 1
ATOM 2959 O O . ASN B 1 162 ? -2.25 -9.492 -15.016 1 92.31 162 ASN B O 1
ATOM 2963 N N . ASP B 1 163 ? -3.982 -9.734 -13.602 1 96.31 163 ASP B N 1
ATOM 2964 C CA . ASP B 1 163 ? -4.066 -11.164 -13.883 1 96.31 163 ASP B CA 1
ATOM 2965 C C . ASP B 1 163 ? -5.094 -11.453 -14.969 1 96.31 163 ASP B C 1
ATOM 2967 O O . ASP B 1 163 ? -4.785 -12.133 -15.953 1 96.31 163 ASP B O 1
ATOM 2971 N N . LEU B 1 164 ? -6.266 -10.969 -14.883 1 96.12 164 LEU B N 1
ATOM 2972 C CA . LEU B 1 164 ? -7.316 -11.312 -15.836 1 96.12 164 LEU B CA 1
ATOM 2973 C C . LEU B 1 164 ? -7.109 -10.578 -17.156 1 96.12 164 LEU B C 1
ATOM 2975 O O . LEU B 1 164 ? -6.91 -11.211 -18.188 1 96.12 164 LEU B O 1
ATOM 2979 N N . TRP B 1 165 ? -7.062 -9.281 -17.109 1 95.75 165 TRP B N 1
ATOM 2980 C CA . TRP B 1 165 ? -6.93 -8.508 -18.344 1 95.75 165 TRP B CA 1
ATOM 2981 C C . TRP B 1 165 ? -5.57 -8.734 -18.984 1 95.75 165 TRP B C 1
ATOM 2983 O O . TRP B 1 165 ? -5.473 -8.883 -20.203 1 95.75 165 TRP B O 1
ATOM 2993 N N . GLY B 1 166 ? -4.5 -8.766 -18.156 1 97.31 166 GLY B N 1
ATOM 2994 C CA . GLY B 1 166 ? -3.162 -9.008 -18.672 1 97.31 166 GLY B CA 1
ATOM 2995 C C . GLY B 1 166 ? -3.033 -10.336 -19.406 1 97.31 166 GLY B C 1
ATOM 2996 O O . GLY B 1 166 ? -2.504 -10.391 -20.516 1 97.31 166 GLY B O 1
ATOM 2997 N N . ALA B 1 167 ? -3.57 -11.344 -18.812 1 98.75 167 ALA B N 1
ATOM 2998 C CA . ALA B 1 167 ? -3.486 -12.672 -19.422 1 98.75 167 ALA B CA 1
ATOM 2999 C C . ALA B 1 167 ? -4.316 -12.75 -20.703 1 98.75 167 ALA B C 1
ATOM 3001 O O . ALA B 1 167 ? -3.873 -13.32 -21.703 1 98.75 167 ALA B O 1
ATOM 3002 N N . ARG B 1 168 ? -5.469 -12.18 -20.703 1 98.44 168 ARG B N 1
ATOM 3003 C CA . ARG B 1 168 ? -6.34 -12.195 -21.875 1 98.44 168 ARG B CA 1
ATOM 3004 C C . ARG B 1 168 ? -5.727 -11.414 -23.031 1 98.44 168 ARG B C 1
ATOM 3006 O O . ARG B 1 168 ? -5.836 -11.812 -24.188 1 98.44 168 ARG B O 1
ATOM 3013 N N . ASP B 1 169 ? -5.125 -10.344 -22.672 1 98.12 169 ASP B N 1
ATOM 3014 C CA . ASP B 1 169 ? -4.434 -9.555 -23.688 1 98.12 169 ASP B CA 1
ATOM 3015 C C . ASP B 1 169 ? -3.305 -10.352 -24.344 1 98.12 169 ASP B C 1
ATOM 3017 O O . ASP B 1 169 ? -2.941 -10.102 -25.484 1 98.12 169 ASP B O 1
ATOM 3021 N N . ALA B 1 170 ? -2.746 -11.266 -23.656 1 98.56 170 ALA B N 1
ATOM 3022 C CA . ALA B 1 170 ? -1.667 -12.109 -24.156 1 98.56 170 ALA B CA 1
ATOM 3023 C C . ALA B 1 170 ? -2.219 -13.289 -24.938 1 98.56 170 ALA B C 1
ATOM 3025 O O . ALA B 1 170 ? -1.458 -14.062 -25.531 1 98.56 170 ALA B O 1
ATOM 3026 N N . GLY B 1 171 ? -3.564 -13.406 -24.906 1 98.69 171 GLY B N 1
ATOM 3027 C CA . GLY B 1 171 ? -4.188 -14.477 -25.672 1 98.69 171 GLY B CA 1
ATOM 3028 C C . GLY B 1 171 ? -4.516 -15.703 -24.828 1 98.69 171 GLY B C 1
ATOM 3029 O O . GLY B 1 171 ? -4.984 -16.719 -25.344 1 98.69 171 GLY B O 1
ATOM 3030 N N . CYS B 1 172 ? -4.371 -15.609 -23.5 1 98.81 172 CYS B N 1
ATOM 3031 C CA . CYS B 1 172 ? -4.672 -16.719 -22.594 1 98.81 172 CYS B CA 1
ATOM 3032 C C . CYS B 1 172 ? -6.109 -16.625 -22.094 1 98.81 172 CYS B C 1
ATOM 3034 O O . CYS B 1 172 ? -6.719 -15.555 -22.125 1 98.81 172 CYS B O 1
ATOM 3036 N N . ASP B 1 173 ? -6.637 -17.734 -21.703 1 98.56 173 ASP B N 1
ATOM 3037 C CA . ASP B 1 173 ? -7.785 -17.688 -20.797 1 98.56 173 ASP B CA 1
ATOM 3038 C C . ASP B 1 173 ? -7.375 -17.203 -19.406 1 98.56 173 ASP B C 1
ATOM 3040 O O . ASP B 1 173 ? -6.195 -17.234 -19.062 1 98.56 173 ASP B O 1
ATOM 3044 N N . ALA B 1 174 ? -8.297 -16.719 -18.688 1 98.75 174 ALA B N 1
ATOM 3045 C CA . ALA B 1 174 ? -7.984 -16.234 -17.344 1 98.75 174 ALA B CA 1
ATOM 3046 C C . ALA B 1 174 ? -9.18 -16.391 -16.406 1 98.75 174 ALA B C 1
ATOM 3048 O O . ALA B 1 174 ? -10.32 -16.172 -16.797 1 98.75 174 ALA B O 1
ATOM 3049 N N . TRP B 1 175 ? -8.914 -16.891 -15.234 1 98.38 175 TRP B N 1
ATOM 3050 C CA . TRP B 1 175 ? -9.914 -17.031 -14.172 1 98.38 175 TRP B CA 1
ATOM 3051 C C . TRP B 1 175 ? -9.5 -16.25 -12.938 1 98.38 175 TRP B C 1
ATOM 3053 O O . TRP B 1 175 ? -8.359 -16.344 -12.484 1 98.38 175 TRP B O 1
ATOM 3063 N N . LEU B 1 176 ? -10.367 -15.461 -12.398 1 94.81 176 LEU B N 1
ATOM 3064 C CA . LEU B 1 176 ? -10.117 -14.656 -11.211 1 94.81 176 LEU B CA 1
ATOM 3065 C C . LEU B 1 176 ? -10.305 -15.484 -9.945 1 94.81 176 LEU B C 1
ATOM 3067 O O . LEU B 1 176 ? -11.391 -16.016 -9.695 1 94.81 176 LEU B O 1
ATOM 3071 N N . TRP B 1 177 ? -9.258 -15.578 -9.172 1 91.31 177 TRP B N 1
ATOM 3072 C CA . TRP B 1 177 ? -9.32 -16.234 -7.871 1 91.31 177 TRP B CA 1
ATOM 3073 C C . TRP B 1 177 ? -10.227 -15.477 -6.91 1 91.31 177 TRP B C 1
ATOM 3075 O O . TRP B 1 177 ? -10.117 -14.258 -6.781 1 91.31 177 TRP B O 1
ATOM 3085 N N . GLY B 1 178 ? -11.109 -16.156 -6.203 1 84.88 178 GLY B N 1
ATOM 3086 C CA . GLY B 1 178 ? -12.047 -15.531 -5.281 1 84.88 178 GLY B CA 1
ATOM 3087 C C . GLY B 1 178 ? -13.359 -15.141 -5.934 1 84.88 178 GLY B C 1
ATOM 3088 O O . GLY B 1 178 ? -14.305 -14.742 -5.254 1 84.88 178 GLY B O 1
ATOM 3089 N N . SER B 1 179 ? -13.445 -15.297 -7.266 1 90 179 SER B N 1
ATOM 3090 C CA . SER B 1 179 ? -14.664 -15 -8.016 1 90 179 SER B CA 1
ATOM 3091 C C . SER B 1 179 ? -15.031 -16.156 -8.945 1 90 179 SER B C 1
ATOM 3093 O O . SER B 1 179 ? -15.953 -16.922 -8.664 1 90 179 SER B O 1
ATOM 3095 N N . ASP B 1 180 ? -14.164 -16.406 -9.898 1 94.94 180 ASP B N 1
ATOM 3096 C CA . ASP B 1 180 ? -14.406 -17.484 -10.844 1 94.94 180 ASP B CA 1
ATOM 3097 C C . ASP B 1 180 ? -14.07 -18.844 -10.227 1 94.94 180 ASP B C 1
ATOM 3099 O O . ASP B 1 180 ? -14.727 -19.844 -10.516 1 94.94 180 ASP B O 1
ATOM 3103 N N . VAL B 1 181 ? -13.008 -18.875 -9.461 1 94.56 181 VAL B N 1
ATOM 3104 C CA . VAL B 1 181 ? -12.547 -20.078 -8.789 1 94.56 181 VAL B CA 1
ATOM 3105 C C . VAL B 1 181 ? -12.141 -19.75 -7.352 1 94.56 181 VAL B C 1
ATOM 3107 O O . VAL B 1 181 ? -11.711 -18.625 -7.07 1 94.56 181 VAL B O 1
ATOM 3110 N N . HIS B 1 182 ? -12.211 -20.797 -6.461 1 89.88 182 HIS B N 1
ATOM 3111 C CA . HIS B 1 182 ? -12 -20.531 -5.043 1 89.88 182 HIS B CA 1
ATOM 3112 C C . HIS B 1 182 ? -11.008 -21.5 -4.43 1 89.88 182 HIS B C 1
ATOM 3114 O O . HIS B 1 182 ? -10.656 -21.391 -3.256 1 89.88 182 HIS B O 1
ATOM 3120 N N . SER B 1 183 ? -10.594 -22.516 -5.188 1 92.31 183 SER B N 1
ATOM 3121 C CA . SER B 1 183 ? -9.609 -23.484 -4.727 1 92.31 183 SER B CA 1
ATOM 3122 C C . SER B 1 183 ? -8.836 -24.094 -5.895 1 92.31 183 SER B C 1
ATOM 3124 O O . SER B 1 183 ? -9.281 -24.031 -7.039 1 92.31 183 SER B O 1
ATOM 3126 N N . PHE B 1 184 ? -7.668 -24.625 -5.605 1 95.25 184 PHE B N 1
ATOM 3127 C CA . PHE B 1 184 ? -6.898 -25.297 -6.641 1 95.25 184 PHE B CA 1
ATOM 3128 C C . PHE B 1 184 ? -7.633 -26.531 -7.141 1 95.25 184 PHE B C 1
ATOM 3130 O O . PHE B 1 184 ? -7.539 -26.891 -8.32 1 95.25 184 PHE B O 1
ATOM 3137 N N . LYS B 1 185 ? -8.359 -27.156 -6.246 1 95.88 185 LYS B N 1
ATOM 3138 C CA . LYS B 1 185 ? -9.164 -28.312 -6.648 1 95.88 185 LYS B CA 1
ATOM 3139 C C . LYS B 1 185 ? -10.188 -27.922 -7.707 1 95.88 185 LYS B C 1
ATOM 3141 O O . LYS B 1 185 ? -10.359 -28.625 -8.711 1 95.88 185 LYS B O 1
ATOM 3146 N N . GLU B 1 186 ? -10.82 -26.812 -7.449 1 96.25 186 GLU B N 1
ATOM 3147 C CA . GLU B 1 186 ? -11.789 -26.312 -8.414 1 96.25 186 GLU B CA 1
ATOM 3148 C C . GLU B 1 186 ? -11.133 -26.016 -9.758 1 96.25 186 GLU B C 1
ATOM 3150 O O . GLU B 1 186 ? -11.719 -26.281 -10.812 1 96.25 186 GLU B O 1
ATOM 3155 N N . VAL B 1 187 ? -9.953 -25.484 -9.766 1 97.12 187 VAL B N 1
ATOM 3156 C CA . VAL B 1 187 ? -9.211 -25.188 -10.984 1 97.12 187 VAL B CA 1
ATOM 3157 C C . VAL B 1 187 ? -8.93 -26.484 -11.75 1 97.12 187 VAL B C 1
ATOM 3159 O O . VAL B 1 187 ? -9.195 -26.562 -12.953 1 97.12 187 VAL B O 1
ATOM 3162 N N . ALA B 1 188 ? -8.406 -27.453 -11.07 1 97.69 188 ALA B N 1
ATOM 3163 C CA . ALA B 1 188 ? -8.062 -28.734 -11.688 1 97.69 188 ALA B CA 1
ATOM 3164 C C . ALA B 1 188 ? -9.289 -29.391 -12.305 1 97.69 188 ALA B C 1
ATOM 3166 O O . ALA B 1 188 ? -9.25 -29.859 -13.445 1 97.69 188 ALA B O 1
ATOM 3167 N N . GLU B 1 189 ? -10.336 -29.375 -11.586 1 96.56 189 GLU B N 1
ATOM 3168 C CA . GLU B 1 189 ? -11.562 -30.031 -12.047 1 96.56 189 GLU B CA 1
ATOM 3169 C C . GLU B 1 189 ? -12.141 -29.297 -13.266 1 96.56 189 GLU B C 1
ATOM 3171 O O . GLU B 1 189 ? -12.656 -29.938 -14.18 1 96.56 189 GLU B O 1
ATOM 3176 N N . ARG B 1 190 ? -12.016 -28.047 -13.289 1 97.38 190 ARG B N 1
ATOM 3177 C CA . ARG B 1 190 ? -12.555 -27.25 -14.391 1 97.38 190 ARG B CA 1
ATOM 3178 C C . ARG B 1 190 ? -11.789 -27.516 -15.68 1 97.38 190 ARG B C 1
ATOM 3180 O O . ARG B 1 190 ? -12.352 -27.406 -16.766 1 97.38 190 ARG B O 1
ATOM 3187 N N . ILE B 1 191 ? -10.555 -27.875 -15.539 1 97.06 191 ILE B N 1
ATOM 3188 C CA . ILE B 1 191 ? -9.805 -28.141 -16.75 1 97.06 191 ILE B CA 1
ATOM 3189 C C . ILE B 1 191 ? -9.789 -29.641 -17.047 1 97.06 191 ILE B C 1
ATOM 3191 O O . ILE B 1 191 ? -9.016 -30.109 -17.875 1 97.06 191 ILE B O 1
ATOM 3195 N N . GLY B 1 192 ? -10.562 -30.438 -16.25 1 96.5 192 GLY B N 1
ATOM 3196 C CA . GLY B 1 192 ? -10.812 -31.828 -16.594 1 96.5 192 GLY B CA 1
ATOM 3197 C C . GLY B 1 192 ? -9.906 -32.781 -15.859 1 96.5 192 GLY B C 1
ATOM 3198 O O . GLY B 1 192 ? -9.758 -33.938 -16.266 1 96.5 192 GLY B O 1
ATOM 3199 N N . VAL B 1 193 ? -9.25 -32.281 -14.805 1 96.81 193 VAL B N 1
ATOM 3200 C CA . VAL B 1 193 ? -8.352 -33.125 -14.047 1 96.81 193 VAL B CA 1
ATOM 3201 C C . VAL B 1 193 ? -9.023 -33.562 -12.742 1 96.81 193 VAL B C 1
ATOM 3203 O O . VAL B 1 193 ? -9.453 -32.719 -11.953 1 96.81 193 VAL B O 1
ATOM 3206 N N . SER B 1 194 ? -9.164 -34.844 -12.477 1 92.44 194 SER B N 1
ATOM 3207 C CA . SER B 1 194 ? -9.719 -35.375 -11.234 1 92.44 194 SER B CA 1
ATOM 3208 C C . SER B 1 194 ? -8.672 -35.375 -10.125 1 92.44 194 SER B C 1
ATOM 3210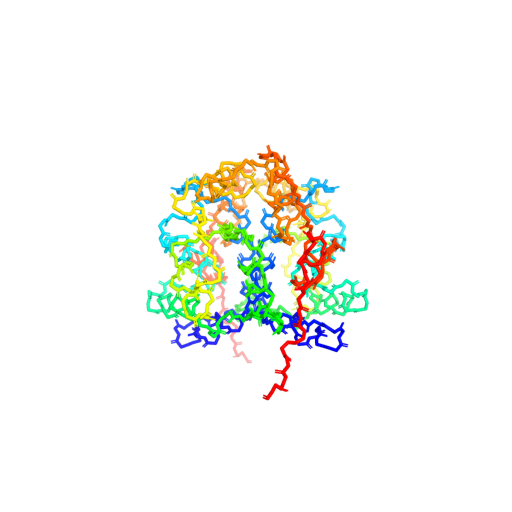 O O . SER B 1 194 ? -7.555 -35.844 -10.32 1 92.44 194 SER B O 1
ATOM 3212 N N . VAL B 1 195 ? -8.945 -34.75 -9.055 1 89.56 195 VAL B N 1
ATOM 3213 C CA . VAL B 1 195 ? -8.039 -34.719 -7.914 1 89.56 195 VAL B CA 1
ATOM 3214 C C . VAL B 1 195 ? -8.43 -35.75 -6.887 1 89.56 195 VAL B C 1
ATOM 3216 O O . VAL B 1 195 ? -9.578 -35.781 -6.426 1 89.56 195 VAL B O 1
ATOM 3219 N N . GLY B 1 196 ? -8.102 -37.062 -7.078 1 69.75 196 GLY B N 1
ATOM 3220 C CA . GLY B 1 196 ? -8.445 -38.156 -6.191 1 69.75 196 GLY B CA 1
ATOM 3221 C C . GLY B 1 196 ? -8.102 -37.906 -4.738 1 69.75 196 GLY B C 1
ATOM 3222 O O . GLY B 1 196 ? -7.23 -37.062 -4.445 1 69.75 196 GLY B O 1
ATOM 3223 N N . MET B 1 197 ? -9.039 -38.031 -3.814 1 57.81 197 MET B N 1
ATOM 3224 C CA . MET B 1 197 ? -8.797 -37.969 -2.377 1 57.81 197 MET B CA 1
ATOM 3225 C C . MET B 1 197 ? -7.551 -38.75 -2.002 1 57.81 197 MET B C 1
ATOM 3227 O O . MET B 1 197 ? -7.285 -39.812 -2.576 1 57.81 197 MET B O 1
ATOM 3231 N N . GLY B 1 198 ? -6.312 -38.25 -1.848 1 48.47 198 GLY B N 1
ATOM 3232 C CA . GLY B 1 198 ? -5.312 -39.062 -1.168 1 48.47 198 GLY B CA 1
ATOM 3233 C C . GLY B 1 198 ? -5.91 -40.125 -0.26 1 48.47 198 GLY B C 1
ATOM 3234 O O . GLY B 1 198 ? -6.711 -39.781 0.624 1 48.47 198 GLY B O 1
ATOM 3235 N N . ASN B 1 199 ? -6.25 -41.219 -0.705 1 39.06 199 ASN B N 1
ATOM 3236 C CA . ASN B 1 199 ? -6.551 -42.375 0.144 1 39.06 199 ASN B CA 1
ATOM 3237 C C . ASN B 1 199 ? -5.609 -42.438 1.346 1 39.06 199 ASN B C 1
ATOM 3239 O O . ASN B 1 199 ? -4.395 -42.312 1.196 1 39.06 199 ASN B O 1
ATOM 3243 N N . SER B 1 200 ? -5.957 -41.938 2.572 1 35.38 200 SER B N 1
ATOM 3244 C CA . SER B 1 200 ? -5.391 -42.656 3.717 1 35.38 200 SER B CA 1
ATOM 3245 C C . SER B 1 200 ? -5.215 -44.125 3.422 1 35.38 200 SER B C 1
ATOM 3247 O O . SER B 1 200 ? -6.195 -44.875 3.379 1 35.38 200 SER B O 1
ATOM 3249 N N . MET B 1 201 ? -4.359 -44.531 2.506 1 25.98 201 MET B N 1
ATOM 3250 C CA . MET B 1 201 ? -3.871 -45.875 2.861 1 25.98 201 MET B CA 1
ATOM 3251 C C . MET B 1 201 ? -3.104 -45.812 4.18 1 25.98 201 MET B C 1
ATOM 3253 O O . MET B 1 201 ? -2.395 -44.844 4.461 1 25.98 201 MET B O 1
#

Organism: Lolium multiflorum (NCBI:txid4521)

Secondary structure (DSSP, 8-state):
-HHHHHHHGGGT--S-HHHHHHHHHHHHHS--TT-S-S--TT-HHHHHHHHHHHHS---HHHHHHHHHHTTSTTS-----TTHHHHHHHHHHTT---EEEES--TTHHHHHHHTT-GGG-SEEEEHHHHT--TTSHHHHHHHHHHHT--GGG-EEEES-IIIIIIHHHHTT-EEEEBTTTB-SHHHHHHHTT---------/-HHHHHHHGGGT--S-HHHHHHHHHHHHHS--TT-S-S--TT-HHHHHHHHHHHHS---HHHHHHHHHHTTSTTS-----TTHHHHHHHHHHTT---EEEES--TTHHHHHHHTT-GGG-SEEEEHHHHT--TTSHHHHHHHHHHHT--GGG-EEEES-IIIIIIHHHHTT-EEEEBTTTB-SHHHHHHHTT---------

Sequenc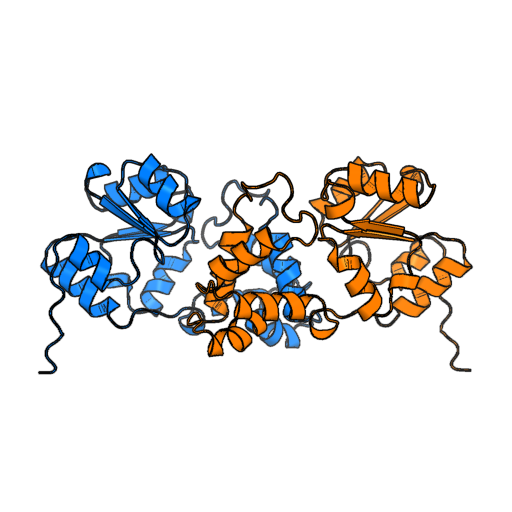e (402 aa):
MPVYRTLGEKYGVKYSEDEILMRYRQAYAQPWGRSRLRYVDDGRPFWQHIVSSSTGCSNLEYFEELYHYYTTEKAWQLIDPDAKYVFEALRRAGVRTAVVSNFDTRLRPLLQALNCDHWFDAVAVSAEVAAEKPNPTIFLKACELLDVKPEEAVHIGDDRRNDLWGARDAGCDAWLWGSDVHSFKEVAERIGVSVGMGNSMMPVYRTLGEKYGVKYSEDEILMRYRQAYAQPWGRSRLRYVDDGRPFWQHIVSSSTGCSNLEYFEELYHYYTTEKAWQLIDPDAKYVFEALRRAGVRTAVVSNFDTRLRPLLQALNCDHWFDAVAVSAEVAAEKPNPTIFLKACELLDVKPEEAVHIGDDRRNDLWGARDAGCDAWLWGSDVHSFKEVAERIGVSVGMGNSM

Radius of gyration: 24.15 Å; Cα contacts (8 Å, |Δi|>4): 661; chains: 2; bounding box: 41×82×64 Å

InterPro domains:
  IPR006439 HAD hydrolase, subfamily IA [PR00413] (90-103)
  IPR006439 HAD hydrolase, subfamily IA [PR00413] (120-136)
  IPR006439 HAD hydrolase, subfamily IA [PR00413] (138-158)
  IPR006439 HAD hydrolase, subfamily IA [TIGR01509] (72-173)
  IPR006439 HAD hydrolase, subfamily IA [TIGR01549] (72-171)
  IPR011949 HAD-superfamily hydrolase, subfamily IA, REG-2-like [TIGR02252] (3-176)
  IPR023214 HAD superfamily [G3DSA:3.40.50.1000] (72-179)
  IPR036412 HAD-like superfamily [SSF56784] (4-185)
  IPR044924 HAD-superfamily hydrolase, subfamily IA, REG-2-like, capping domain superfamily [G3DSA:1.10.150.720] (3-71)

Nearest PDB structures (foldseek):
  3k1z-assembly1_A  TM=8.258E-01  e=1.273E-11  Homo sapiens
  4ygs-assembly1_A  TM=7.221E-01  e=1.811E-10  Thermococcus onnurineus NA1
  6q7p-assembly1_A  TM=8.007E-01  e=5.541E-08  Pyrococcus horikoshii
  8bp1-assembly1_A  TM=7.750E-01  e=2.426E-08  synthetic construct
  3qnm-assembly1_A  TM=7.444E-01  e=2.032E-08  Bacteroides thetaiotaomicron

pLDDT: mean 91.78, std 10.21, range [25.66, 98.88]

Solvent-accessible surface area (backbone atoms only — not comparable to full-atom values): 22066 Å² total; per-residue (Å²): 49,61,65,64,39,65,65,23,45,87,73,66,42,75,60,50,45,57,48,26,50,55,32,34,52,56,51,60,58,43,84,60,85,88,40,96,55,69,34,55,47,70,19,56,73,48,50,51,49,43,49,23,61,19,45,73,43,77,52,64,66,56,48,49,52,54,57,51,46,68,51,39,51,88,49,49,76,86,81,57,88,56,43,67,57,34,45,52,36,35,49,74,71,67,51,83,42,66,47,77,41,80,38,31,61,54,52,62,60,31,31,50,63,63,71,49,50,85,63,40,75,37,74,32,35,14,28,79,68,73,35,43,64,38,43,35,62,35,52,48,49,40,25,56,69,66,70,51,55,38,77,78,37,71,42,76,32,74,39,64,60,44,30,32,50,12,25,39,72,42,44,21,41,50,41,40,48,80,72,74,38,81,46,61,60,54,51,38,46,73,74,72,40,76,64,72,75,76,71,87,118,49,59,65,65,41,64,65,25,44,87,74,67,41,75,60,50,44,56,48,25,48,55,32,33,52,54,50,61,59,44,84,60,85,90,40,96,55,67,34,55,49,70,19,58,73,47,50,50,50,43,48,24,61,20,46,73,44,76,53,64,66,58,48,49,52,54,57,52,46,66,52,38,51,88,47,49,78,84,80,59,87,56,43,70,58,34,44,51,37,36,50,75,72,67,50,83,43,64,47,77,42,80,38,29,60,55,52,62,60,32,30,50,62,63,71,48,48,86,64,39,76,35,75,32,36,15,27,79,68,74,34,43,63,37,45,34,62,35,52,48,49,40,26,56,69,66,70,49,55,39,77,76,37,71,41,76,31,74,39,64,60,43,29,33,50,12,25,40,71,42,44,22,40,50,41,40,48,80,72,75,36,83,46,62,61,54,52,39,46,72,75,71,41,75,63,72,75,78,68,85,117

Foldseek 3Di:
DCCLCVLCVVVPQDDDPVQLVVQLVVLVVDDDPVDPACAAAQNLVNQLSSSCRSRVGNDPVSSVVVSVVCLACVVPDDPAPCVVLLLVLCVVVVHAAEAQDAHHPSVQSSCVNRVNNVSHQYYQYCNVQVDAFLALSSVVVRCVSVVHQQCPAEWEEADCRRTQVSSVVNVHHYDHDPPRHPHSCRVCVVVPGHRDDPPPD/DCCLCVLCVVVPQDDDPVQLVVQLVVLVVDDDPVDPACAAAQNLVNQLSSSCRSRVGNDPVSSVVVSVVCLACVVPDDPAPCVVLLLVLCVVVVHAAEAQDAHHPSVQSSCVNRVNNVSHQYYQYCNVQVDAFLALSSVVVRCVSVVHQQCVAEWEEADCRRTQVSSVVNVHHYDHDPPRHPHSCRVCVVVPGHRDDPPPD